Protein AF-0000000082830750 (afdb_homodimer)

Foldseek 3Di:
DWFWWFQDADQQLPGTAIDDDDADDAAVQKFKWFFFKAFDDPLQRCQSNVNHPDPDDPRFGTGFWGWTFTQGDHPPQDPDDGGFTWIFGRHGRSRGRMDMDGSVGIGGADPLFDRVCRNPQPPQLLLLLLVCVVQPDAAPAEEEEEPLLDQNNLSNQLLCVVRNYHYAYEYADPVCVVVSVVLVGPNYFHPVDPCRLVSNCVVCPPGFHAEYEYAAADVVQQVVLVSGAANHEYEYAYHPHPYHHDHDPCSCPVSVYYYYYDDSVVSVVPDDPVVSVVSVVSSSVCSSVVSGDADEQDEEESNCSSVLSVLQPDPPGNHIYMYGD/DWFWWFQDADQQLPGTAIDDDDADDDAVQKFKWQFFKAFDDPLQRCQSNVNHPDPDDPRFGTGFWGWTFTQGDHPPQDPDDGGFTWIFGRHGRSRGRMDMDGSVGTGGADPLFDRVCRNPQPPQLLLLLLVCVVQPDAAPAEEEEEPLLDQNNLSNQLLCVVRNYHYAYEYADPVCVVVSVVLVGPNYFHPVDPCRLVSNCVVCPPGFHAEYEYAAADVVQQVVLVSGAANHEYEYAYHPHPYHHDHDPCSCPVSVYYYYYDDSVVSVVPDDPVVSVVSVVSSSVCSSVVSGDADEQDEEESNCSSVLSVLQPDPPGNHIYMYGD

pLDDT: mean 92.9, std 6.58, range [57.25, 98.81]

Secondary structure (DSSP, 8-state):
-EEEEESS-S-HHHH-EEEE-PPPPP-TTEEEEEEEEEEE-HHHHHHHHT-SS--PPSSEE--S-EEEEEEEE-TT--S--TT-EEEE-S-S--SBSEEEEEGGG-EE--TTS-HHHHHTSSHHHHHHHHHHHHHTPPTT-EEEESSTTSHHHHHHHHHHHHTT--EEEEESSTHHHHHHHHTT---EEETTSTTHHHHHHHHHTTS-EEEEEESS-HHHHHHHHHHS-TT-EEEE---SS-PPEEE-HHHHHHTT-EEEE--HHHHHHHS-HHHHHHHHHHHHHHHHTT-S---EEEEEEGGGHHHHHHHHHSSS-SSEEEEE-/-EEEEESS-S-HHHH-EEEE-PPPPP-TTEEEEEEEEEEE-HHHHHHHHT-SS--PPSSEE--S-EEEEEEEE-TT--S--TT-EEEE-S-S--SBSEEEEEGGG-EE--TTS-HHHHHTSSHHHHHHHHHHHHHTPPTT-EEEESSTTSHHHHHHHHHHHHTT--EEEEESSTHHHHHHHHTT---EEETTSTTHHHHHHHHHTTS-EEEEEESS-HHHHHHHHHHS-TT-EEEE---SS-PPEEE-HHHHHHTT-EEEE--HHHHHHHS-HHHHHHHHHHHHHHHHTT-S---EEEEEEGGGHHHHHHHHHSSS-SSEEEEE-

Organism: Acinetobacter baumannii (strain ATCC 19606 / DSM 30007 / JCM 6841 / CCUG 19606 / CIP 70.34 / NBRC 109757 / NCIMB 12457 / NCTC 12156 / 81) (NCBI:txid575584)

Structure (mmCIF, N/CA/C/O backbone):
data_AF-0000000082830750-model_v1
#
loop_
_entity.id
_entity.type
_entity.pdbx_description
1 polymer 'L-threonine 3-dehydrogenase'
#
loop_
_atom_site.group_PDB
_atom_site.id
_atom_site.type_symbol
_atom_site.label_atom_id
_atom_site.label_alt_id
_atom_site.label_comp_id
_atom_site.label_asym_id
_atom_site.label_entity_id
_atom_site.label_seq_id
_atom_site.pdbx_PDB_ins_code
_atom_site.Cartn_x
_atom_site.Cartn_y
_atom_site.Cartn_z
_atom_site.occupancy
_atom_site.B_iso_or_equiv
_atom_site.auth_seq_id
_atom_site.auth_comp_id
_atom_site.auth_asym_id
_atom_site.auth_atom_id
_atom_site.pdbx_PDB_model_num
ATOM 1 N N . MET A 1 1 ? -13.039 -45.875 -14.742 1 96.5 1 MET A N 1
ATOM 2 C CA . MET A 1 1 ? -11.695 -45.469 -15.117 1 96.5 1 MET A CA 1
ATOM 3 C C . MET A 1 1 ? -10.805 -45.344 -13.883 1 96.5 1 MET A C 1
ATOM 5 O O . MET A 1 1 ? -11.289 -45.062 -12.781 1 96.5 1 MET A O 1
ATOM 9 N N . ARG A 1 2 ? -9.531 -45.562 -14.086 1 97.38 2 ARG A N 1
ATOM 10 C CA . ARG A 1 2 ? -8.594 -45.406 -12.977 1 97.38 2 ARG A CA 1
ATOM 11 C C . ARG A 1 2 ? -8.477 -43.938 -12.547 1 97.38 2 ARG A C 1
ATOM 13 O O . ARG A 1 2 ? -8.359 -43.062 -13.391 1 97.38 2 ARG A O 1
ATOM 20 N N . SER A 1 3 ? -8.578 -43.781 -11.234 1 98.38 3 SER A N 1
ATOM 21 C CA . SER A 1 3 ? -8.516 -42.438 -10.672 1 98.38 3 SER A CA 1
ATOM 22 C C . SER A 1 3 ? -7.855 -42.469 -9.297 1 98.38 3 SER A C 1
ATOM 24 O O . SER A 1 3 ? -7.773 -43.5 -8.648 1 98.38 3 SER A O 1
ATOM 26 N N . ILE A 1 4 ? -7.324 -41.375 -8.953 1 98.69 4 ILE A N 1
ATOM 27 C CA . ILE A 1 4 ? -6.859 -41.156 -7.59 1 98.69 4 ILE A CA 1
ATOM 28 C C . ILE A 1 4 ? -7.914 -40.375 -6.805 1 98.69 4 ILE A C 1
ATOM 30 O O . ILE A 1 4 ? -8.219 -39.25 -7.129 1 98.69 4 ILE A O 1
ATOM 34 N N . ILE A 1 5 ? -8.43 -41.031 -5.762 1 98.25 5 ILE A N 1
ATOM 35 C CA . ILE A 1 5 ? -9.547 -40.438 -5.039 1 98.25 5 ILE A CA 1
ATOM 36 C C . ILE A 1 5 ? -9.211 -40.344 -3.553 1 98.25 5 ILE A C 1
ATOM 38 O O . ILE A 1 5 ? -8.195 -40.906 -3.105 1 98.25 5 ILE A O 1
ATOM 42 N N . HIS A 1 6 ? -9.945 -39.625 -2.854 1 97.62 6 HIS A N 1
ATOM 43 C CA . HIS A 1 6 ? -10 -39.656 -1.396 1 97.62 6 HIS A CA 1
ATOM 44 C C . HIS A 1 6 ? -11.438 -39.656 -0.898 1 97.62 6 HIS A C 1
ATOM 46 O O . HIS A 1 6 ? -12.297 -38.969 -1.455 1 97.62 6 HIS A O 1
ATOM 52 N N . ARG A 1 7 ? -11.68 -40.406 0.063 1 97.06 7 ARG A N 1
ATOM 53 C CA . ARG A 1 7 ? -13.023 -40.594 0.61 1 97.06 7 ARG A CA 1
ATOM 54 C C . ARG A 1 7 ? -13.211 -39.719 1.86 1 97.06 7 ARG A C 1
ATOM 56 O O . ARG A 1 7 ? -14.344 -39.469 2.283 1 97.06 7 ARG A O 1
ATOM 63 N N . ASN A 1 8 ? -12.086 -39.344 2.473 1 95.94 8 ASN A N 1
ATOM 64 C CA . ASN A 1 8 ? -12.031 -38.469 3.629 1 95.94 8 ASN A CA 1
ATOM 65 C C . ASN A 1 8 ? -10.953 -37.406 3.459 1 95.94 8 ASN A C 1
ATOM 67 O O . ASN A 1 8 ? -9.977 -37.594 2.73 1 95.94 8 ASN A O 1
ATOM 71 N N . PHE A 1 9 ? -11.273 -36.344 4.129 1 95.56 9 PHE A N 1
ATOM 72 C CA . PHE A 1 9 ? -10.203 -35.344 4.188 1 95.56 9 PHE A CA 1
ATOM 73 C C . PHE A 1 9 ? -9.094 -35.812 5.117 1 95.56 9 PHE A C 1
ATOM 75 O O . PHE A 1 9 ? -9.352 -36.5 6.109 1 95.56 9 PHE A O 1
ATOM 82 N N . GLY A 1 10 ? -7.906 -35.469 4.852 1 93.69 10 GLY A N 1
ATOM 83 C CA . GLY A 1 10 ? -6.754 -35.844 5.656 1 93.69 10 GLY A CA 1
ATOM 84 C C . GLY A 1 10 ? -5.434 -35.688 4.926 1 93.69 10 GLY A C 1
ATOM 85 O O . GLY A 1 10 ? -5.387 -35.094 3.852 1 93.69 10 GLY A O 1
ATOM 86 N N . GLU A 1 11 ? -4.418 -36.188 5.57 1 94.81 11 GLU A N 1
ATOM 87 C CA . GLU A 1 11 ? -3.115 -36.156 4.914 1 94.81 11 GLU A CA 1
ATOM 88 C C . GLU A 1 11 ? -3.107 -37 3.641 1 94.81 11 GLU A C 1
ATOM 90 O O . GLU A 1 11 ? -3.564 -38.125 3.643 1 94.81 11 GLU A O 1
ATOM 95 N N . PRO A 1 12 ? -2.602 -36.469 2.588 1 96.25 12 PRO A N 1
ATOM 96 C CA . PRO A 1 12 ? -2.645 -37.156 1.296 1 96.25 12 PRO A CA 1
ATOM 97 C C . PRO A 1 12 ? -2.096 -38.594 1.368 1 96.25 12 PRO A C 1
ATOM 99 O O . PRO A 1 12 ? -2.686 -39.531 0.802 1 96.25 12 PRO A O 1
ATOM 102 N N . VAL A 1 13 ? -1.05 -38.812 2.074 1 95.81 13 VAL A N 1
ATOM 103 C CA . VAL A 1 13 ? -0.409 -40.094 2.158 1 95.81 13 VAL A CA 1
ATOM 104 C C . VAL A 1 13 ? -1.377 -41.125 2.77 1 95.81 13 VAL A C 1
ATOM 106 O O . VAL A 1 13 ? -1.326 -42.312 2.449 1 95.81 13 VAL A O 1
ATOM 109 N N . ASP A 1 14 ? -2.27 -40.656 3.543 1 97.19 14 ASP A N 1
ATOM 110 C CA . ASP A 1 14 ? -3.176 -41.531 4.281 1 97.19 14 ASP A CA 1
ATOM 111 C C . ASP A 1 14 ? -4.477 -41.75 3.51 1 97.19 14 ASP A C 1
ATOM 113 O O . ASP A 1 14 ? -5.113 -42.781 3.645 1 97.19 14 ASP A O 1
ATOM 117 N N . VAL A 1 15 ? -4.848 -40.781 2.748 1 97.88 15 VAL A N 1
ATOM 118 C CA . VAL A 1 15 ? -6.242 -40.812 2.32 1 97.88 15 VAL A CA 1
ATOM 119 C C . VA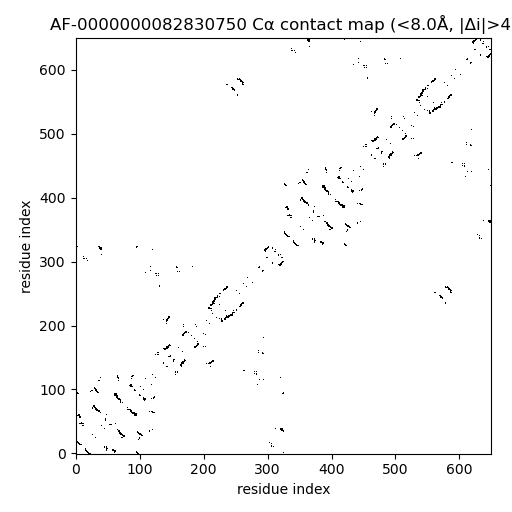L A 1 15 ? -6.312 -41.031 0.81 1 97.88 15 VAL A C 1
ATOM 121 O O . VAL A 1 15 ? -7.355 -41.438 0.278 1 97.88 15 VAL A O 1
ATOM 124 N N . LEU A 1 16 ? -5.316 -40.75 0.084 1 98.31 16 LEU A N 1
ATOM 125 C CA . LEU A 1 16 ? -5.355 -40.938 -1.362 1 98.31 16 LEU A CA 1
ATOM 126 C C . LEU A 1 16 ? -5.238 -42.406 -1.724 1 98.31 16 LEU A C 1
ATOM 128 O O . LEU A 1 16 ? -4.426 -43.125 -1.144 1 98.31 16 LEU A O 1
ATOM 132 N N . GLU A 1 17 ? -6.023 -42.781 -2.67 1 97.88 17 GLU A N 1
ATOM 133 C CA . GLU A 1 17 ? -5.996 -44.156 -3.137 1 97.88 17 GLU A CA 1
ATOM 134 C C . GLU A 1 17 ? -6.445 -44.25 -4.59 1 97.88 17 GLU A C 1
ATOM 136 O O . GLU A 1 17 ? -7.168 -43.406 -5.086 1 97.88 17 GLU A O 1
ATOM 141 N N . GLN A 1 18 ? -6.02 -45.312 -5.211 1 97.62 18 GLN A N 1
ATOM 142 C CA . GLN A 1 18 ? -6.5 -45.594 -6.559 1 97.62 18 GLN A CA 1
ATOM 143 C C . GLN A 1 18 ? -7.848 -46.312 -6.52 1 97.62 18 GLN A C 1
ATOM 145 O O . GLN A 1 18 ? -8.07 -47.188 -5.68 1 97.62 18 GLN A O 1
ATOM 150 N N . ALA A 1 19 ? -8.719 -45.906 -7.355 1 97.38 19 ALA A N 1
ATOM 151 C CA . ALA A 1 19 ? -10.031 -46.531 -7.465 1 97.38 19 ALA A CA 1
ATOM 152 C C . ALA A 1 19 ? -10.586 -46.406 -8.875 1 97.38 19 ALA A C 1
ATOM 154 O O . ALA A 1 19 ? -10.141 -45.562 -9.648 1 97.38 19 ALA A O 1
ATOM 155 N N . ASP A 1 20 ? -11.523 -47.281 -9.133 1 97.38 20 ASP A N 1
ATOM 156 C CA . ASP A 1 20 ? -12.25 -47.156 -10.391 1 97.38 20 ASP A CA 1
ATOM 157 C C . ASP A 1 20 ? -13.469 -46.25 -10.25 1 97.38 20 ASP A C 1
ATOM 159 O O . ASP A 1 20 ? -14.305 -46.469 -9.367 1 97.38 20 ASP A O 1
ATOM 163 N N . MET A 1 21 ? -13.477 -45.281 -11.07 1 97.19 21 MET A N 1
ATOM 164 C CA . MET A 1 21 ? -14.586 -44.344 -11.094 1 97.19 21 MET A CA 1
ATOM 165 C C . MET A 1 21 ? -15.242 -44.312 -12.477 1 97.19 21 MET A C 1
ATOM 167 O O . MET A 1 21 ? -14.641 -44.719 -13.461 1 97.19 21 MET A O 1
ATOM 171 N N . PRO A 1 22 ? -16.5 -43.844 -12.531 1 96.81 22 PRO A N 1
ATOM 172 C CA . PRO A 1 22 ? -17.141 -43.75 -13.852 1 96.81 22 PRO A CA 1
ATOM 173 C C . PRO A 1 22 ? -16.438 -42.75 -14.781 1 96.81 22 PRO A C 1
ATOM 175 O O . PRO A 1 22 ? -15.977 -41.688 -14.344 1 96.81 22 PRO A O 1
ATOM 178 N N . LYS A 1 23 ? -16.297 -43.156 -16.016 1 97.62 23 LYS A N 1
ATOM 179 C CA . LYS A 1 23 ? -15.789 -42.25 -17.031 1 97.62 23 LYS A CA 1
ATOM 180 C C . LYS A 1 23 ? -16.766 -41.094 -17.297 1 97.62 23 LYS A C 1
ATOM 182 O O . LYS A 1 23 ? -17.938 -41.344 -17.609 1 97.62 23 LYS A O 1
ATOM 187 N N . PRO A 1 24 ? -16.344 -39.906 -17.203 1 97.56 24 PRO A N 1
ATOM 188 C CA . PRO A 1 24 ? -17.281 -38.781 -17.375 1 97.56 24 PRO A CA 1
ATOM 189 C C . PRO A 1 24 ? -17.609 -38.531 -18.844 1 97.56 24 PRO A C 1
ATOM 191 O O . PRO A 1 24 ? -16.797 -38.781 -19.734 1 97.56 24 PRO A O 1
ATOM 194 N N . GLU A 1 25 ? -18.812 -38.094 -19.125 1 97.81 25 GLU A N 1
ATOM 195 C CA . GLU A 1 25 ? -19.25 -37.625 -20.438 1 97.81 25 GLU A CA 1
ATOM 196 C C . GLU A 1 25 ? -19.328 -36.094 -20.5 1 97.81 25 GLU A C 1
ATOM 198 O O . GLU A 1 25 ? -19.906 -35.469 -19.609 1 97.81 25 GLU A O 1
ATOM 203 N N . PRO A 1 26 ? -18.75 -35.5 -21.531 1 98 26 PRO A N 1
ATOM 204 C CA . PRO A 1 26 ? -18.75 -34.031 -21.594 1 98 26 PRO A CA 1
ATOM 205 C C . PRO A 1 26 ? -20.141 -33.469 -21.891 1 98 26 PRO A C 1
ATOM 207 O O . PRO A 1 26 ? -20.844 -33.969 -22.766 1 98 26 PRO A O 1
ATOM 210 N N . LYS A 1 27 ? -20.516 -32.469 -21.125 1 97.69 27 LYS A N 1
ATOM 211 C CA . LYS A 1 27 ? -21.734 -31.688 -21.391 1 97.69 27 LYS A CA 1
ATOM 212 C C . LYS A 1 27 ? -21.484 -30.594 -22.406 1 97.69 27 LYS A C 1
ATOM 214 O O . LYS A 1 27 ? -20.391 -30.5 -22.984 1 97.69 27 LYS A O 1
ATOM 219 N N . ALA A 1 28 ? -22.609 -29.828 -22.719 1 97.5 28 ALA A N 1
ATOM 220 C CA . ALA A 1 28 ? -22.484 -28.703 -23.656 1 97.5 28 ALA A CA 1
ATOM 221 C C . ALA A 1 28 ? -21.375 -27.766 -23.219 1 97.5 28 ALA A C 1
ATOM 223 O O . ALA A 1 28 ? -21.312 -27.344 -22.062 1 97.5 28 ALA A O 1
ATOM 224 N N . GLY A 1 29 ? -20.469 -27.469 -24.188 1 97.06 29 GLY A N 1
ATOM 225 C CA . GLY A 1 29 ? -19.391 -26.531 -23.938 1 97.06 29 GLY A CA 1
ATOM 226 C C . GLY A 1 29 ? -18.203 -27.172 -23.234 1 97.06 29 GLY A C 1
ATOM 227 O O . GLY A 1 29 ? -17.219 -26.484 -22.938 1 97.06 29 GLY A O 1
ATOM 228 N N . GLU A 1 30 ? -18.234 -28.469 -23.047 1 98 30 GLU A N 1
ATOM 229 C CA . GLU A 1 30 ? -17.172 -29.172 -22.328 1 98 30 GLU A CA 1
ATOM 230 C C . GLU A 1 30 ? -16.438 -30.141 -23.234 1 98 30 GLU A C 1
ATOM 232 O O . GLU A 1 30 ? -16.922 -30.469 -24.328 1 98 30 GLU A O 1
ATOM 237 N N . VAL A 1 31 ? -15.258 -30.562 -22.844 1 98.31 31 VAL A N 1
ATOM 238 C CA . VAL A 1 31 ? -14.484 -31.578 -23.531 1 98.31 31 VAL A CA 1
ATOM 239 C C . VAL A 1 31 ? -14 -32.625 -22.531 1 98.31 31 VAL A C 1
ATOM 241 O O . VAL A 1 31 ? -13.766 -32.312 -21.359 1 98.31 31 VAL A O 1
ATOM 244 N N . ARG A 1 32 ? -13.938 -33.781 -22.953 1 98.69 32 ARG A N 1
ATOM 245 C CA . ARG A 1 32 ? -13.289 -34.844 -22.188 1 98.69 32 ARG A CA 1
ATOM 246 C C . ARG A 1 32 ? -11.836 -35 -22.625 1 98.69 32 ARG A C 1
ATOM 248 O O . ARG A 1 32 ? -11.539 -35.062 -23.828 1 98.69 32 ARG A O 1
ATOM 255 N N . ILE A 1 33 ? -10.961 -35.062 -21.703 1 98.69 33 ILE A N 1
ATOM 256 C CA . ILE A 1 33 ? -9.531 -35.125 -21.953 1 98.69 33 ILE A CA 1
ATOM 257 C C . ILE A 1 33 ? -8.977 -36.469 -21.469 1 98.69 33 ILE A C 1
ATOM 259 O O . ILE A 1 33 ? -9.289 -36.906 -20.359 1 98.69 33 ILE A O 1
ATOM 263 N N . LYS A 1 34 ? -8.273 -37.156 -22.281 1 98.81 34 LYS A N 1
ATOM 264 C CA . LYS A 1 34 ? -7.457 -38.281 -21.844 1 98.81 34 LYS A CA 1
ATOM 265 C C . LYS A 1 34 ? -6.141 -37.812 -21.234 1 98.81 34 LYS A C 1
ATOM 267 O O . LYS A 1 34 ? -5.301 -37.25 -21.938 1 98.81 34 LYS A O 1
ATOM 272 N N . THR A 1 35 ? -5.93 -38.125 -19.969 1 98.75 35 THR A N 1
ATOM 273 C CA . THR A 1 35 ? -4.797 -37.594 -19.234 1 98.75 35 THR A CA 1
ATOM 274 C C . THR A 1 35 ? -3.494 -38.25 -19.656 1 98.75 35 THR A C 1
ATOM 276 O O . THR A 1 35 ? -3.416 -39.469 -19.734 1 98.75 35 THR A O 1
ATOM 279 N N . ILE A 1 36 ? -2.508 -37.469 -20 1 98.44 36 ILE A N 1
ATOM 280 C CA . ILE A 1 36 ? -1.152 -37.969 -20.188 1 98.44 36 ILE A CA 1
ATOM 281 C C . ILE A 1 36 ? -0.38 -37.875 -18.875 1 98.44 36 ILE A C 1
ATOM 283 O O . ILE A 1 36 ? 0.213 -38.875 -18.422 1 98.44 36 ILE A O 1
ATOM 287 N N . MET A 1 37 ? -0.415 -36.625 -18.297 1 98.12 37 MET A N 1
ATOM 288 C CA . MET A 1 37 ? 0.284 -36.375 -17.047 1 98.12 37 MET A CA 1
ATOM 289 C C . MET A 1 37 ? -0.384 -35.25 -16.266 1 98.12 37 MET A C 1
ATOM 291 O O . MET A 1 37 ? -0.928 -34.312 -16.875 1 98.12 37 MET A O 1
ATOM 295 N N . SER A 1 38 ? -0.365 -35.344 -14.93 1 98.44 38 SER A N 1
ATOM 296 C CA . SER A 1 38 ? -0.937 -34.312 -14.062 1 98.44 38 SER A CA 1
ATOM 297 C C . SER A 1 38 ? -0.057 -34.094 -12.836 1 98.44 38 SER A C 1
ATOM 299 O O . SER A 1 38 ? 0.419 -35.031 -12.211 1 98.44 38 SER A O 1
ATOM 301 N N . PRO A 1 39 ? 0.163 -32.812 -12.523 1 96.94 39 PRO A N 1
ATOM 302 C CA . PRO A 1 39 ? 0.994 -32.531 -11.352 1 96.94 39 PRO A CA 1
ATOM 303 C C . PRO A 1 39 ? 0.201 -32.531 -10.047 1 96.94 39 PRO A C 1
ATOM 305 O O . PRO A 1 39 ? -1.032 -32.531 -10.07 1 96.94 39 PRO A O 1
ATOM 308 N N . ILE A 1 40 ? 0.941 -32.656 -8.906 1 94.94 40 ILE A N 1
ATOM 309 C CA . ILE A 1 40 ? 0.395 -32.406 -7.582 1 94.94 40 ILE A CA 1
ATOM 310 C C . ILE A 1 40 ? 0.842 -31.031 -7.094 1 94.94 40 ILE A C 1
ATOM 312 O O . ILE A 1 40 ? 2.016 -30.828 -6.773 1 94.94 40 ILE A O 1
ATOM 316 N N . HIS A 1 41 ? -0.105 -30.094 -7.105 1 88.38 41 HIS A N 1
ATOM 317 C CA . HIS A 1 41 ? 0.18 -28.766 -6.594 1 88.38 41 HIS A CA 1
ATOM 318 C C . HIS A 1 41 ? -0.036 -28.688 -5.086 1 88.38 41 HIS A C 1
ATOM 320 O O . HIS A 1 41 ? -0.737 -29.531 -4.516 1 88.38 41 HIS A O 1
ATOM 326 N N . ASN A 1 42 ? 0.545 -27.656 -4.48 1 79.75 42 ASN A N 1
ATOM 327 C CA . ASN A 1 42 ? 0.311 -27.438 -3.059 1 79.75 42 ASN A CA 1
ATOM 328 C C . ASN A 1 42 ? -1.171 -27.234 -2.76 1 79.75 42 ASN A C 1
ATOM 330 O O . ASN A 1 42 ? -1.683 -27.719 -1.752 1 79.75 42 ASN A O 1
ATOM 334 N N . HIS A 1 43 ? -1.833 -26.453 -3.602 1 79.25 43 HIS A N 1
ATOM 335 C CA . HIS A 1 43 ? -3.252 -26.234 -3.359 1 79.25 43 HIS A CA 1
ATOM 336 C C . HIS A 1 43 ? -4.051 -27.516 -3.49 1 79.25 43 HIS A C 1
ATOM 338 O O . HIS A 1 43 ? -5.098 -27.672 -2.859 1 79.25 43 HIS A O 1
ATOM 344 N N . ASP A 1 44 ? -3.621 -28.484 -4.266 1 89.81 44 ASP A N 1
ATOM 345 C CA . ASP A 1 44 ? -4.25 -29.812 -4.316 1 89.81 44 ASP A CA 1
ATOM 346 C C . ASP A 1 44 ? -4.145 -30.516 -2.971 1 89.81 44 ASP A C 1
ATOM 348 O O . ASP A 1 44 ? -5.109 -31.141 -2.514 1 89.81 44 ASP A O 1
ATOM 352 N N . VAL A 1 45 ? -2.945 -30.422 -2.404 1 88.81 45 VAL A N 1
ATOM 353 C CA . VAL A 1 45 ? -2.693 -31.031 -1.099 1 88.81 45 VAL A CA 1
ATOM 354 C C . VAL A 1 45 ? -3.658 -30.438 -0.066 1 88.81 45 VAL A C 1
ATOM 356 O O . VAL A 1 45 ? -4.293 -31.188 0.688 1 88.81 45 VAL A O 1
ATOM 359 N N . TRP A 1 46 ? -3.84 -29.188 -0.097 1 81.88 46 TRP A N 1
ATOM 360 C CA . TRP A 1 46 ? -4.73 -28.531 0.854 1 81.88 46 TRP A CA 1
ATOM 361 C C . TRP A 1 46 ? -6.184 -28.922 0.589 1 81.88 46 TRP A C 1
ATOM 363 O O . TRP A 1 46 ? -6.98 -29.047 1.523 1 81.88 46 TRP A O 1
ATOM 373 N N . THR A 1 47 ? -6.57 -29.031 -0.614 1 87.44 47 THR A N 1
ATOM 374 C CA . THR A 1 47 ? -7.906 -29.5 -0.973 1 87.44 47 THR A CA 1
ATOM 375 C C . THR A 1 47 ? -8.164 -30.891 -0.412 1 87.44 47 THR A C 1
ATOM 377 O O . THR A 1 47 ? -9.227 -31.156 0.159 1 87.44 47 THR A O 1
ATOM 380 N N . VAL A 1 48 ? -7.207 -31.75 -0.479 1 93.44 48 VAL A N 1
ATOM 381 C CA . VAL A 1 48 ? -7.328 -33.094 0.034 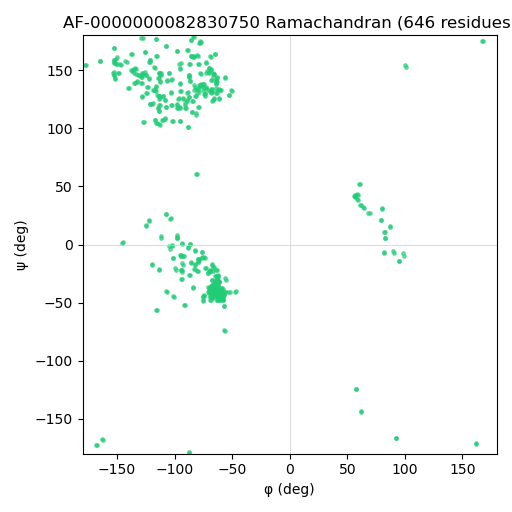1 93.44 48 VAL A CA 1
ATOM 382 C C . VAL A 1 48 ? -7.426 -33.062 1.558 1 93.44 48 VAL A C 1
ATOM 384 O O . VAL A 1 48 ? -8.156 -33.875 2.154 1 93.44 48 VAL A O 1
ATOM 387 N N . ARG A 1 49 ? -6.699 -32.125 2.105 1 89.69 49 ARG A N 1
ATOM 388 C CA . ARG A 1 49 ? -6.723 -31.969 3.557 1 89.69 49 ARG A CA 1
ATOM 389 C C . ARG A 1 49 ? -8.047 -31.359 4.02 1 89.69 49 ARG A C 1
ATOM 391 O O . ARG A 1 49 ? -8.383 -31.422 5.199 1 89.69 49 ARG A O 1
ATOM 398 N N . GLY A 1 50 ? -8.789 -30.703 3.199 1 86.06 50 GLY A N 1
ATOM 399 C CA . GLY A 1 50 ? -10.047 -30.062 3.531 1 86.06 50 GLY A CA 1
ATOM 400 C C . GLY A 1 50 ? -9.875 -28.641 4.055 1 86.06 50 GLY A C 1
ATOM 401 O O . GLY A 1 50 ? -10.75 -28.125 4.746 1 86.06 50 GLY A O 1
ATOM 402 N N . SER A 1 51 ? -8.812 -28.062 3.9 1 67.19 51 SER A N 1
ATOM 403 C CA . SER A 1 51 ? -8.508 -26.75 4.484 1 67.19 51 SER A CA 1
ATOM 404 C C . SER A 1 51 ? -8.383 -25.688 3.408 1 67.19 51 SER A C 1
ATOM 406 O O . SER A 1 51 ? -7.949 -24.562 3.689 1 67.19 51 SER A O 1
ATOM 408 N N . TYR A 1 52 ? -8.672 -25.984 2.268 1 61.62 52 TYR A N 1
ATOM 409 C CA . TYR A 1 52 ? -8.609 -25 1.195 1 61.62 52 TYR A CA 1
ATOM 410 C C . TYR A 1 52 ? -9.984 -24.391 0.949 1 61.62 52 TYR A C 1
ATOM 412 O O . TYR A 1 52 ? -10.992 -24.859 1.472 1 61.62 52 TYR A O 1
ATOM 420 N N . GLY A 1 53 ? -10.25 -23.219 0.418 1 57.41 53 GLY A N 1
ATOM 421 C CA . GLY A 1 53 ? -11.5 -22.562 0.091 1 57.41 53 GLY A CA 1
ATOM 422 C C . GLY A 1 53 ? -12.484 -23.453 -0.636 1 57.41 53 GLY A C 1
ATOM 423 O O . GLY A 1 53 ? -13.664 -23.5 -0.292 1 57.41 53 GLY A O 1
ATOM 424 N N . TYR A 1 54 ? -12.07 -24.328 -1.602 1 66.31 54 TYR A N 1
ATOM 425 C CA . TYR A 1 54 ? -12.898 -25.281 -2.324 1 66.31 54 TYR A CA 1
ATOM 426 C C . TYR A 1 54 ? -12.93 -26.625 -1.604 1 66.31 54 TYR A C 1
ATOM 428 O O . TYR A 1 54 ? -11.883 -27.203 -1.311 1 66.31 54 TYR A O 1
ATOM 436 N N . LYS A 1 55 ? -14.133 -27.094 -1.135 1 76.88 55 LYS A N 1
ATOM 437 C CA . LYS A 1 55 ? -14.32 -28.422 -0.537 1 76.88 55 LYS A CA 1
ATOM 438 C C . LYS A 1 55 ? -15.156 -29.312 -1.447 1 76.88 55 LYS A C 1
ATOM 440 O O . LYS A 1 55 ? -16.375 -29.156 -1.536 1 76.88 55 LYS A O 1
ATOM 445 N N . PRO A 1 56 ? -14.477 -30.297 -2.082 1 88.06 56 PRO A N 1
ATOM 446 C CA . PRO A 1 56 ? -15.203 -31.188 -2.992 1 88.06 56 PRO A CA 1
ATOM 447 C C . PRO A 1 56 ? -16.141 -32.125 -2.26 1 88.06 56 PRO A C 1
ATOM 449 O O . PRO A 1 56 ? -15.945 -32.406 -1.074 1 88.06 56 PRO A O 1
ATOM 452 N N . THR A 1 57 ? -17.203 -32.531 -2.918 1 91.31 57 THR A N 1
ATOM 453 C CA . THR A 1 57 ? -18.047 -33.625 -2.41 1 91.31 57 THR A CA 1
ATOM 454 C C . THR A 1 57 ? -17.297 -34.938 -2.445 1 91.31 57 THR A C 1
ATOM 456 O O . THR A 1 57 ? -16.734 -35.312 -3.475 1 91.31 57 THR A O 1
ATOM 459 N N . LEU A 1 58 ? -17.312 -35.656 -1.376 1 93.19 58 LEU A N 1
ATOM 460 C CA . LEU A 1 58 ? -16.547 -36.875 -1.267 1 93.19 58 LEU A CA 1
ATOM 461 C C . LEU A 1 58 ? -17.422 -38.094 -1.614 1 93.19 58 LEU A C 1
ATOM 463 O O . LEU A 1 58 ? -18.625 -38.094 -1.376 1 93.19 58 LEU A O 1
ATOM 467 N N . PRO A 1 59 ? -16.875 -39.25 -2.131 1 95.69 59 PRO A N 1
ATOM 468 C CA . PRO A 1 59 ? -15.477 -39.344 -2.572 1 95.69 59 PRO A CA 1
ATOM 469 C C . PRO A 1 59 ? -15.164 -38.469 -3.775 1 95.69 59 PRO A C 1
ATOM 471 O O . PRO A 1 59 ? -16.031 -38.25 -4.633 1 95.69 59 PRO A O 1
ATOM 474 N N . ALA A 1 60 ? -13.969 -37.938 -3.859 1 96.81 60 ALA A N 1
ATOM 475 C CA . ALA A 1 60 ? -13.594 -37 -4.91 1 96.81 60 ALA A CA 1
ATOM 476 C C . ALA A 1 60 ? -12.305 -37.406 -5.602 1 96.81 60 ALA A C 1
ATOM 478 O O . ALA A 1 60 ? -11.406 -37.969 -4.965 1 96.81 60 ALA A O 1
ATOM 479 N N . ILE A 1 61 ? -12.258 -37.156 -6.918 1 97.81 61 ILE A N 1
ATOM 480 C CA . ILE A 1 61 ? -11.016 -37.312 -7.664 1 97.81 61 ILE A CA 1
ATOM 481 C C . ILE A 1 61 ? -10.172 -36.031 -7.488 1 97.81 61 ILE A C 1
ATOM 483 O O . ILE A 1 61 ? -10.68 -34.906 -7.605 1 97.81 61 ILE A O 1
ATOM 487 N N . GLY A 1 62 ? -8.844 -36.156 -7.184 1 96.88 62 GLY A N 1
ATOM 488 C CA . GLY A 1 62 ? -7.98 -35 -6.988 1 96.88 62 GLY A CA 1
ATOM 489 C C . GLY A 1 62 ? -7.395 -34.469 -8.281 1 96.88 62 GLY A C 1
ATOM 490 O O . GLY A 1 62 ? -7.648 -35 -9.352 1 96.88 62 GLY A O 1
ATOM 491 N N . GLY A 1 63 ? -6.645 -33.312 -8.078 1 95.94 63 GLY A N 1
ATOM 492 C CA . GLY A 1 63 ? -5.91 -32.719 -9.188 1 95.94 63 GLY A CA 1
ATOM 493 C C . GLY A 1 63 ? -6.613 -31.531 -9.812 1 95.94 63 GLY A C 1
ATOM 494 O O . GLY A 1 63 ? -7.844 -31.469 -9.805 1 95.94 63 GLY A O 1
ATOM 495 N N . SER A 1 64 ? -5.77 -30.641 -10.43 1 94.75 64 SER A N 1
ATOM 496 C CA . SER A 1 64 ? -6.352 -29.391 -10.906 1 94.75 64 SER A CA 1
ATOM 497 C C . SER A 1 64 ? -5.68 -28.922 -12.195 1 94.75 64 SER A C 1
ATOM 499 O O . SER A 1 64 ? -6.008 -27.859 -12.719 1 94.75 64 SER A O 1
ATOM 501 N N . GLU A 1 65 ? -4.762 -29.625 -12.719 1 95.88 65 GLU A N 1
ATOM 502 C CA . GLU A 1 65 ? -4.016 -29.312 -13.93 1 95.88 65 GLU A CA 1
ATOM 503 C C . GLU A 1 65 ? -3.51 -30.578 -14.625 1 95.88 65 GLU A C 1
ATOM 505 O O . GLU A 1 65 ? -3.287 -31.594 -13.969 1 95.88 65 GLU A O 1
ATOM 510 N N . ALA A 1 66 ? -3.43 -30.484 -16.016 1 98.06 66 ALA A N 1
ATOM 511 C CA . ALA A 1 66 ? -2.934 -31.656 -16.734 1 98.06 66 ALA A CA 1
ATOM 512 C C . ALA A 1 66 ? -2.547 -31.297 -18.156 1 98.06 66 ALA A C 1
ATOM 514 O O . ALA A 1 66 ? -2.953 -30.25 -18.688 1 98.06 66 ALA A O 1
ATOM 515 N N . VAL A 1 67 ? -1.686 -32.156 -18.672 1 98.31 67 VAL A N 1
ATOM 516 C CA . VAL A 1 67 ? -1.545 -32.281 -20.109 1 98.31 67 VAL A CA 1
ATOM 517 C C . VAL A 1 67 ? -2.264 -33.562 -20.594 1 98.31 67 VAL A C 1
ATOM 519 O O . VAL A 1 67 ? -2.275 -34.562 -19.891 1 98.31 67 VAL A O 1
ATOM 522 N N . GLY A 1 68 ? -2.887 -33.406 -21.766 1 98.38 68 GLY A N 1
ATOM 523 C CA . GLY A 1 68 ? -3.633 -34.562 -22.266 1 98.38 68 GLY A CA 1
ATOM 524 C C . GLY A 1 68 ? -4.051 -34.406 -23.719 1 98.38 68 GLY A C 1
ATOM 525 O O . GLY A 1 68 ? -3.543 -33.531 -24.422 1 98.38 68 GLY A O 1
ATOM 526 N N . ILE A 1 69 ? -4.875 -35.406 -24.109 1 98.31 69 ILE A N 1
ATOM 527 C CA . ILE A 1 69 ? -5.422 -35.438 -25.469 1 98.31 69 ILE A CA 1
ATOM 528 C C . ILE A 1 69 ? -6.941 -35.312 -25.406 1 98.31 69 ILE A C 1
ATOM 530 O O . ILE A 1 69 ? -7.609 -35.969 -24.609 1 98.31 69 ILE A O 1
ATOM 534 N N . VAL A 1 70 ? -7.414 -34.406 -26.297 1 98.44 70 VAL A N 1
ATOM 535 C CA . VAL A 1 70 ? -8.867 -34.312 -26.391 1 98.44 70 VAL A CA 1
ATOM 536 C C . VAL A 1 70 ? -9.453 -35.656 -26.844 1 98.44 70 VAL A C 1
ATOM 538 O O . VAL A 1 70 ? -9.078 -36.156 -27.891 1 98.44 70 VAL A O 1
ATOM 541 N N . ASP A 1 71 ? -10.375 -36.125 -26.062 1 98.56 71 ASP A N 1
ATOM 542 C CA . ASP A 1 71 ? -10.93 -37.469 -26.312 1 98.56 71 ASP A CA 1
ATOM 543 C C . ASP A 1 71 ? -12.352 -37.375 -26.875 1 98.56 71 ASP A C 1
ATOM 545 O O . ASP A 1 71 ? -12.758 -38.188 -27.688 1 98.56 71 ASP A O 1
ATOM 549 N N . ALA A 1 72 ? -13.172 -36.438 -26.359 1 98.31 72 ALA A N 1
ATOM 550 C CA . ALA A 1 72 ? -14.555 -36.25 -26.797 1 98.31 72 ALA A CA 1
ATOM 551 C C . ALA A 1 72 ? -14.984 -34.812 -26.625 1 98.31 72 ALA A C 1
ATOM 553 O O . ALA A 1 72 ? -14.414 -34.062 -25.797 1 98.31 72 ALA A O 1
ATOM 554 N N . LEU A 1 73 ? -15.992 -34.438 -27.438 1 97.94 73 LEU A N 1
ATOM 555 C CA . LEU A 1 73 ? -16.516 -33.094 -27.422 1 97.94 73 LEU A CA 1
ATOM 556 C C . LEU A 1 73 ? -17.969 -33.062 -26.969 1 97.94 73 LEU A C 1
ATOM 558 O O . LEU A 1 73 ? -18.766 -33.938 -27.359 1 97.94 73 LEU A O 1
ATOM 562 N N . GLY A 1 74 ? -18.266 -32.156 -26.125 1 97.12 74 GLY A N 1
ATOM 563 C CA . GLY A 1 74 ? -19.656 -31.891 -25.844 1 97.12 74 GLY A CA 1
ATOM 564 C C . GLY A 1 74 ? -20.359 -31.078 -26.938 1 97.12 74 GLY A C 1
ATOM 565 O O . GLY A 1 74 ? -19.719 -30.641 -27.875 1 97.12 74 GLY A O 1
ATOM 566 N N . GLU A 1 75 ? -21.641 -30.953 -26.719 1 96.38 75 GLU A N 1
ATOM 567 C CA . GLU A 1 75 ? -22.438 -30.219 -27.688 1 96.38 75 GLU A CA 1
ATOM 568 C C . GLU A 1 75 ? -21.953 -28.781 -27.828 1 96.38 75 GLU A C 1
ATOM 570 O O . GLU A 1 75 ? -21.609 -28.125 -26.844 1 96.38 75 GLU A O 1
ATOM 575 N N . GLY A 1 76 ? -21.781 -28.281 -29.109 1 95.38 76 GLY A N 1
ATOM 576 C CA . GLY A 1 76 ? -21.5 -26.875 -29.391 1 95.38 76 GLY A CA 1
ATOM 577 C C . GLY A 1 76 ? -20.016 -26.562 -29.422 1 95.38 76 GLY A C 1
ATOM 578 O O . GLY A 1 76 ? -19.625 -25.406 -29.672 1 95.38 76 GLY A O 1
ATOM 579 N N . VAL A 1 77 ? -19.156 -27.5 -29.094 1 95.19 77 VAL A N 1
ATOM 580 C CA . VAL A 1 77 ? -17.719 -27.266 -29.109 1 95.19 77 VAL A CA 1
ATOM 581 C C . VAL A 1 77 ? -17.188 -27.406 -30.531 1 95.19 77 VAL A C 1
ATOM 583 O O . VAL A 1 77 ? -17.234 -28.5 -31.109 1 95.19 77 VAL A O 1
ATOM 586 N N . GLU A 1 78 ? -16.719 -26.281 -31.188 1 90.88 78 GLU A N 1
ATOM 587 C CA . GLU A 1 78 ? -16.328 -26.328 -32.594 1 90.88 78 GLU A CA 1
ATOM 588 C C . GLU A 1 78 ? -14.859 -25.938 -32.75 1 90.88 78 GLU A C 1
ATOM 590 O O . GLU A 1 78 ? -14.25 -26.25 -33.781 1 90.88 78 GLU A O 1
ATOM 595 N N . HIS A 1 79 ? -14.188 -25.344 -31.875 1 90.56 79 HIS A N 1
ATOM 596 C CA . HIS A 1 79 ? -12.852 -24.797 -32.062 1 90.56 79 HIS A CA 1
ATOM 597 C C . HIS A 1 79 ? -11.789 -25.766 -31.531 1 90.56 79 HIS A C 1
ATOM 599 O O . HIS A 1 79 ? -10.617 -25.391 -31.422 1 90.56 79 HIS A O 1
ATOM 605 N N . VAL A 1 80 ? -12.141 -26.938 -31.125 1 92.62 80 VAL A N 1
ATOM 606 C CA . VAL A 1 80 ? -11.281 -27.984 -30.594 1 92.62 80 VAL A CA 1
ATOM 607 C C . VAL A 1 80 ? -11.484 -29.266 -31.391 1 92.62 80 VAL A C 1
ATOM 609 O O . VAL A 1 80 ? -12.586 -29.531 -31.875 1 92.62 80 VAL A O 1
ATOM 612 N N . GLN A 1 81 ? -10.461 -30.094 -31.547 1 95.44 81 GLN A N 1
ATOM 613 C CA . GLN A 1 81 ? -10.555 -31.344 -32.281 1 95.44 81 GLN A CA 1
ATOM 614 C C . GLN A 1 81 ? -10.172 -32.531 -31.422 1 95.44 81 GLN A C 1
ATOM 616 O O . GLN A 1 81 ? -9.227 -32.469 -30.641 1 95.44 81 GLN A O 1
ATOM 621 N N . VAL A 1 82 ? -10.883 -33.625 -31.641 1 97.38 82 VAL A N 1
ATOM 622 C CA . VAL A 1 82 ? -10.508 -34.875 -31.016 1 97.38 82 VAL A CA 1
ATOM 623 C C . VAL A 1 82 ? -9.117 -35.281 -31.469 1 97.38 82 VAL A C 1
ATOM 625 O O . VAL A 1 82 ? -8.797 -35.188 -32.656 1 97.38 82 VAL A O 1
ATOM 628 N N . GLY A 1 83 ? -8.281 -35.656 -30.547 1 97.19 83 GLY A N 1
ATOM 629 C CA . GLY A 1 83 ? -6.922 -36.062 -30.859 1 97.19 83 GLY A CA 1
ATOM 630 C C . GLY A 1 83 ? -5.91 -34.969 -30.641 1 97.19 83 GLY A C 1
ATOM 631 O O . GLY A 1 83 ? -4.703 -35.219 -30.609 1 97.19 83 GLY A O 1
ATOM 632 N N . GLN A 1 84 ? -6.371 -33.781 -30.359 1 96.38 84 GLN A N 1
ATOM 633 C CA . GLN A 1 84 ? -5.5 -32.625 -30.156 1 96.38 84 GLN A CA 1
ATOM 634 C C . GLN A 1 84 ? -4.812 -32.688 -28.797 1 96.38 84 GLN A C 1
ATOM 636 O O . GLN A 1 84 ? -5.445 -33.031 -27.797 1 96.38 84 GLN A O 1
ATOM 641 N N . ARG A 1 85 ? -3.477 -32.438 -28.781 1 97.62 85 ARG A N 1
ATOM 642 C CA . ARG A 1 85 ? -2.729 -32.312 -27.531 1 97.62 85 ARG A CA 1
ATOM 643 C C . ARG A 1 85 ? -2.934 -30.953 -26.891 1 97.62 85 ARG A C 1
ATOM 645 O O . ARG A 1 85 ? -2.805 -29.922 -27.547 1 97.62 85 ARG A O 1
ATOM 652 N N . ILE A 1 86 ? -3.258 -30.953 -25.547 1 97.69 86 ILE A N 1
ATOM 653 C CA . ILE A 1 86 ? -3.615 -29.703 -24.906 1 97.69 86 ILE A CA 1
ATOM 654 C C . ILE A 1 86 ? -3.049 -29.688 -23.484 1 97.69 86 ILE A C 1
ATOM 656 O O . ILE A 1 86 ? -2.654 -30.719 -22.953 1 97.69 86 ILE A O 1
ATOM 660 N N . ALA A 1 87 ? -2.896 -28.562 -22.969 1 96.94 87 ALA A N 1
ATOM 661 C CA . ALA A 1 87 ? -2.701 -28.312 -21.531 1 96.94 87 ALA A CA 1
ATOM 662 C C . ALA A 1 87 ? -3.885 -27.562 -20.938 1 96.94 87 ALA A C 1
ATOM 664 O O . ALA A 1 87 ? -4.531 -26.766 -21.625 1 96.94 87 ALA A O 1
ATOM 665 N N . VAL A 1 88 ? -4.184 -27.828 -19.672 1 95.5 88 VAL A N 1
ATOM 666 C CA . VAL A 1 88 ? -5.309 -27.156 -19.031 1 95.5 88 VAL A CA 1
ATOM 667 C C . VAL A 1 88 ? -5.059 -27.047 -17.531 1 95.5 88 VAL A C 1
ATOM 669 O O . VAL A 1 88 ? -4.426 -27.938 -16.938 1 95.5 88 VAL A O 1
ATOM 672 N N . ALA A 1 89 ? -5.492 -25.922 -16.953 1 92.5 89 ALA A N 1
ATOM 673 C CA . ALA A 1 89 ? -5.449 -25.703 -15.516 1 92.5 89 ALA A CA 1
ATOM 674 C C . ALA A 1 89 ? -6.809 -25.25 -14.984 1 92.5 89 ALA A C 1
ATOM 676 O O . ALA A 1 89 ? -7.781 -25.172 -15.742 1 92.5 89 ALA A O 1
ATOM 677 N N . ALA A 1 90 ? -6.898 -25.062 -13.695 1 87.44 90 ALA A N 1
ATOM 678 C CA . ALA A 1 90 ? -8.117 -24.609 -13.023 1 87.44 90 ALA A CA 1
ATOM 679 C C . ALA A 1 90 ? -9.273 -25.578 -13.281 1 87.44 90 ALA A C 1
ATOM 681 O O . ALA A 1 90 ? -10.398 -25.156 -13.531 1 87.44 90 ALA A O 1
ATOM 682 N N . VAL A 1 91 ? -9.047 -26.781 -13.297 1 92.31 91 VAL A N 1
ATOM 683 C CA . VAL A 1 91 ? -10.039 -27.828 -13.438 1 92.31 91 VAL A CA 1
ATOM 684 C C . VAL A 1 91 ? -10.086 -28.688 -12.172 1 92.31 91 VAL A C 1
ATOM 686 O O . VAL A 1 91 ? -9.359 -28.406 -11.211 1 92.31 91 VAL A O 1
ATOM 689 N N . HIS A 1 92 ? -10.977 -29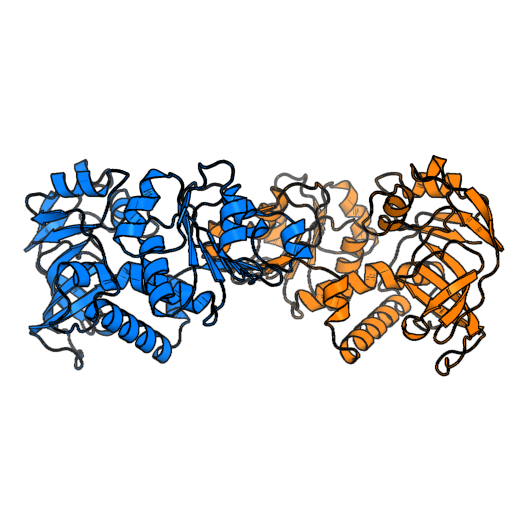.609 -12.18 1 93.44 92 HIS A N 1
ATOM 690 C CA . HIS A 1 92 ? -11.062 -30.562 -11.086 1 93.44 92 HIS A CA 1
ATOM 691 C C . HIS A 1 92 ? -10.992 -32 -11.594 1 93.44 92 HIS A C 1
ATOM 693 O O . HIS A 1 92 ? -11.43 -32.281 -12.711 1 93.44 92 HIS A O 1
ATOM 699 N N . GLY A 1 93 ? -10.375 -32.875 -10.797 1 96.56 93 GLY A N 1
ATOM 700 C CA . GLY A 1 93 ? -10.414 -34.281 -11.07 1 96.56 93 GLY A CA 1
ATOM 701 C C . GLY A 1 93 ? -9.43 -34.719 -12.141 1 96.56 93 GLY A C 1
ATOM 702 O O . GLY A 1 93 ? -9.688 -35.656 -12.891 1 96.56 93 GLY A O 1
ATOM 703 N N . SER A 1 94 ? -8.32 -34.031 -12.242 1 98.06 94 SER A N 1
ATOM 704 C CA . SER A 1 94 ? -7.367 -34.344 -13.312 1 98.06 94 SER A CA 1
ATOM 705 C C . SER A 1 94 ? -6.523 -35.562 -12.977 1 98.06 94 SER A C 1
ATOM 707 O O . SER A 1 94 ? -5.828 -36.094 -13.844 1 98.06 94 SER A O 1
ATOM 709 N N . TRP A 1 95 ? -6.57 -36 -11.695 1 98.69 95 TRP A N 1
ATOM 710 C CA . TRP A 1 95 ? -5.879 -37.25 -11.352 1 98.69 95 TRP A CA 1
ATOM 711 C C . TRP A 1 95 ? -6.711 -38.469 -11.734 1 98.69 95 TRP A C 1
ATOM 713 O O . TRP A 1 95 ? -7.047 -39.281 -10.875 1 98.69 95 TRP A O 1
ATOM 723 N N . ALA A 1 96 ? -6.988 -38.594 -12.961 1 98.69 96 ALA A N 1
ATOM 724 C CA . ALA A 1 96 ? -7.805 -39.656 -13.547 1 98.69 96 ALA A CA 1
ATOM 725 C C . ALA A 1 96 ? -7.41 -39.906 -15 1 98.69 96 ALA A C 1
ATOM 727 O O . ALA A 1 96 ? -6.793 -39.031 -15.641 1 98.69 96 ALA A O 1
ATOM 728 N N . GLU A 1 97 ? -7.75 -41.094 -15.484 1 98.69 97 GLU A N 1
ATOM 729 C CA . GLU A 1 97 ? -7.477 -41.406 -16.875 1 98.69 97 GLU A CA 1
ATOM 730 C C . GLU A 1 97 ? -8.172 -40.406 -17.812 1 98.69 97 GLU A C 1
ATOM 732 O O . GLU A 1 97 ? -7.652 -40.094 -18.875 1 98.69 97 GLU A O 1
ATOM 737 N N . TYR A 1 98 ? -9.375 -40.031 -17.391 1 98.69 98 TYR A N 1
ATOM 738 C CA . TYR A 1 98 ? -10.164 -39.062 -18.141 1 98.69 98 TYR A CA 1
ATOM 739 C C . TYR A 1 98 ? -10.766 -38.031 -17.188 1 98.69 98 TYR A C 1
ATOM 741 O O . TYR A 1 98 ? -11.141 -38.344 -16.062 1 98.69 98 TYR A O 1
ATOM 749 N N . PHE A 1 99 ? -10.898 -36.844 -17.672 1 98.5 99 PHE A N 1
ATOM 750 C CA . PHE A 1 99 ? -11.562 -35.781 -16.906 1 98.5 99 PHE A CA 1
ATOM 751 C C . PHE A 1 99 ? -12.18 -34.75 -17.828 1 98.5 99 PHE A C 1
ATOM 753 O O . PHE A 1 99 ? -11.969 -34.781 -19.047 1 98.5 99 PHE A O 1
ATOM 760 N N . ILE A 1 100 ? -12.992 -33.875 -17.234 1 98.25 100 ILE A N 1
ATOM 761 C CA . ILE A 1 100 ? -13.742 -32.875 -18 1 98.25 100 ILE A CA 1
ATOM 762 C C . ILE A 1 100 ? -13.117 -31.5 -17.797 1 98.25 100 ILE A C 1
ATOM 764 O O . ILE A 1 100 ? -12.68 -31.172 -16.688 1 98.25 100 ILE A O 1
ATOM 768 N N . ALA A 1 101 ? -13.07 -30.719 -18.859 1 97.5 101 ALA A N 1
ATOM 769 C CA . ALA A 1 101 ? -12.672 -29.312 -18.812 1 97.5 101 ALA A CA 1
ATOM 770 C C . ALA A 1 101 ? -13.586 -28.453 -19.703 1 97.5 101 ALA A C 1
ATOM 772 O O . ALA A 1 101 ? -14.141 -28.938 -20.688 1 97.5 101 ALA A O 1
ATOM 773 N N . PRO A 1 102 ? -13.758 -27.219 -19.312 1 96.06 102 PRO A N 1
ATOM 774 C CA . PRO A 1 102 ? -14.406 -26.312 -20.266 1 96.06 102 PRO A CA 1
ATOM 775 C C . PRO A 1 102 ? -13.602 -26.109 -21.547 1 96.06 102 PRO A C 1
ATOM 777 O O . PRO A 1 102 ? -12.383 -25.938 -21.484 1 96.06 102 PRO A O 1
ATOM 780 N N . ALA A 1 103 ? -14.32 -26.062 -22.688 1 95.44 103 ALA A N 1
ATOM 781 C CA . ALA A 1 103 ? -13.648 -25.953 -23.984 1 95.44 103 ALA A CA 1
ATOM 782 C C . ALA A 1 103 ? -12.867 -24.641 -24.094 1 95.44 103 ALA A C 1
ATOM 784 O O . ALA A 1 103 ? -11.805 -24.594 -24.719 1 95.44 103 ALA A O 1
ATOM 785 N N . HIS A 1 104 ? -13.328 -23.625 -23.453 1 89.5 104 HIS A N 1
ATOM 786 C CA . HIS A 1 104 ? -12.711 -22.312 -23.562 1 89.5 104 HIS A CA 1
ATOM 787 C C . HIS A 1 104 ? -11.43 -22.234 -22.75 1 89.5 104 HIS A C 1
ATOM 789 O O . HIS A 1 104 ? -10.633 -21.297 -22.922 1 89.5 104 HIS A O 1
ATOM 795 N N . GLY A 1 105 ? -11.148 -23.188 -21.906 1 89.5 105 GLY A N 1
ATOM 796 C CA . GLY A 1 105 ? -9.992 -23.125 -21.031 1 89.5 105 GLY A CA 1
ATOM 797 C C . GLY A 1 105 ? -8.836 -23.984 -21.5 1 89.5 105 GLY A C 1
ATOM 798 O O . GLY A 1 105 ? -7.773 -24 -20.875 1 89.5 105 GLY A O 1
ATOM 799 N N . ILE A 1 106 ? -8.984 -24.672 -22.594 1 93.94 106 ILE A N 1
ATOM 800 C CA . ILE A 1 106 ? -7.945 -25.578 -23.062 1 93.94 106 ILE A CA 1
ATOM 801 C C . ILE A 1 106 ? -6.934 -24.828 -23.906 1 93.94 106 ILE A C 1
ATOM 803 O O . ILE A 1 106 ? -7.301 -23.922 -24.672 1 93.94 106 ILE A O 1
ATOM 807 N N . ILE A 1 107 ? -5.66 -25.141 -23.766 1 94.12 107 ILE A N 1
ATOM 808 C CA . ILE A 1 107 ? -4.57 -24.516 -24.516 1 94.12 107 ILE A CA 1
ATOM 809 C C . ILE A 1 107 ? -3.92 -25.531 -25.438 1 94.12 107 ILE A C 1
ATOM 811 O O . ILE A 1 107 ? -3.295 -26.484 -24.969 1 94.12 107 ILE A O 1
ATOM 815 N N . PRO A 1 108 ? -4.059 -25.281 -26.688 1 94.69 108 PRO A N 1
ATOM 816 C CA . PRO A 1 108 ? -3.389 -26.203 -27.625 1 94.69 108 PRO A CA 1
ATOM 817 C C . PRO A 1 108 ? -1.868 -26.172 -27.484 1 94.69 108 PRO A C 1
ATOM 819 O O . PRO A 1 108 ? -1.284 -25.109 -27.266 1 94.69 108 PRO A O 1
ATOM 822 N N . LEU A 1 109 ? -1.249 -27.297 -27.609 1 95.19 109 LEU A N 1
ATOM 823 C CA . LEU A 1 109 ? 0.197 -27.406 -27.453 1 95.19 109 LEU A CA 1
ATOM 824 C C . LEU A 1 109 ? 0.862 -27.797 -28.766 1 95.19 109 LEU A C 1
ATOM 826 O O . LEU A 1 109 ? 0.313 -28.578 -29.547 1 95.19 109 LEU A O 1
ATOM 830 N N . ASN A 1 110 ? 2.023 -27.219 -28.953 1 87.81 110 ASN A N 1
ATOM 831 C CA . ASN A 1 110 ? 2.871 -27.719 -30.047 1 87.81 110 ASN A CA 1
ATOM 832 C C . ASN A 1 110 ? 3.674 -28.938 -29.609 1 87.81 110 ASN A C 1
ATOM 834 O O . ASN A 1 110 ? 3.842 -29.188 -28.406 1 87.81 110 ASN A O 1
ATOM 838 N N . ASN A 1 111 ? 4.172 -29.703 -30.578 1 87.81 111 ASN A N 1
ATOM 839 C CA . ASN A 1 111 ? 4.82 -30.984 -30.312 1 87.81 111 ASN A CA 1
ATOM 840 C C . ASN A 1 111 ? 6.227 -30.781 -29.75 1 87.81 111 ASN A C 1
ATOM 842 O O . ASN A 1 111 ? 6.828 -31.734 -29.234 1 87.81 111 ASN A O 1
ATOM 846 N N . GLU A 1 112 ? 6.676 -29.609 -29.719 1 92.31 112 GLU A N 1
ATOM 847 C CA . GLU A 1 112 ? 8.039 -29.344 -29.266 1 92.31 112 GLU A CA 1
ATOM 848 C C . GLU A 1 112 ? 8.109 -29.281 -27.75 1 92.31 112 GLU A C 1
ATOM 850 O O . GLU A 1 112 ? 9.195 -29.375 -27.172 1 92.31 112 GLU A O 1
ATOM 855 N N . ILE A 1 113 ? 6.996 -29.125 -27.109 1 94.81 113 ILE A N 1
ATOM 856 C CA . ILE A 1 113 ? 6.969 -29.047 -25.656 1 94.81 113 ILE A CA 1
ATOM 857 C C . ILE A 1 113 ? 6.77 -30.453 -25.078 1 94.81 113 ILE A C 1
ATOM 859 O O . ILE A 1 113 ? 5.758 -31.109 -25.359 1 94.81 113 ILE A O 1
ATOM 863 N N . ASP A 1 114 ? 7.742 -30.875 -24.281 1 95.62 114 ASP A N 1
ATOM 864 C CA . ASP A 1 114 ? 7.648 -32.219 -23.719 1 95.62 114 ASP A CA 1
ATOM 865 C C . ASP A 1 114 ? 6.516 -32.312 -22.703 1 95.62 114 ASP A C 1
ATOM 867 O O . ASP A 1 114 ? 6.059 -31.297 -22.172 1 95.62 114 ASP A O 1
ATOM 871 N N . ASP A 1 115 ? 6.055 -33.469 -22.375 1 96.56 115 ASP A N 1
ATOM 872 C CA . ASP A 1 115 ? 4.891 -33.719 -21.531 1 96.56 115 ASP A CA 1
ATOM 873 C C . ASP A 1 115 ? 5.141 -33.219 -20.094 1 96.56 115 ASP A C 1
ATOM 875 O O . ASP A 1 115 ? 4.238 -32.688 -19.453 1 96.56 115 ASP A O 1
ATOM 879 N N . GLU A 1 116 ? 6.297 -33.438 -19.609 1 95.94 116 GLU A N 1
ATOM 880 C CA . GLU A 1 116 ? 6.609 -33.031 -18.25 1 95.94 116 GLU A CA 1
ATOM 881 C C . GLU A 1 116 ? 6.48 -31.516 -18.078 1 95.94 116 GLU A C 1
ATOM 883 O O . GLU A 1 116 ? 5.895 -31.031 -17.109 1 95.94 116 GLU A O 1
ATOM 888 N N . THR A 1 117 ? 6.977 -30.812 -19.031 1 94.25 117 THR A N 1
ATOM 889 C CA . THR A 1 117 ? 6.848 -29.359 -19.031 1 94.25 117 THR A CA 1
ATOM 890 C C . THR A 1 117 ? 5.395 -28.938 -19.234 1 94.25 117 THR A C 1
ATOM 892 O O . THR A 1 117 ? 4.875 -28.109 -18.5 1 94.25 117 THR A O 1
ATOM 895 N N . ALA A 1 118 ? 4.754 -29.562 -20.156 1 95.75 118 ALA A N 1
ATOM 896 C CA . ALA A 1 118 ? 3.383 -29.219 -20.516 1 95.75 118 ALA A CA 1
ATOM 897 C C . ALA A 1 118 ? 2.438 -29.438 -19.328 1 95.75 118 ALA A C 1
ATOM 899 O O . ALA A 1 118 ? 1.488 -28.672 -19.141 1 95.75 118 ALA A O 1
ATOM 900 N N . ALA A 1 119 ? 2.709 -30.438 -18.531 1 96.31 119 ALA A N 1
ATOM 901 C CA . ALA A 1 119 ? 1.82 -30.828 -17.438 1 96.31 119 ALA A CA 1
ATOM 902 C C . ALA A 1 119 ? 1.773 -29.75 -16.359 1 96.31 119 ALA A C 1
ATOM 904 O O . ALA A 1 119 ? 0.836 -29.703 -15.562 1 96.31 119 ALA A O 1
ATOM 905 N N . GLN A 1 120 ? 2.754 -28.938 -16.281 1 93 120 GLN A N 1
ATOM 906 C CA . GLN A 1 120 ? 2.83 -27.938 -15.219 1 93 120 GLN A CA 1
ATOM 907 C C . GLN A 1 120 ? 2.924 -26.531 -15.805 1 93 120 GLN A C 1
ATOM 909 O O . GLN A 1 120 ? 3.309 -25.578 -15.109 1 93 120 GLN A O 1
ATOM 914 N N . LEU A 1 121 ? 2.529 -26.312 -17.016 1 92.31 121 LEU A N 1
ATOM 915 C CA . LEU A 1 121 ? 2.85 -25.109 -17.781 1 92.31 121 LEU A CA 1
ATOM 916 C C . LEU A 1 121 ? 1.827 -24.016 -17.516 1 92.31 121 LEU A C 1
ATOM 918 O O . LEU A 1 121 ? 2.15 -22.828 -17.594 1 92.31 121 LEU A O 1
ATOM 922 N N . ILE A 1 122 ? 0.639 -24.312 -17.156 1 88.94 122 ILE A N 1
ATOM 923 C CA . ILE A 1 122 ? -0.427 -23.312 -17.188 1 88.94 122 ILE A CA 1
ATOM 924 C C . ILE A 1 122 ? -0.674 -22.781 -15.781 1 88.94 122 ILE A C 1
ATOM 926 O O . ILE A 1 122 ? -0.654 -21.578 -15.555 1 88.94 122 ILE A O 1
ATOM 930 N N . GLY A 1 123 ? -0.739 -23.547 -14.844 1 85.5 123 GLY A N 1
ATOM 931 C CA . GLY A 1 123 ? -1.116 -23.141 -13.5 1 85.5 123 GLY A CA 1
ATOM 932 C C . GLY A 1 123 ? -0.238 -22.047 -12.938 1 85.5 123 GLY A C 1
ATOM 933 O O . GLY A 1 123 ? -0.603 -20.875 -12.977 1 85.5 123 GLY A O 1
ATOM 934 N N . MET A 1 124 ? 0.945 -22.297 -12.555 1 83.88 124 MET A N 1
ATOM 935 C CA . MET A 1 124 ? 1.823 -21.375 -11.836 1 83.88 124 MET A CA 1
ATOM 936 C C . MET A 1 124 ? 2.543 -20.438 -12.797 1 83.88 124 MET A C 1
ATOM 938 O O . MET A 1 124 ? 2.604 -19.234 -12.57 1 83.88 124 MET A O 1
ATOM 942 N N . PRO A 1 125 ? 2.93 -20.922 -13.945 1 89.75 125 PRO A N 1
ATOM 943 C CA . PRO A 1 125 ? 3.686 -20.016 -14.82 1 89.75 125 PRO A CA 1
ATOM 944 C C . PRO A 1 125 ? 2.838 -18.859 -15.359 1 89.75 125 PRO A C 1
ATOM 946 O O . PRO A 1 125 ? 3.334 -17.75 -15.516 1 89.75 125 PRO A O 1
ATOM 949 N N . ILE A 1 126 ? 1.606 -19.141 -15.641 1 85.88 126 ILE A N 1
ATOM 950 C CA . ILE A 1 126 ? 0.76 -18.047 -16.109 1 85.88 126 ILE A CA 1
ATOM 951 C C . ILE A 1 126 ? 0.593 -17.016 -14.992 1 85.88 126 ILE A C 1
ATOM 953 O O . ILE A 1 126 ? 0.531 -15.812 -15.25 1 85.88 126 ILE A O 1
ATOM 957 N N . SER A 1 127 ? 0.455 -17.484 -13.789 1 86.56 127 SER A N 1
ATOM 958 C CA . SER A 1 127 ? 0.378 -16.578 -12.656 1 86.56 127 SER A CA 1
ATOM 959 C C . SER A 1 127 ? 1.63 -15.711 -12.555 1 86.56 127 SER A C 1
ATOM 961 O O . SER A 1 127 ? 1.546 -14.516 -12.242 1 86.56 127 SER A O 1
ATOM 963 N N . ALA A 1 128 ? 2.742 -16.312 -12.781 1 90.81 128 ALA A N 1
ATOM 964 C CA . ALA A 1 128 ? 4.004 -15.578 -12.773 1 90.81 128 ALA A CA 1
ATOM 965 C C . ALA A 1 128 ? 4.02 -14.508 -13.867 1 90.81 128 ALA A C 1
ATOM 967 O O . ALA A 1 128 ? 4.477 -13.383 -13.641 1 90.81 128 ALA A O 1
ATOM 968 N N . LEU A 1 129 ? 3.523 -14.891 -15.062 1 91.94 129 LEU A N 1
ATOM 969 C CA . LEU A 1 129 ? 3.447 -13.93 -16.156 1 91.94 129 LEU A CA 1
ATOM 970 C C . LEU A 1 129 ? 2.504 -12.781 -15.82 1 91.94 129 LEU A C 1
ATOM 972 O O . LEU A 1 129 ? 2.812 -11.617 -16.094 1 91.94 129 LEU A O 1
ATOM 976 N N . MET A 1 130 ? 1.419 -13.156 -15.289 1 90.88 130 MET A N 1
ATOM 977 C CA . MET A 1 130 ? 0.442 -12.141 -14.914 1 90.88 130 MET A CA 1
ATOM 978 C C . MET A 1 130 ? 1.002 -11.227 -13.828 1 90.88 130 MET A C 1
ATOM 980 O O . MET A 1 130 ? 0.732 -10.023 -13.828 1 90.88 130 MET A O 1
ATOM 984 N N . LEU A 1 131 ? 1.699 -11.797 -12.914 1 92.5 131 LEU A N 1
ATOM 985 C CA . LEU A 1 131 ? 2.348 -11.023 -11.867 1 92.5 131 LEU A CA 1
ATOM 986 C C . LEU A 1 131 ? 3.303 -9.992 -12.469 1 92.5 131 LEU A C 1
ATOM 988 O O . LEU A 1 131 ? 3.295 -8.828 -12.07 1 92.5 131 LEU A O 1
ATOM 992 N N . LEU A 1 132 ? 4.125 -10.43 -13.398 1 93.19 132 LEU A N 1
ATOM 993 C CA . LEU A 1 132 ? 5.078 -9.523 -14.039 1 93.19 132 LEU A CA 1
ATOM 994 C C . LEU A 1 132 ? 4.355 -8.438 -14.828 1 93.19 132 LEU A C 1
ATOM 996 O O . LEU A 1 132 ? 4.809 -7.293 -14.875 1 93.19 132 LEU A O 1
ATOM 1000 N N . ASP A 1 133 ? 3.271 -8.844 -15.461 1 91.25 133 ASP A N 1
ATOM 1001 C CA . ASP A 1 133 ? 2.441 -7.855 -16.141 1 91.25 133 ASP A CA 1
ATOM 1002 C C . ASP A 1 133 ? 1.827 -6.867 -15.156 1 91.25 133 ASP A C 1
ATOM 1004 O O . ASP A 1 133 ? 1.758 -5.668 -15.43 1 91.25 133 ASP A O 1
ATOM 1008 N N . PHE A 1 134 ? 1.392 -7.32 -14.086 1 91.19 134 PHE A N 1
ATOM 1009 C CA . PHE A 1 134 ? 0.776 -6.543 -13.016 1 91.19 134 PHE A CA 1
ATOM 1010 C C . PHE A 1 134 ? 1.759 -5.523 -12.453 1 91.19 134 PHE A C 1
ATOM 1012 O O . PHE A 1 134 ? 1.391 -4.371 -12.211 1 91.19 134 PHE A O 1
ATOM 1019 N N . VAL A 1 135 ? 2.943 -5.922 -12.164 1 92 135 VAL A N 1
ATOM 1020 C CA . VAL A 1 135 ? 3.979 -5.051 -11.617 1 92 135 VAL A CA 1
ATOM 1021 C C . VAL A 1 135 ? 4.398 -4.02 -12.656 1 92 135 VAL A C 1
ATOM 1023 O O . VAL A 1 135 ? 4.789 -2.902 -12.312 1 92 135 VAL A O 1
ATOM 1026 N N . ASN A 1 136 ? 4.328 -4.355 -13.953 1 89.12 136 ASN A N 1
ATOM 1027 C CA . ASN A 1 136 ? 4.504 -3.471 -15.102 1 89.12 136 ASN A CA 1
ATOM 1028 C C . ASN A 1 136 ? 5.871 -2.795 -15.078 1 89.12 136 ASN A C 1
ATOM 1030 O O . ASN A 1 136 ? 5.969 -1.574 -15.219 1 89.12 136 ASN A O 1
ATOM 1034 N N . VAL A 1 137 ? 6.902 -3.562 -14.773 1 88.88 137 VAL A N 1
ATOM 1035 C CA . VAL A 1 137 ? 8.273 -3.076 -14.844 1 88.88 137 VAL A CA 1
ATOM 1036 C C . VAL A 1 137 ? 8.75 -3.049 -16.297 1 88.88 137 VAL A C 1
ATOM 1038 O O . VAL A 1 137 ? 8.438 -3.955 -17.062 1 88.88 137 VAL A O 1
ATOM 1041 N N . GLN A 1 138 ? 9.398 -1.991 -16.656 1 88.38 138 GLN A N 1
ATOM 1042 C CA . GLN A 1 138 ? 9.914 -1.84 -18 1 88.38 138 GLN A CA 1
ATOM 1043 C C . GLN A 1 138 ? 11.297 -2.463 -18.141 1 88.38 138 GLN A C 1
ATOM 1045 O O . GLN A 1 138 ? 11.992 -2.668 -17.141 1 88.38 138 GLN A O 1
ATOM 1050 N N . PRO A 1 139 ? 11.609 -2.836 -19.469 1 87.38 139 PRO A N 1
ATOM 1051 C CA . PRO A 1 139 ? 12.953 -3.377 -19.672 1 87.38 139 PRO A CA 1
ATOM 1052 C C . PRO A 1 139 ? 14.047 -2.482 -19.078 1 87.38 139 PRO A C 1
ATOM 1054 O O . PRO A 1 139 ? 13.977 -1.258 -19.219 1 87.38 139 PRO A O 1
ATOM 1057 N N . GLY A 1 140 ? 14.953 -3.064 -18.359 1 89.25 140 GLY A N 1
ATOM 1058 C CA . GLY A 1 140 ? 16.062 -2.336 -17.75 1 89.25 140 GLY A CA 1
ATOM 1059 C C . GLY A 1 140 ? 15.789 -1.919 -16.328 1 89.25 140 GLY A C 1
ATOM 1060 O O . GLY A 1 140 ? 16.719 -1.559 -15.594 1 89.25 140 GLY A O 1
ATOM 1061 N N . GLN A 1 141 ? 14.57 -1.978 -15.875 1 92.19 141 GLN A N 1
ATOM 1062 C CA . GLN A 1 141 ? 14.234 -1.648 -14.492 1 92.19 141 GLN A CA 1
ATOM 1063 C C . GLN A 1 141 ? 14.375 -2.867 -13.586 1 92.19 141 GLN A C 1
ATOM 1065 O O . GLN A 1 141 ? 14.117 -3.996 -14.008 1 92.19 141 GLN A O 1
ATOM 1070 N N . TRP A 1 142 ? 14.781 -2.666 -12.344 1 96.25 142 TRP A N 1
ATOM 1071 C CA . TRP A 1 142 ? 15.125 -3.76 -11.438 1 96.25 142 TRP A CA 1
ATOM 1072 C C . TRP A 1 142 ? 13.93 -4.133 -10.562 1 96.25 142 TRP A C 1
ATOM 1074 O O . TRP A 1 142 ? 13.211 -3.256 -10.078 1 96.25 142 TRP A O 1
ATOM 1084 N N . LEU A 1 143 ? 13.836 -5.406 -10.445 1 96.5 143 LEU A N 1
ATOM 1085 C CA . LEU A 1 143 ? 12.883 -6.023 -9.531 1 96.5 143 LEU A CA 1
ATOM 1086 C C . LEU A 1 143 ? 13.609 -6.84 -8.469 1 96.5 143 LEU A C 1
ATOM 1088 O O . LEU A 1 143 ? 14.734 -7.293 -8.68 1 96.5 143 LEU A O 1
ATOM 1092 N N . ILE A 1 144 ? 12.961 -6.984 -7.27 1 98.19 144 ILE A N 1
ATOM 1093 C CA . ILE A 1 144 ? 13.469 -7.863 -6.223 1 98.19 144 ILE A CA 1
ATOM 1094 C C . ILE A 1 144 ? 12.359 -8.797 -5.746 1 98.19 144 ILE A C 1
ATOM 1096 O O . ILE A 1 144 ? 11.188 -8.398 -5.688 1 98.19 144 ILE A O 1
ATOM 1100 N N . GLN A 1 145 ? 12.656 -10.016 -5.512 1 98 145 GLN A N 1
ATOM 1101 C CA . GLN A 1 145 ? 11.688 -10.961 -4.961 1 98 145 GLN A CA 1
ATOM 1102 C C . GLN A 1 145 ? 12.312 -11.812 -3.857 1 98 145 GLN A C 1
ATOM 1104 O O . GLN A 1 145 ? 13.516 -12.07 -3.875 1 98 145 GLN A O 1
ATOM 1109 N N . ASN A 1 146 ? 11.469 -12.227 -2.9 1 97 146 ASN A N 1
ATOM 1110 C CA . ASN A 1 146 ? 11.938 -13.219 -1.94 1 97 146 ASN A CA 1
ATOM 1111 C C . ASN A 1 146 ? 11.297 -14.586 -2.195 1 97 146 ASN A C 1
ATOM 1113 O O . ASN A 1 146 ? 10.523 -14.742 -3.143 1 97 146 ASN A O 1
ATOM 1117 N N . THR A 1 147 ? 11.789 -15.641 -1.492 1 92.31 147 THR A N 1
ATOM 1118 C CA . THR A 1 147 ? 11.398 -17.016 -1.764 1 92.31 147 THR A CA 1
ATOM 1119 C C . THR A 1 147 ? 11.664 -17.391 -3.221 1 92.31 147 THR A C 1
ATOM 1121 O O . THR A 1 147 ? 10.859 -18.062 -3.855 1 92.31 147 THR A O 1
ATOM 1124 N N . ALA A 1 148 ? 12.789 -16.953 -3.711 1 94.75 148 ALA A N 1
ATOM 1125 C CA . ALA A 1 148 ? 13.062 -17.062 -5.141 1 94.75 148 ALA A CA 1
ATOM 1126 C C . ALA A 1 148 ? 13.281 -18.531 -5.539 1 94.75 148 ALA A C 1
ATOM 1128 O O . ALA A 1 148 ? 13.133 -18.875 -6.711 1 94.75 148 ALA A O 1
ATOM 1129 N N . ASN A 1 149 ? 13.633 -19.344 -4.633 1 90.38 149 ASN A N 1
ATOM 1130 C CA . ASN A 1 149 ? 13.938 -20.734 -4.965 1 90.38 149 ASN A CA 1
ATOM 1131 C C . ASN A 1 149 ? 12.68 -21.609 -4.961 1 90.38 149 ASN A C 1
ATOM 1133 O O . ASN A 1 149 ? 12.758 -22.812 -5.207 1 90.38 149 ASN A O 1
ATOM 1137 N N . GLY A 1 150 ? 11.578 -21 -4.688 1 83.81 150 GLY A N 1
ATOM 1138 C CA . GLY A 1 150 ? 10.32 -21.703 -4.867 1 83.81 150 GLY A CA 1
ATOM 1139 C C . GLY A 1 150 ? 9.883 -21.781 -6.32 1 83.81 150 GLY A C 1
ATOM 1140 O O . GLY A 1 150 ? 10.484 -21.141 -7.188 1 83.81 150 GLY A O 1
ATOM 1141 N N . ALA A 1 151 ? 8.812 -22.531 -6.535 1 79.25 151 ALA A N 1
ATOM 1142 C CA . ALA A 1 151 ? 8.312 -22.75 -7.891 1 79.25 151 ALA A CA 1
ATOM 1143 C C . ALA A 1 151 ? 7.953 -21.422 -8.555 1 79.25 151 ALA A C 1
ATOM 1145 O O . ALA A 1 151 ? 8.359 -21.172 -9.695 1 79.25 151 ALA A O 1
ATOM 1146 N N . VAL A 1 152 ? 7.273 -20.609 -7.844 1 83.94 152 VAL A N 1
ATOM 1147 C CA . VAL A 1 152 ? 6.855 -19.328 -8.398 1 83.94 152 VAL A CA 1
ATOM 1148 C C . VAL A 1 152 ? 8.07 -18.422 -8.586 1 83.94 152 VAL A C 1
ATOM 1150 O O . VAL A 1 152 ? 8.234 -17.797 -9.633 1 83.94 152 VAL A O 1
ATOM 1153 N N . GLY A 1 153 ? 8.906 -18.391 -7.598 1 91.75 153 GLY A N 1
ATOM 1154 C CA . GLY A 1 153 ? 10.086 -17.531 -7.652 1 91.75 153 GLY A CA 1
ATOM 1155 C C . GLY A 1 153 ? 11.008 -17.875 -8.812 1 91.75 153 GLY A C 1
ATOM 1156 O O . GLY A 1 153 ? 11.477 -16.969 -9.516 1 91.75 153 GLY A O 1
ATOM 1157 N N . LYS A 1 154 ? 11.266 -19.156 -9 1 92.25 154 LYS A N 1
ATOM 1158 C CA . LYS A 1 154 ? 12.094 -19.594 -10.125 1 92.25 154 LYS A CA 1
ATOM 1159 C C . LYS A 1 154 ? 11.469 -19.203 -11.453 1 92.25 154 LYS A C 1
ATOM 1161 O O . LYS A 1 154 ? 12.156 -18.703 -12.352 1 92.25 154 LYS A O 1
ATOM 1166 N N . THR A 1 155 ? 10.195 -19.406 -11.523 1 91.81 155 THR A N 1
ATOM 1167 C CA . THR A 1 155 ? 9.477 -19.094 -12.75 1 91.81 155 THR A CA 1
ATOM 1168 C C . THR A 1 155 ? 9.523 -17.609 -13.039 1 91.81 155 THR A C 1
ATOM 1170 O O . THR A 1 155 ? 9.789 -17.188 -14.172 1 91.81 155 THR A O 1
ATOM 1173 N N . VAL A 1 156 ? 9.32 -16.797 -12.031 1 94.5 156 VAL A N 1
ATOM 1174 C CA . VAL A 1 156 ? 9.391 -15.336 -12.172 1 94.5 156 VAL A CA 1
ATOM 1175 C C . VAL A 1 156 ? 10.781 -14.93 -12.641 1 94.5 156 VAL A C 1
ATOM 1177 O O . VAL A 1 156 ? 10.922 -14.141 -13.578 1 94.5 156 VAL A O 1
ATOM 1180 N N . ALA A 1 157 ? 11.766 -15.508 -12.055 1 96 157 ALA A N 1
ATOM 1181 C CA . ALA A 1 157 ? 13.148 -15.172 -12.398 1 96 157 ALA A CA 1
ATOM 1182 C C . ALA A 1 157 ? 13.445 -15.492 -13.859 1 96 157 ALA A C 1
ATOM 1184 O O . ALA A 1 157 ? 14.008 -14.664 -14.578 1 96 157 ALA A O 1
ATOM 1185 N N . MET A 1 158 ? 13.07 -16.625 -14.312 1 94.81 158 MET A N 1
ATOM 1186 C CA . MET A 1 158 ? 13.375 -17.062 -15.672 1 94.81 158 MET A CA 1
ATOM 1187 C C . MET A 1 158 ? 12.609 -16.234 -16.703 1 94.81 158 MET A C 1
ATOM 1189 O O . MET A 1 158 ? 13.172 -15.828 -17.719 1 94.81 158 MET A O 1
ATOM 1193 N N . ILE A 1 159 ? 11.336 -15.953 -16.422 1 93.69 159 ILE A N 1
ATOM 1194 C CA . ILE A 1 159 ? 10.539 -15.164 -17.344 1 93.69 159 ILE A CA 1
ATOM 1195 C C . ILE A 1 159 ? 11.07 -13.734 -17.406 1 93.69 159 ILE A C 1
ATOM 1197 O O . ILE A 1 159 ? 11.188 -13.148 -18.484 1 93.69 159 ILE A O 1
ATOM 1201 N N . ALA A 1 160 ? 11.367 -13.18 -16.234 1 95.12 160 ALA A N 1
ATOM 1202 C CA . ALA A 1 160 ? 11.914 -11.828 -16.188 1 95.12 160 ALA A CA 1
ATOM 1203 C C . ALA A 1 160 ? 13.211 -11.734 -16.984 1 95.12 160 ALA A C 1
ATOM 1205 O O . ALA A 1 160 ? 13.414 -10.781 -17.734 1 95.12 160 ALA A O 1
ATOM 1206 N N . GLN A 1 161 ? 14.047 -12.703 -16.812 1 93 161 GLN A N 1
ATOM 1207 C CA . GLN A 1 161 ? 15.305 -12.758 -17.562 1 93 161 GLN A CA 1
ATOM 1208 C C . GLN A 1 161 ? 15.047 -12.797 -19.062 1 93 161 GLN A C 1
ATOM 1210 O O . GLN A 1 161 ? 15.719 -12.102 -19.828 1 93 161 GLN A O 1
ATOM 1215 N N . ALA A 1 162 ? 14.109 -13.531 -19.469 1 91.31 162 ALA A N 1
ATOM 1216 C CA . ALA A 1 162 ? 13.758 -13.633 -20.891 1 91.31 162 ALA A CA 1
ATOM 1217 C C . ALA A 1 162 ? 13.242 -12.305 -21.422 1 91.31 162 ALA A C 1
ATOM 1219 O O . ALA A 1 162 ? 13.43 -11.977 -22.594 1 91.31 162 ALA A O 1
ATOM 1220 N N . ARG A 1 163 ? 12.586 -11.523 -20.547 1 91.38 163 ARG A N 1
ATOM 1221 C CA . ARG A 1 163 ? 12.055 -10.211 -20.906 1 91.38 163 ARG A CA 1
ATOM 1222 C C . ARG A 1 163 ? 13.141 -9.141 -20.828 1 91.38 163 ARG A C 1
ATOM 1224 O O . ARG A 1 163 ? 12.898 -7.977 -21.141 1 91.38 163 ARG A O 1
ATOM 1231 N N . GLY A 1 164 ? 14.328 -9.531 -20.359 1 91.94 164 GLY A N 1
ATOM 1232 C CA . GLY A 1 164 ? 15.406 -8.57 -20.172 1 91.94 164 GLY A CA 1
ATOM 1233 C C . GLY A 1 164 ? 15.266 -7.75 -18.906 1 91.94 164 GLY A C 1
ATOM 1234 O O . GLY A 1 164 ? 15.805 -6.648 -18.812 1 91.94 164 GLY A O 1
ATOM 1235 N N . LEU A 1 165 ? 14.531 -8.219 -17.969 1 93.62 165 LEU A N 1
ATOM 1236 C CA . LEU A 1 165 ? 14.336 -7.547 -16.688 1 93.62 165 LEU A CA 1
ATOM 1237 C C . LEU A 1 165 ? 15.312 -8.086 -15.641 1 93.62 165 LEU A C 1
ATOM 1239 O O . LEU A 1 165 ? 15.312 -9.281 -15.336 1 93.62 165 LEU A O 1
ATOM 1243 N N . PRO A 1 166 ? 16.125 -7.23 -15.164 1 95.81 166 PRO A N 1
ATOM 1244 C CA . PRO A 1 166 ? 17 -7.719 -14.094 1 95.81 166 PRO A CA 1
ATOM 1245 C C . PRO A 1 166 ? 16.25 -7.93 -12.781 1 95.81 166 PRO A C 1
ATOM 1247 O O . PRO A 1 166 ? 15.445 -7.078 -12.375 1 95.81 166 PRO A O 1
ATOM 1250 N N . VAL A 1 167 ? 16.5 -9.062 -12.141 1 97.44 167 VAL A N 1
ATOM 1251 C CA . VAL A 1 167 ? 15.82 -9.414 -10.898 1 97.44 167 VAL A CA 1
ATOM 1252 C C . VAL A 1 167 ? 16.844 -9.797 -9.836 1 97.44 167 VAL A C 1
ATOM 1254 O O . VAL A 1 167 ? 17.75 -10.586 -10.094 1 97.44 167 VAL A O 1
ATOM 1257 N N . ILE A 1 168 ? 16.75 -9.18 -8.719 1 98.44 168 ILE A N 1
ATOM 1258 C CA . ILE A 1 168 ? 17.469 -9.68 -7.547 1 98.44 168 ILE A CA 1
ATOM 1259 C C . ILE A 1 168 ? 16.641 -10.766 -6.863 1 98.44 168 ILE A C 1
ATOM 1261 O O . ILE A 1 168 ? 15.492 -10.531 -6.473 1 98.44 168 ILE A O 1
ATOM 1265 N N . ASN A 1 169 ? 17.219 -11.906 -6.723 1 98.44 169 ASN A N 1
ATOM 1266 C CA . ASN A 1 169 ? 16.531 -13.086 -6.203 1 98.44 169 ASN A CA 1
ATOM 1267 C C . ASN A 1 169 ? 17.016 -13.438 -4.797 1 98.44 169 ASN A C 1
ATOM 1269 O O . ASN A 1 169 ? 18.125 -13.953 -4.629 1 98.44 169 ASN A O 1
ATOM 1273 N N . LEU A 1 170 ? 16.172 -13.203 -3.799 1 98.12 170 LEU A N 1
ATOM 1274 C CA . LEU A 1 170 ? 16.516 -13.523 -2.418 1 98.12 170 LEU A CA 1
ATOM 1275 C C . LEU A 1 170 ? 16.125 -14.953 -2.07 1 98.12 170 LEU A C 1
ATOM 1277 O O . LEU A 1 170 ? 15 -15.375 -2.357 1 98.12 170 LEU A O 1
ATOM 1281 N N . VAL A 1 171 ? 17.016 -15.695 -1.497 1 96.12 171 VAL A N 1
ATOM 1282 C CA . VAL A 1 171 ? 16.781 -17.016 -0.921 1 96.12 171 VAL A CA 1
ATOM 1283 C C . VAL A 1 171 ? 17.172 -17.016 0.556 1 96.12 171 VAL A C 1
ATOM 1285 O O . VAL A 1 171 ? 17.938 -16.156 0.999 1 96.12 171 VAL A O 1
ATOM 1288 N N . ARG A 1 172 ? 16.609 -17.938 1.296 1 92.75 172 ARG A N 1
ATOM 1289 C CA . ARG A 1 172 ? 16.875 -17.953 2.73 1 92.75 172 ARG A CA 1
ATOM 1290 C C . ARG A 1 172 ? 18.266 -18.5 3.023 1 92.75 172 ARG A C 1
ATOM 1292 O O . ARG A 1 172 ? 19.016 -17.906 3.789 1 92.75 172 ARG A O 1
ATOM 1299 N N . ARG A 1 173 ? 18.609 -19.578 2.361 1 93.38 173 ARG A N 1
ATOM 1300 C CA . ARG A 1 173 ? 19.828 -20.312 2.686 1 93.38 173 ARG A CA 1
ATOM 1301 C C . ARG A 1 173 ? 20.844 -20.219 1.557 1 93.38 173 ARG A C 1
ATOM 1303 O O . ARG A 1 173 ? 20.484 -20.266 0.379 1 93.38 173 ARG A O 1
ATOM 1310 N N . THR A 1 174 ? 22.109 -20.219 1.919 1 94.5 174 THR A N 1
ATOM 1311 C CA . THR A 1 174 ? 23.219 -20.109 0.981 1 94.5 174 THR A CA 1
ATOM 1312 C C . THR A 1 174 ? 23.25 -21.312 0.053 1 94.5 174 THR A C 1
ATOM 1314 O O . THR A 1 174 ? 23.609 -21.203 -1.122 1 94.5 174 THR A O 1
ATOM 1317 N N . ASP A 1 175 ? 22.859 -22.422 0.45 1 91 175 ASP A N 1
ATOM 1318 C CA . ASP A 1 175 ? 22.906 -23.656 -0.333 1 91 175 ASP A CA 1
ATOM 1319 C C . ASP A 1 175 ? 21.969 -23.578 -1.534 1 91 175 ASP A C 1
ATOM 1321 O O . ASP A 1 175 ? 22.125 -24.328 -2.502 1 91 175 ASP A O 1
ATOM 1325 N N . ALA A 1 176 ? 21.031 -22.688 -1.507 1 91.31 176 ALA A N 1
ATOM 1326 C CA . ALA A 1 176 ? 20.062 -22.562 -2.594 1 91.31 176 ALA A CA 1
ATOM 1327 C C . ALA A 1 176 ? 20.656 -21.797 -3.768 1 91.31 176 ALA A C 1
ATOM 1329 O O . ALA A 1 176 ? 20.125 -21.812 -4.875 1 91.31 176 ALA A O 1
ATOM 1330 N N . ILE A 1 177 ? 21.766 -21.125 -3.525 1 95.12 177 ILE A N 1
ATOM 1331 C CA . ILE A 1 177 ? 22.375 -20.312 -4.566 1 95.12 177 ILE A CA 1
ATOM 1332 C C . ILE A 1 177 ? 22.797 -21.203 -5.73 1 95.12 177 ILE A C 1
ATOM 1334 O O . ILE A 1 177 ? 22.531 -20.906 -6.895 1 95.12 177 ILE A O 1
ATOM 1338 N N . ALA A 1 178 ? 23.406 -22.281 -5.406 1 93.19 178 ALA A N 1
ATOM 1339 C CA . ALA A 1 178 ? 23.891 -23.203 -6.434 1 93.19 178 ALA A CA 1
ATOM 1340 C C . ALA A 1 178 ? 22.734 -23.75 -7.27 1 93.19 178 ALA A C 1
ATOM 1342 O O . ALA A 1 178 ? 22.844 -23.891 -8.492 1 93.19 178 ALA A O 1
ATOM 1343 N N . GLU A 1 179 ? 21.688 -24.047 -6.637 1 87.81 179 GLU A N 1
ATOM 1344 C CA . GLU A 1 179 ? 20.5 -24.531 -7.32 1 87.81 179 GLU A CA 1
ATOM 1345 C C . GLU A 1 179 ? 19.969 -23.5 -8.32 1 87.81 179 GLU A C 1
ATOM 1347 O O . GLU A 1 179 ? 19.609 -23.859 -9.445 1 87.81 179 GLU A O 1
ATOM 1352 N N . MET A 1 180 ? 19.906 -22.297 -7.91 1 93.75 180 MET A N 1
ATOM 1353 C CA . MET A 1 180 ? 19.422 -21.219 -8.766 1 93.75 180 MET A CA 1
ATOM 1354 C C . MET A 1 180 ? 20.375 -20.984 -9.938 1 93.75 180 MET A C 1
ATOM 1356 O O . MET A 1 180 ? 19.922 -20.797 -11.078 1 93.75 180 MET A O 1
ATOM 1360 N N . GLN A 1 181 ? 21.641 -21.062 -9.68 1 92.94 181 GLN A N 1
ATOM 1361 C CA . GLN A 1 181 ? 22.656 -20.859 -10.719 1 92.94 181 GLN A CA 1
ATOM 1362 C C . GLN A 1 181 ? 22.578 -21.969 -11.766 1 92.94 181 GLN A C 1
ATOM 1364 O O . GLN A 1 181 ? 22.797 -21.719 -12.953 1 92.94 181 GLN A O 1
ATOM 1369 N N . ALA A 1 182 ? 22.281 -23.141 -11.344 1 89.75 182 ALA A N 1
ATOM 1370 C CA . ALA A 1 182 ? 22.156 -24.266 -12.25 1 89.75 182 ALA A CA 1
ATOM 1371 C C . ALA A 1 182 ? 21.016 -24.047 -13.242 1 89.75 182 ALA A C 1
ATOM 1373 O O . ALA A 1 182 ? 21.031 -24.594 -14.352 1 89.75 182 ALA A O 1
ATOM 1374 N N . LEU A 1 183 ? 20.125 -23.203 -12.859 1 89.5 183 LEU A N 1
ATOM 1375 C CA . LEU A 1 183 ? 19 -22.875 -13.727 1 89.5 183 LEU A CA 1
ATOM 1376 C C . LEU A 1 183 ? 19.297 -21.641 -14.578 1 89.5 183 LEU A C 1
ATOM 1378 O O . LEU A 1 183 ? 18.438 -21.172 -15.328 1 89.5 183 LEU A O 1
ATOM 1382 N N . GLY A 1 184 ? 20.5 -21.109 -14.391 1 92.81 184 GLY A N 1
ATOM 1383 C CA . GLY A 1 184 ? 20.906 -19.938 -15.141 1 92.81 184 GLY A CA 1
ATOM 1384 C C . GLY A 1 184 ? 20.391 -18.641 -14.539 1 92.81 184 GLY A C 1
ATOM 1385 O O . GLY A 1 184 ? 20.469 -17.578 -15.164 1 92.81 184 GLY A O 1
ATOM 1386 N N . ILE A 1 185 ? 19.859 -18.719 -13.352 1 94.75 185 ILE A N 1
ATOM 1387 C CA . ILE A 1 185 ? 19.312 -17.516 -12.711 1 94.75 185 ILE A CA 1
ATOM 1388 C C . ILE A 1 185 ? 20.438 -16.719 -12.062 1 94.75 185 ILE A C 1
ATOM 1390 O O . ILE A 1 185 ? 21.219 -17.25 -11.281 1 94.75 185 ILE A O 1
ATOM 1394 N N . GLN A 1 186 ? 20.406 -15.477 -12.445 1 94.56 186 GLN A N 1
ATOM 1395 C CA . GLN A 1 186 ? 21.469 -14.578 -11.984 1 94.56 186 GLN A CA 1
ATOM 1396 C C . GLN A 1 186 ? 21 -13.773 -10.773 1 94.56 186 GLN A C 1
ATOM 1398 O O . GLN A 1 186 ? 19.828 -13.789 -10.414 1 94.56 186 GLN A O 1
ATOM 1403 N N . HIS A 1 187 ? 21.969 -13.117 -10.078 1 97.5 187 HIS A N 1
ATOM 1404 C CA . HIS A 1 187 ? 21.734 -12.164 -9 1 97.5 187 HIS A CA 1
ATOM 1405 C C . HIS A 1 187 ? 20.984 -12.82 -7.836 1 97.5 187 HIS A C 1
ATOM 1407 O O . HIS A 1 187 ? 19.953 -12.305 -7.391 1 97.5 187 HIS A O 1
ATOM 1413 N N . VAL A 1 188 ? 21.484 -13.922 -7.367 1 98.06 188 VAL A N 1
ATOM 1414 C CA . VAL A 1 188 ? 20.922 -14.641 -6.234 1 98.06 188 VAL A CA 1
ATOM 1415 C C . VAL A 1 188 ? 21.656 -14.25 -4.953 1 98.06 188 VAL A C 1
ATOM 1417 O O . VAL A 1 188 ? 22.891 -14.266 -4.902 1 98.06 188 VAL A O 1
ATOM 1420 N N . VAL A 1 189 ? 20.953 -13.812 -3.92 1 98.31 189 VAL A N 1
ATOM 1421 C CA . VAL A 1 189 ? 21.5 -13.391 -2.635 1 98.31 189 VAL A CA 1
ATOM 1422 C C . VAL A 1 189 ? 20.844 -14.188 -1.508 1 98.31 189 VAL A C 1
ATOM 1424 O O . VAL A 1 189 ? 19.625 -14.32 -1.467 1 98.31 189 VAL A O 1
ATOM 1427 N N . ALA A 1 190 ? 21.625 -14.766 -0.59 1 98.12 190 ALA A N 1
ATOM 1428 C CA . ALA A 1 190 ? 21.125 -15.516 0.557 1 98.12 190 ALA A CA 1
ATOM 1429 C C . ALA A 1 190 ? 20.984 -14.617 1.782 1 98.12 190 ALA A C 1
ATOM 1431 O O . ALA A 1 190 ? 21.953 -13.984 2.211 1 98.12 190 ALA A O 1
ATOM 1432 N N . THR A 1 191 ? 19.812 -14.57 2.375 1 96.88 191 THR A N 1
ATOM 1433 C CA . THR A 1 191 ? 19.531 -13.625 3.449 1 96.88 191 THR A CA 1
ATOM 1434 C C . THR A 1 191 ? 20.109 -14.117 4.773 1 96.88 191 THR A C 1
ATOM 1436 O O . THR A 1 191 ? 20.109 -13.391 5.766 1 96.88 191 THR A O 1
ATOM 1439 N N . ASP A 1 192 ? 20.531 -15.367 4.844 1 96.06 192 ASP A N 1
ATOM 1440 C CA . ASP A 1 192 ? 21.188 -15.859 6.051 1 96.06 192 ASP A CA 1
ATOM 1441 C C . ASP A 1 192 ? 22.609 -15.312 6.168 1 96.06 192 ASP A C 1
ATOM 1443 O O . ASP A 1 192 ? 23.25 -15.461 7.207 1 96.06 192 ASP A O 1
ATOM 1447 N N . GLN A 1 193 ? 23.109 -14.719 5.16 1 96 193 GLN A N 1
ATOM 1448 C CA . GLN A 1 193 ? 24.406 -14.039 5.211 1 96 193 GLN A CA 1
ATOM 1449 C C . GLN A 1 193 ? 24.266 -12.664 5.855 1 96 193 GLN A C 1
ATOM 1451 O O . GLN A 1 193 ? 23.375 -11.891 5.508 1 96 193 GLN A O 1
ATOM 1456 N N . PRO A 1 194 ? 25.109 -12.312 6.742 1 94.56 194 PRO A N 1
ATOM 1457 C CA . PRO A 1 194 ? 24.969 -11.078 7.512 1 94.56 194 PRO A CA 1
ATOM 1458 C C . PRO A 1 194 ? 25.031 -9.828 6.637 1 94.56 194 PRO A C 1
ATOM 1460 O O . PRO A 1 194 ? 24.438 -8.797 6.98 1 94.56 194 PRO A O 1
ATOM 1463 N N . ASN A 1 195 ? 25.703 -9.852 5.484 1 96.56 195 ASN A N 1
ATOM 1464 C CA . ASN A 1 195 ? 25.875 -8.672 4.641 1 96.56 195 ASN A CA 1
ATOM 1465 C C . ASN A 1 195 ? 24.953 -8.719 3.424 1 96.56 195 ASN A C 1
ATOM 1467 O O . ASN A 1 195 ? 25.234 -8.102 2.396 1 96.56 195 ASN A O 1
ATOM 1471 N N . TRP A 1 196 ? 23.906 -9.461 3.471 1 97.38 196 TRP A N 1
ATOM 1472 C CA . TRP A 1 196 ? 23.094 -9.703 2.285 1 97.38 196 TRP A CA 1
ATOM 1473 C C . TRP A 1 196 ? 22.484 -8.398 1.764 1 97.38 196 TRP A C 1
ATOM 1475 O O . TRP A 1 196 ? 22.359 -8.211 0.552 1 97.38 196 TRP A O 1
ATOM 1485 N N . LYS A 1 197 ? 22.172 -7.418 2.611 1 97.12 197 LYS A N 1
ATOM 1486 C CA . LYS A 1 197 ? 21.625 -6.145 2.17 1 97.12 197 LYS A CA 1
ATOM 1487 C C . LYS A 1 197 ? 22.656 -5.344 1.374 1 97.12 197 LYS A C 1
ATOM 1489 O O . LYS A 1 197 ? 22.312 -4.688 0.388 1 97.12 197 LYS A O 1
ATOM 1494 N N . GLU A 1 198 ? 23.828 -5.371 1.837 1 97 198 GLU A N 1
ATOM 1495 C CA . GLU A 1 198 ? 24.922 -4.719 1.115 1 97 198 GLU A CA 1
ATOM 1496 C C . GLU A 1 198 ? 25.125 -5.355 -0.255 1 97 198 GLU A C 1
ATOM 1498 O O . GLU A 1 198 ? 25.406 -4.66 -1.231 1 97 198 GLU A O 1
ATOM 1503 N N . GLN A 1 199 ? 25.062 -6.648 -0.347 1 97.56 199 GLN A N 1
ATOM 1504 C CA . GLN A 1 199 ? 25.172 -7.355 -1.618 1 97.56 199 GLN A CA 1
ATOM 1505 C C . GLN A 1 199 ? 24.094 -6.895 -2.6 1 97.56 199 GLN A C 1
ATOM 1507 O O . GLN A 1 199 ? 24.375 -6.668 -3.777 1 97.56 199 GLN A O 1
ATOM 1512 N N . VAL A 1 200 ? 22.875 -6.75 -2.104 1 98 200 VAL A N 1
ATOM 1513 C CA . VAL A 1 200 ? 21.766 -6.277 -2.934 1 98 200 VAL A CA 1
ATOM 1514 C C . VAL A 1 200 ? 22.094 -4.906 -3.512 1 98 200 VAL A C 1
ATOM 1516 O O . VAL A 1 200 ? 21.938 -4.676 -4.715 1 98 200 VAL A O 1
ATOM 1519 N N . LYS A 1 201 ? 22.562 -4.012 -2.695 1 96.31 201 LYS A N 1
ATOM 1520 C CA . LYS A 1 201 ? 22.906 -2.66 -3.125 1 96.31 201 LYS A CA 1
ATOM 1521 C C . LYS A 1 201 ? 24.016 -2.688 -4.176 1 96.31 201 LYS A C 1
ATOM 1523 O O . LYS A 1 201 ? 23.984 -1.928 -5.145 1 96.31 201 LYS A O 1
ATOM 1528 N N . GLN A 1 202 ? 24.984 -3.551 -4.027 1 96.75 202 GLN A N 1
ATOM 1529 C CA . GLN A 1 202 ? 26.094 -3.664 -4.957 1 96.75 202 GLN A CA 1
ATOM 1530 C C . GLN A 1 202 ? 25.641 -4.18 -6.316 1 96.75 202 GLN A C 1
ATOM 1532 O O . GLN A 1 202 ? 26.141 -3.748 -7.355 1 96.75 202 GLN A O 1
ATOM 1537 N N . ILE A 1 203 ? 24.734 -5.008 -6.336 1 97.06 203 ILE A N 1
ATOM 1538 C CA . ILE A 1 203 ? 24.281 -5.672 -7.555 1 97.06 203 ILE A CA 1
ATOM 1539 C C . ILE A 1 203 ? 23.578 -4.66 -8.461 1 97.06 203 ILE A C 1
ATOM 1541 O O . ILE A 1 203 ? 23.859 -4.598 -9.664 1 97.06 203 ILE A O 1
ATOM 1545 N N . HIS A 1 204 ? 22.641 -3.857 -7.863 1 94.88 204 HIS A N 1
ATOM 1546 C CA . HIS A 1 204 ? 21.891 -2.963 -8.727 1 94.88 204 HIS A CA 1
ATOM 1547 C C . HIS A 1 204 ? 22.516 -1.575 -8.781 1 94.88 204 HIS A C 1
ATOM 1549 O O . HIS A 1 204 ? 22.125 -0.741 -9.602 1 94.88 204 HIS A O 1
ATOM 1555 N N . GLY A 1 205 ? 23.531 -1.347 -7.898 1 92.75 205 GLY A N 1
ATOM 1556 C CA . GLY A 1 205 ? 24.234 -0.073 -7.914 1 92.75 205 GLY A CA 1
ATOM 1557 C C . GLY A 1 205 ? 23.312 1.116 -7.703 1 92.75 205 GLY A C 1
ATOM 1558 O O . GLY A 1 205 ? 22.531 1.145 -6.746 1 92.75 205 GLY A O 1
ATOM 1559 N N . ASP A 1 206 ? 23.359 2.049 -8.672 1 90.12 206 ASP A N 1
ATOM 1560 C CA . ASP A 1 206 ? 22.562 3.268 -8.547 1 90.12 206 ASP A CA 1
ATOM 1561 C C . ASP A 1 206 ? 21.266 3.162 -9.336 1 90.12 206 ASP A C 1
ATOM 1563 O O . ASP A 1 206 ? 20.531 4.141 -9.461 1 90.12 206 ASP A O 1
ATOM 1567 N N . GLN A 1 207 ? 21.094 1.974 -9.859 1 94.56 207 GLN A N 1
ATOM 1568 C CA . GLN A 1 207 ? 19.844 1.786 -10.602 1 94.56 207 GLN A CA 1
ATOM 1569 C C . GLN A 1 207 ? 18.672 1.593 -9.656 1 94.56 207 GLN A C 1
ATOM 1571 O O . GLN A 1 207 ? 18.781 0.914 -8.633 1 94.56 207 GLN A O 1
ATOM 1576 N N . PRO A 1 208 ? 17.594 2.182 -9.922 1 94.88 208 PRO A N 1
ATOM 1577 C CA . PRO A 1 208 ? 16.438 2.104 -9.016 1 94.88 208 PRO A CA 1
ATOM 1578 C C . PRO A 1 208 ? 15.828 0.708 -8.961 1 94.88 208 PRO A C 1
ATOM 1580 O O . PRO A 1 208 ? 15.664 0.057 -10 1 94.88 208 PRO A O 1
ATOM 1583 N N . LEU A 1 209 ? 15.57 0.259 -7.75 1 96.12 209 LEU A N 1
ATOM 1584 C CA . LEU A 1 209 ? 14.75 -0.921 -7.496 1 96.12 209 LEU A CA 1
ATOM 1585 C C . LEU A 1 209 ? 13.281 -0.546 -7.379 1 96.12 209 LEU A C 1
ATOM 1587 O O . LEU A 1 209 ? 12.812 -0.16 -6.305 1 96.12 209 LEU A O 1
ATOM 1591 N N . ILE A 1 210 ? 12.492 -0.744 -8.398 1 95.88 210 ILE A N 1
ATOM 1592 C CA . ILE A 1 210 ? 11.227 -0.029 -8.492 1 95.88 210 ILE A CA 1
ATOM 1593 C C . ILE A 1 210 ? 10.086 -0.949 -8.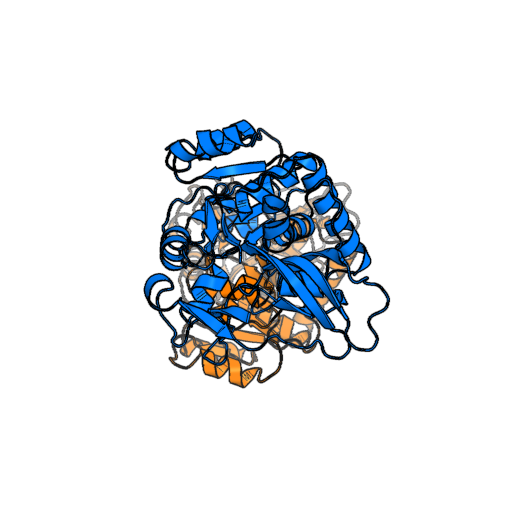07 1 95.88 210 ILE A C 1
ATOM 1595 O O . ILE A 1 210 ? 8.961 -0.492 -7.852 1 95.88 210 ILE A O 1
ATOM 1599 N N . ALA A 1 211 ? 10.383 -2.275 -7.93 1 97.44 211 ALA A N 1
ATOM 1600 C CA . ALA A 1 211 ? 9.305 -3.176 -7.535 1 97.44 211 ALA A CA 1
ATOM 1601 C C . ALA A 1 211 ? 9.836 -4.34 -6.707 1 97.44 211 ALA A C 1
ATOM 1603 O O . ALA A 1 211 ? 10.977 -4.773 -6.891 1 97.44 211 ALA A O 1
ATOM 1604 N N . GLY A 1 212 ? 9.031 -4.816 -5.793 1 97.69 212 GLY A N 1
ATOM 1605 C CA . GLY A 1 212 ? 9.297 -5.996 -4.988 1 97.69 212 GLY A CA 1
ATOM 1606 C C . GLY A 1 212 ? 8.117 -6.949 -4.918 1 97.69 212 GLY A C 1
ATOM 1607 O O . GLY A 1 212 ? 6.961 -6.512 -4.855 1 97.69 212 GLY A O 1
ATOM 1608 N N . VAL A 1 213 ? 8.445 -8.211 -4.965 1 97.19 213 VAL A N 1
ATOM 1609 C CA . VAL A 1 213 ? 7.441 -9.25 -4.77 1 97.19 213 VAL A CA 1
ATOM 1610 C C . VAL A 1 213 ? 7.727 -10 -3.471 1 97.19 213 VAL A C 1
ATOM 1612 O O . VAL A 1 213 ? 8.766 -10.656 -3.34 1 97.19 213 VAL A O 1
ATOM 1615 N N . ASP A 1 214 ? 6.785 -9.945 -2.613 1 96.94 214 ASP A N 1
ATOM 1616 C CA . ASP A 1 214 ? 6.938 -10.555 -1.297 1 96.94 214 ASP A CA 1
ATOM 1617 C C . ASP A 1 214 ? 6.043 -11.781 -1.154 1 96.94 214 ASP A C 1
ATOM 1619 O O . ASP A 1 214 ? 4.828 -11.695 -1.361 1 96.94 214 ASP A O 1
ATOM 1623 N N . SER A 1 215 ? 6.656 -12.883 -0.75 1 92.69 215 SER A N 1
ATOM 1624 C CA . SER A 1 215 ? 5.922 -14.125 -0.536 1 92.69 215 SER A CA 1
ATOM 1625 C C . SER A 1 215 ? 6.141 -14.656 0.877 1 92.69 215 SER A C 1
ATOM 1627 O O . SER A 1 215 ? 5.926 -15.844 1.14 1 92.69 215 SER A O 1
ATOM 1629 N N . ILE A 1 216 ? 6.613 -13.867 1.762 1 92.12 216 ILE A N 1
ATOM 1630 C CA . ILE A 1 216 ? 6.945 -14.336 3.102 1 92.12 216 ILE A CA 1
ATOM 1631 C C . ILE A 1 216 ? 6.055 -13.641 4.129 1 92.12 216 ILE A C 1
ATOM 1633 O O . ILE A 1 216 ? 5.375 -14.305 4.918 1 92.12 216 ILE A O 1
ATOM 1637 N N . GLY A 1 217 ? 6.051 -12.344 4.164 1 93.56 217 GLY A N 1
ATOM 1638 C CA . GLY A 1 217 ? 5.395 -11.555 5.195 1 93.56 217 GLY A CA 1
ATOM 1639 C C . GLY A 1 217 ? 6.312 -11.211 6.355 1 93.56 217 GLY A C 1
ATOM 1640 O O . GLY A 1 217 ? 7.535 -11.211 6.207 1 93.56 217 GLY A O 1
ATOM 1641 N N . GLY A 1 218 ? 5.703 -10.727 7.477 1 94.75 218 GLY A N 1
ATOM 1642 C CA . GLY A 1 218 ? 6.477 -10.406 8.664 1 94.75 218 GLY A CA 1
ATOM 1643 C C . GLY A 1 218 ? 7.5 -9.312 8.43 1 94.75 218 GLY A C 1
ATOM 1644 O O . GLY A 1 218 ? 7.234 -8.352 7.707 1 94.75 218 GLY A O 1
ATOM 1645 N N . SER A 1 219 ? 8.656 -9.477 9.102 1 95.69 219 SER A N 1
ATOM 1646 C CA . SER A 1 219 ? 9.711 -8.477 9 1 95.69 219 SER A CA 1
ATOM 1647 C C . SER A 1 219 ? 10.344 -8.477 7.609 1 95.69 219 SER A C 1
ATOM 1649 O O . SER A 1 219 ? 10.898 -7.469 7.172 1 95.69 219 SER A O 1
ATOM 1651 N N . ALA A 1 220 ? 10.242 -9.578 6.875 1 96.12 220 ALA A N 1
ATOM 1652 C CA . ALA A 1 220 ? 10.812 -9.672 5.531 1 96.12 220 ALA A CA 1
ATOM 1653 C C . ALA A 1 220 ? 10.156 -8.664 4.59 1 96.12 220 ALA A C 1
ATOM 1655 O O . ALA A 1 220 ? 10.82 -8.109 3.709 1 96.12 220 ALA A O 1
ATOM 1656 N N . SER A 1 221 ? 8.891 -8.445 4.754 1 97.12 221 SER A N 1
ATOM 1657 C CA . SER A 1 221 ? 8.188 -7.445 3.955 1 97.12 221 SER A CA 1
ATOM 1658 C C . SER A 1 221 ? 8.789 -6.059 4.16 1 97.12 221 SER A C 1
ATOM 1660 O O . SER A 1 221 ? 8.992 -5.316 3.199 1 97.12 221 SER A O 1
ATOM 1662 N N . GLY A 1 222 ? 9 -5.719 5.426 1 96.94 222 GLY A N 1
ATOM 1663 C CA . GLY A 1 222 ? 9.586 -4.426 5.75 1 96.94 222 GLY A CA 1
ATOM 1664 C C . GLY A 1 222 ? 11 -4.262 5.223 1 96.94 222 GLY A C 1
ATOM 1665 O O . GLY A 1 222 ? 11.367 -3.182 4.754 1 96.94 222 GLY A O 1
ATOM 1666 N N . GLU A 1 223 ? 11.773 -5.305 5.363 1 96.75 223 GLU A N 1
ATOM 1667 C CA . GLU A 1 223 ? 13.133 -5.27 4.836 1 96.75 223 GLU A CA 1
ATOM 1668 C C . GLU A 1 223 ? 13.133 -5.035 3.328 1 96.75 223 GLU A C 1
ATOM 1670 O O . GLU A 1 223 ? 13.945 -4.258 2.816 1 96.75 223 GLU A O 1
ATOM 1675 N N . MET A 1 224 ? 12.273 -5.676 2.643 1 97.19 224 MET A N 1
ATOM 1676 C CA . MET A 1 224 ? 12.172 -5.484 1.2 1 97.19 224 MET A CA 1
ATOM 1677 C C . MET A 1 224 ? 11.766 -4.051 0.868 1 97.19 224 MET A C 1
ATOM 1679 O O . MET A 1 224 ? 12.367 -3.42 -0.006 1 97.19 224 MET A O 1
ATOM 1683 N N . LEU A 1 225 ? 10.758 -3.553 1.536 1 97.56 225 LEU A N 1
ATOM 1684 C CA . LEU A 1 225 ? 10.328 -2.18 1.312 1 97.56 225 LEU A CA 1
ATOM 1685 C C . LEU A 1 225 ? 11.477 -1.202 1.535 1 97.56 225 LEU A C 1
ATOM 1687 O O . LEU A 1 225 ? 11.633 -0.241 0.779 1 97.56 225 LEU A O 1
ATOM 1691 N N . HIS A 1 226 ? 12.234 -1.449 2.543 1 96.5 226 HIS A N 1
ATOM 1692 C CA . HIS A 1 226 ? 13.359 -0.579 2.879 1 96.5 226 HIS A CA 1
ATOM 1693 C C . HIS A 1 226 ? 14.375 -0.532 1.743 1 96.5 226 HIS A C 1
ATOM 1695 O O . HIS A 1 226 ? 15.008 0.5 1.517 1 96.5 226 HIS A O 1
ATOM 1701 N N . LEU A 1 227 ? 14.531 -1.594 1.011 1 97.06 227 LEU A N 1
ATOM 1702 C CA . LEU A 1 227 ? 15.508 -1.697 -0.071 1 97.06 227 LEU A CA 1
ATOM 1703 C C . LEU A 1 227 ? 14.984 -1.027 -1.338 1 97.06 227 LEU A C 1
ATOM 1705 O O . LEU A 1 227 ? 15.766 -0.702 -2.238 1 97.06 227 LEU A O 1
ATOM 1709 N N . LEU A 1 228 ? 13.695 -0.866 -1.501 1 97.31 228 LEU A N 1
ATOM 1710 C CA . LEU A 1 228 ? 13.086 -0.333 -2.715 1 97.31 228 LEU A CA 1
ATOM 1711 C C . LEU A 1 228 ? 13.344 1.165 -2.84 1 97.31 228 LEU A C 1
ATOM 1713 O O . LEU A 1 228 ? 13.648 1.831 -1.849 1 97.31 228 LEU A O 1
ATOM 1717 N N . SER A 1 229 ? 13.281 1.651 -4.062 1 96 229 SER A N 1
ATOM 1718 C CA . SER A 1 229 ? 13.531 3.057 -4.363 1 96 229 SER A CA 1
ATOM 1719 C C . SER A 1 229 ? 12.258 3.889 -4.227 1 96 229 SER A C 1
ATOM 1721 O O . SER A 1 229 ? 11.227 3.379 -3.793 1 96 229 SER A O 1
ATOM 1723 N N . GLU A 1 230 ? 12.391 5.191 -4.512 1 93.81 230 GLU A N 1
ATOM 1724 C CA . GLU A 1 230 ? 11.234 6.09 -4.48 1 93.81 230 GLU A CA 1
ATOM 1725 C C . GLU A 1 230 ? 10.203 5.691 -5.527 1 93.81 230 GLU A C 1
ATOM 1727 O O . GLU A 1 230 ? 10.555 5.219 -6.609 1 93.81 230 GLU A O 1
ATOM 1732 N N . ASN A 1 231 ? 8.891 5.852 -5.172 1 94.19 231 ASN A N 1
ATOM 1733 C CA . ASN A 1 231 ? 7.758 5.574 -6.051 1 94.19 231 ASN A CA 1
ATOM 1734 C C . ASN A 1 231 ? 7.727 4.109 -6.48 1 94.19 231 ASN A C 1
ATOM 1736 O O . ASN A 1 231 ? 7.395 3.801 -7.625 1 94.19 231 ASN A O 1
ATOM 1740 N N . SER A 1 232 ? 8.148 3.238 -5.586 1 96.38 232 SER A N 1
ATOM 1741 C CA . SER A 1 232 ? 8.219 1.809 -5.871 1 96.38 232 SER A CA 1
ATOM 1742 C C . SER A 1 232 ? 6.91 1.109 -5.523 1 96.38 232 SER A C 1
ATOM 1744 O O . SER A 1 232 ? 6.027 1.702 -4.895 1 96.38 232 SER A O 1
ATOM 1746 N N . LEU A 1 233 ? 6.793 -0.143 -5.984 1 97.81 233 LEU A N 1
ATOM 1747 C CA . LEU A 1 233 ? 5.645 -1.006 -5.734 1 97.81 233 LEU A CA 1
ATOM 1748 C C . LEU A 1 233 ? 6.07 -2.289 -5.031 1 97.81 233 LEU A C 1
ATOM 1750 O O . LEU A 1 233 ? 6.949 -3.006 -5.516 1 97.81 233 LEU A O 1
ATOM 1754 N N . LEU A 1 234 ? 5.531 -2.543 -3.846 1 98.31 234 LEU A N 1
ATOM 1755 C CA . LEU A 1 234 ? 5.676 -3.826 -3.168 1 98.31 234 LEU A CA 1
ATOM 1756 C C . LEU A 1 234 ? 4.41 -4.66 -3.311 1 98.31 234 LEU A C 1
ATOM 1758 O O . LEU A 1 234 ? 3.334 -4.246 -2.867 1 98.31 234 LEU A O 1
ATOM 1762 N N . VAL A 1 235 ? 4.531 -5.812 -3.893 1 97.62 235 VAL A N 1
ATOM 1763 C CA . VAL A 1 235 ? 3.389 -6.684 -4.145 1 97.62 235 VAL A CA 1
ATOM 1764 C C . VAL A 1 235 ? 3.439 -7.891 -3.211 1 97.62 235 VAL A C 1
ATOM 1766 O O . VAL A 1 235 ? 4.438 -8.617 -3.178 1 97.62 235 VAL A O 1
ATOM 1769 N N . SER A 1 236 ? 2.383 -8.078 -2.482 1 95.5 236 SER A N 1
ATOM 1770 C CA . SER A 1 236 ? 2.221 -9.305 -1.703 1 95.5 236 SER A CA 1
ATOM 1771 C C . SER A 1 236 ? 1.611 -10.422 -2.545 1 95.5 236 SER A C 1
ATOM 1773 O O . SER A 1 236 ? 0.47 -10.312 -2.998 1 95.5 236 SER A O 1
ATOM 1775 N N . PHE A 1 237 ? 2.312 -11.375 -2.76 1 88.81 237 PHE A N 1
ATOM 1776 C CA . PHE A 1 237 ? 1.865 -12.523 -3.533 1 88.81 237 PHE A CA 1
ATOM 1777 C C . PHE A 1 237 ? 1.296 -13.602 -2.619 1 88.81 237 PHE A C 1
ATOM 1779 O O . PHE A 1 237 ? 0.465 -14.406 -3.045 1 88.81 237 PHE A O 1
ATOM 1786 N N . GLY A 1 238 ? 1.698 -13.57 -1.431 1 78.69 238 GLY A N 1
ATOM 1787 C CA . GLY A 1 238 ? 1.299 -14.539 -0.422 1 78.69 238 GLY A CA 1
ATOM 1788 C C . GLY A 1 238 ? 2.137 -14.469 0.84 1 78.69 238 GLY A C 1
ATOM 1789 O O . GLY A 1 238 ? 3.023 -13.617 0.955 1 78.69 238 GLY A O 1
ATOM 1790 N N . SER A 1 239 ? 1.717 -15.289 1.84 1 75.75 239 SER A N 1
ATOM 1791 C CA . SER A 1 239 ? 2.465 -15.344 3.092 1 75.75 239 SER A CA 1
ATOM 1792 C C . SER A 1 239 ? 2.84 -16.781 3.449 1 75.75 239 SER A C 1
ATOM 1794 O O . SER A 1 239 ? 1.976 -17.578 3.82 1 75.75 239 SER A O 1
ATOM 1796 N N . MET A 1 240 ? 4.102 -17.125 3.277 1 67.25 240 MET A N 1
ATOM 1797 C CA . MET A 1 240 ? 4.602 -18.453 3.646 1 67.25 240 MET A CA 1
ATOM 1798 C C . MET A 1 240 ? 4.508 -18.672 5.152 1 67.25 240 MET A C 1
ATOM 1800 O O . MET A 1 240 ? 4.219 -19.781 5.605 1 67.25 240 MET A O 1
ATOM 1804 N N . THR A 1 241 ? 4.688 -17.625 5.949 1 67.94 241 THR A N 1
ATOM 1805 C CA . THR A 1 241 ? 4.758 -17.75 7.402 1 67.94 241 THR A CA 1
ATOM 1806 C C . THR A 1 241 ? 3.393 -17.5 8.031 1 67.94 241 THR A C 1
ATOM 1808 O O . THR A 1 241 ? 3.154 -17.875 9.18 1 67.94 241 THR A O 1
ATOM 1811 N N . GLY A 1 242 ? 2.562 -16.828 7.32 1 77.94 242 GLY A N 1
ATOM 1812 C CA . GLY A 1 242 ? 1.278 -16.422 7.867 1 77.94 242 GLY A CA 1
ATOM 1813 C C . GLY A 1 242 ? 1.366 -15.164 8.727 1 77.94 242 GLY A C 1
ATOM 1814 O O . GLY A 1 242 ? 0.343 -14.594 9.109 1 77.94 242 GLY A O 1
ATOM 1815 N N . GLU A 1 243 ? 2.527 -14.688 9 1 87.81 243 GLU A N 1
ATOM 1816 C CA . GLU A 1 243 ? 2.719 -13.484 9.805 1 87.81 243 GLU A CA 1
ATOM 1817 C C . GLU A 1 243 ? 2.258 -12.234 9.055 1 87.81 243 GLU A C 1
ATOM 1819 O O . GLU A 1 243 ? 2.416 -12.148 7.836 1 87.81 243 GLU A O 1
ATOM 1824 N N . THR A 1 244 ? 1.774 -11.297 9.852 1 94.19 244 THR A N 1
ATOM 1825 C CA . THR A 1 244 ? 1.396 -10.023 9.242 1 94.19 244 THR A CA 1
ATOM 1826 C C . THR A 1 244 ? 2.627 -9.273 8.734 1 94.19 244 THR A C 1
ATOM 1828 O O . THR A 1 244 ? 3.676 -9.289 9.383 1 94.19 244 THR A O 1
ATOM 1831 N N . MET A 1 245 ? 2.461 -8.648 7.609 1 96.62 245 MET A N 1
ATOM 1832 C CA . MET A 1 245 ? 3.545 -7.844 7.059 1 96.62 245 MET A CA 1
ATOM 1833 C C . MET A 1 245 ? 3.875 -6.672 7.98 1 96.62 245 MET A C 1
ATOM 1835 O O . MET A 1 245 ? 2.979 -5.945 8.414 1 96.62 245 MET A O 1
ATOM 1839 N N . GLN A 1 246 ? 5.121 -6.496 8.281 1 97 246 GLN A N 1
ATOM 1840 C CA . GLN A 1 246 ? 5.582 -5.332 9.031 1 97 246 GLN A CA 1
ATOM 1841 C C . GLN A 1 246 ? 6.074 -4.23 8.094 1 97 246 GLN A C 1
ATOM 1843 O O . GLN A 1 246 ? 7.168 -4.328 7.539 1 97 246 GLN A O 1
ATOM 1848 N N . ILE A 1 247 ? 5.301 -3.143 7.941 1 97 247 ILE A N 1
ATOM 1849 C CA . ILE A 1 247 ? 5.559 -2.088 6.969 1 97 247 ILE A CA 1
ATOM 1850 C C . ILE A 1 247 ? 5.883 -0.785 7.695 1 97 247 ILE A C 1
ATOM 1852 O O . ILE A 1 247 ? 5.062 -0.268 8.453 1 97 247 ILE A O 1
ATOM 1856 N N . SER A 1 248 ? 7.02 -0.257 7.539 1 94.31 248 SER A N 1
ATOM 1857 C CA . SER A 1 248 ? 7.406 1.023 8.125 1 94.31 248 SER A CA 1
ATOM 1858 C C . SER A 1 248 ? 6.617 2.174 7.508 1 94.31 248 SER A C 1
ATOM 1860 O O . SER A 1 248 ? 6.68 2.398 6.297 1 94.31 248 SER A O 1
ATOM 1862 N N . SER A 1 249 ? 5.941 2.934 8.367 1 92 249 SER A N 1
ATOM 1863 C CA . SER A 1 249 ? 5.254 4.129 7.883 1 92 249 SER A CA 1
ATOM 1864 C C . SER A 1 249 ? 6.234 5.109 7.25 1 92 249 SER A C 1
ATOM 1866 O O . SER A 1 249 ? 5.918 5.75 6.246 1 92 249 SER A O 1
ATOM 1868 N N . GLY A 1 250 ? 7.363 5.234 7.824 1 89.31 250 GLY A N 1
ATOM 1869 C CA . GLY A 1 250 ? 8.391 6.105 7.273 1 89.31 250 GLY A CA 1
ATOM 1870 C C . GLY A 1 250 ? 8.773 5.754 5.848 1 89.31 250 GLY A C 1
ATOM 1871 O O . GLY A 1 250 ? 8.773 6.621 4.969 1 89.31 250 GLY A O 1
ATOM 1872 N N . ASP A 1 251 ? 9.117 4.504 5.625 1 92.69 251 ASP A N 1
ATOM 1873 C CA . ASP A 1 251 ? 9.469 4.062 4.277 1 92.69 251 ASP A CA 1
ATOM 1874 C C . ASP A 1 251 ? 8.32 4.312 3.303 1 92.69 251 ASP A C 1
ATOM 1876 O O . ASP A 1 251 ? 8.539 4.785 2.186 1 92.69 251 ASP A O 1
ATOM 1880 N N . LEU A 1 252 ? 7.117 3.982 3.754 1 94.81 252 LEU A N 1
ATOM 1881 C CA . LEU A 1 252 ? 5.938 4.141 2.91 1 94.81 252 LEU A CA 1
ATOM 1882 C C . LEU A 1 252 ? 5.754 5.602 2.502 1 94.81 252 LEU A C 1
ATOM 1884 O O . LEU A 1 252 ? 5.531 5.895 1.327 1 94.81 252 LEU A O 1
ATOM 1888 N N . ILE A 1 253 ? 5.855 6.496 3.424 1 91.06 253 ILE A N 1
ATOM 1889 C CA . ILE A 1 253 ? 5.578 7.914 3.215 1 91.06 253 ILE A CA 1
ATOM 1890 C C . ILE A 1 253 ? 6.734 8.555 2.447 1 91.06 253 ILE A C 1
ATOM 1892 O O . ILE A 1 253 ? 6.527 9.148 1.387 1 91.06 253 ILE A O 1
ATOM 1896 N N . PHE A 1 254 ? 7.953 8.336 2.852 1 88.56 254 PHE A N 1
ATOM 1897 C CA . PHE A 1 254 ? 9.062 9.125 2.334 1 88.56 254 PHE A CA 1
ATOM 1898 C C . PHE A 1 254 ? 9.539 8.578 0.993 1 88.56 254 PHE A C 1
ATOM 1900 O O . PHE A 1 254 ? 10.125 9.312 0.19 1 88.56 254 PHE A O 1
ATOM 1907 N N . LYS A 1 255 ? 9.242 7.332 0.697 1 92 255 LYS A N 1
ATOM 1908 C CA . LYS A 1 255 ? 9.555 6.773 -0.614 1 92 255 LYS A CA 1
ATOM 1909 C C . LYS A 1 255 ? 8.359 6.883 -1.561 1 92 255 LYS A C 1
ATOM 1911 O O . LYS A 1 255 ? 8.477 6.574 -2.748 1 92 255 LYS A O 1
ATOM 1916 N N . GLN A 1 256 ? 7.293 7.254 -0.934 1 93.12 256 GLN A N 1
ATOM 1917 C CA . GLN A 1 256 ? 6.066 7.25 -1.725 1 93.12 256 GLN A CA 1
ATOM 1918 C C . GLN A 1 256 ? 5.801 5.871 -2.324 1 93.12 256 GLN A C 1
ATOM 1920 O O . GLN A 1 256 ? 5.496 5.754 -3.514 1 93.12 256 GLN A O 1
ATOM 1925 N N . ALA A 1 257 ? 6.016 4.887 -1.529 1 95.75 257 ALA A N 1
ATOM 1926 C CA . ALA A 1 257 ? 5.84 3.51 -1.984 1 95.75 257 ALA A CA 1
ATOM 1927 C C . ALA A 1 257 ? 4.363 3.115 -1.975 1 95.75 257 ALA A C 1
ATOM 1929 O O . ALA A 1 257 ? 3.559 3.721 -1.264 1 95.75 257 ALA A O 1
ATOM 1930 N N . THR A 1 258 ? 4.031 2.16 -2.777 1 97.44 258 THR A N 1
ATOM 1931 C CA . THR A 1 258 ? 2.709 1.544 -2.814 1 97.44 258 THR A CA 1
ATOM 1932 C C . THR A 1 258 ? 2.795 0.058 -2.48 1 97.44 258 THR A C 1
ATOM 1934 O O . THR A 1 258 ? 3.689 -0.642 -2.961 1 97.44 258 THR A O 1
ATOM 1937 N N . VAL A 1 259 ? 1.936 -0.416 -1.598 1 98.12 259 VAL A N 1
ATOM 1938 C CA . VAL A 1 259 ? 1.832 -1.832 -1.261 1 98.12 259 VAL A CA 1
ATOM 1939 C C . VAL A 1 259 ? 0.481 -2.375 -1.72 1 98.12 259 VAL A C 1
ATOM 1941 O O . VAL A 1 259 ? -0.564 -1.8 -1.41 1 98.12 259 VAL A O 1
ATOM 1944 N N . LYS A 1 260 ? 0.527 -3.475 -2.477 1 96.81 260 LYS A N 1
ATOM 1945 C CA . LYS A 1 260 ? -0.674 -4.105 -3.018 1 96.81 260 LYS A CA 1
ATOM 1946 C C . LYS A 1 260 ? -0.601 -5.625 -2.891 1 96.81 260 LYS A C 1
ATOM 1948 O O . LYS A 1 260 ? 0.476 -6.184 -2.674 1 96.81 260 LYS A O 1
ATOM 1953 N N . GLY A 1 261 ? -1.781 -6.176 -3.045 1 93.56 261 GLY A N 1
ATOM 1954 C CA . GLY A 1 261 ? -1.85 -7.621 -3.154 1 93.56 261 GLY A CA 1
ATOM 1955 C C . GLY A 1 261 ? -2.096 -8.102 -4.57 1 93.56 261 GLY A C 1
ATOM 1956 O O . GLY A 1 261 ? -2.682 -7.383 -5.383 1 93.56 261 GLY A O 1
ATOM 1957 N N . PHE A 1 262 ? -1.576 -9.188 -4.867 1 92 262 PHE A N 1
ATOM 1958 C CA . PHE A 1 262 ? -1.834 -9.836 -6.145 1 92 262 PHE A CA 1
ATOM 1959 C C . PHE A 1 262 ? -2.738 -11.055 -5.965 1 92 262 PHE A C 1
ATOM 1961 O O . PHE A 1 262 ? -2.381 -12 -5.262 1 92 262 PHE A O 1
ATOM 1968 N N . TRP A 1 263 ? -3.842 -10.992 -6.574 1 84.88 263 TRP A N 1
ATOM 1969 C CA . TRP A 1 263 ? -4.766 -12.117 -6.613 1 84.88 263 TRP A CA 1
ATOM 1970 C C . TRP A 1 263 ? -4.969 -12.602 -8.047 1 84.88 263 TRP A C 1
ATOM 1972 O O . TRP A 1 263 ? -5.762 -12.023 -8.797 1 84.88 263 TRP A O 1
ATOM 1982 N N . ALA A 1 264 ? -4.41 -13.711 -8.32 1 81.38 264 ALA A N 1
ATOM 1983 C CA . ALA A 1 264 ? -4.371 -14.211 -9.695 1 81.38 264 ALA A CA 1
ATOM 1984 C C . ALA A 1 264 ? -5.777 -14.344 -10.273 1 81.38 264 ALA A C 1
ATOM 1986 O O . ALA A 1 264 ? -6.012 -14.008 -11.438 1 81.38 264 ALA A O 1
ATOM 1987 N N . SER A 1 265 ? -6.688 -14.875 -9.477 1 75.19 265 SER A N 1
ATOM 1988 C CA . SER A 1 265 ? -8.039 -15.102 -9.961 1 75.19 265 SER A CA 1
ATOM 1989 C C . SER A 1 265 ? -8.703 -13.805 -10.406 1 75.19 265 SER A C 1
ATOM 1991 O O . SER A 1 265 ? -9.375 -13.766 -11.438 1 75.19 265 SER A O 1
ATOM 1993 N N . VAL A 1 266 ? -8.539 -12.781 -9.688 1 82 266 VAL A N 1
ATOM 1994 C CA . VAL A 1 266 ? -9.148 -11.492 -10 1 82 266 VAL A CA 1
ATOM 1995 C C . VAL A 1 266 ? -8.406 -10.844 -11.164 1 82 266 VAL A C 1
ATOM 1997 O O . VAL A 1 266 ? -9.039 -10.344 -12.102 1 82 266 VAL A O 1
ATOM 2000 N N . VAL A 1 267 ? -7.129 -10.914 -11.117 1 84.38 267 VAL A N 1
ATOM 2001 C CA . VAL A 1 267 ? -6.328 -10.328 -12.188 1 84.38 267 VAL A CA 1
ATOM 2002 C C . VAL A 1 267 ? -6.648 -11.016 -13.508 1 84.38 267 VAL A C 1
ATOM 2004 O O . VAL A 1 267 ? -6.781 -10.352 -14.539 1 84.38 267 VAL A O 1
ATOM 2007 N N . ASN A 1 268 ? -6.785 -12.32 -13.469 1 83 268 ASN A N 1
ATOM 2008 C CA . ASN A 1 268 ? -7.133 -13.094 -14.648 1 83 268 ASN A CA 1
ATOM 2009 C C . ASN A 1 268 ? -8.484 -12.68 -15.211 1 83 268 ASN A C 1
ATOM 2011 O O . ASN A 1 268 ? -8.633 -12.508 -16.422 1 83 268 ASN A O 1
ATOM 2015 N N . LYS A 1 269 ? -9.414 -12.516 -14.336 1 80.5 269 LYS A N 1
ATOM 2016 C CA . LYS A 1 269 ? -10.773 -12.164 -14.734 1 80.5 269 LYS A CA 1
ATOM 2017 C C . LYS A 1 269 ? -10.82 -10.766 -15.336 1 80.5 269 LYS A C 1
ATOM 2019 O O . LYS A 1 269 ? -11.578 -10.516 -16.281 1 80.5 269 LYS A O 1
ATOM 2024 N N . GLU A 1 270 ? -10.039 -9.883 -14.82 1 86.81 270 GLU A N 1
ATOM 2025 C CA . GLU A 1 270 ? -10.078 -8.484 -15.234 1 86.81 270 GLU A CA 1
ATOM 2026 C C . GLU A 1 270 ? -9.203 -8.242 -16.453 1 86.81 270 GLU A C 1
ATOM 2028 O O . GLU A 1 270 ? -9.344 -7.227 -17.141 1 86.81 270 GLU A O 1
ATOM 2033 N N . MET A 1 271 ? -8.359 -9.141 -16.766 1 88.06 271 MET A N 1
ATOM 2034 C CA . MET A 1 271 ? -7.441 -8.984 -17.891 1 88.06 271 MET A CA 1
ATOM 2035 C C . MET A 1 271 ? -8.18 -9.141 -19.219 1 88.06 271 MET A C 1
ATOM 2037 O O . MET A 1 271 ? -8.938 -10.094 -19.406 1 88.06 271 MET A O 1
ATOM 2041 N N . PRO A 1 272 ? -7.941 -8.148 -20.094 1 90.81 272 PRO A N 1
ATOM 2042 C CA . PRO A 1 272 ? -8.531 -8.289 -21.438 1 90.81 272 PRO A CA 1
ATOM 2043 C C . PRO A 1 272 ? -8.125 -9.586 -22.125 1 90.81 272 PRO A C 1
ATOM 2045 O O . PRO A 1 272 ? -6.977 -10.023 -22 1 90.81 272 PRO A O 1
ATOM 2048 N N . ALA A 1 273 ? -9.039 -10.172 -22.875 1 87.06 273 ALA A N 1
ATOM 2049 C CA . ALA A 1 273 ? -8.828 -11.453 -23.547 1 87.06 273 ALA A CA 1
ATOM 2050 C C . ALA A 1 273 ? -7.633 -11.398 -24.484 1 87.06 273 ALA A C 1
ATOM 2052 O O . ALA A 1 273 ? -6.863 -12.359 -24.578 1 87.06 273 ALA A O 1
ATOM 2053 N N . ALA A 1 274 ? -7.512 -10.297 -25.125 1 92.12 274 ALA A N 1
ATOM 2054 C CA . ALA A 1 274 ? -6.402 -10.141 -26.078 1 92.12 274 ALA A CA 1
ATOM 2055 C C . ALA A 1 274 ? -5.059 -10.203 -25.344 1 92.12 274 ALA A C 1
ATOM 2057 O O . ALA A 1 274 ? -4.109 -10.812 -25.844 1 92.12 274 ALA A O 1
ATOM 2058 N N . ARG A 1 275 ? -5.012 -9.594 -24.219 1 92.38 275 ARG A N 1
ATOM 2059 C CA . ARG A 1 275 ? -3.771 -9.594 -23.453 1 92.38 275 ARG A CA 1
ATOM 2060 C C . ARG A 1 275 ? -3.471 -10.977 -22.891 1 92.38 275 ARG A C 1
ATOM 2062 O O . ARG A 1 275 ? -2.318 -11.414 -22.891 1 92.38 275 ARG A O 1
ATOM 2069 N N . LYS A 1 276 ? -4.445 -11.641 -22.438 1 88.38 276 LYS A N 1
ATOM 2070 C CA . LYS A 1 276 ? -4.285 -13 -21.953 1 88.38 276 LYS A CA 1
ATOM 2071 C C . LYS A 1 276 ? -3.715 -13.914 -23.031 1 88.38 276 LYS A C 1
ATOM 2073 O O . LYS A 1 276 ? -2.826 -14.727 -22.766 1 88.38 276 LYS A O 1
ATOM 2078 N N . LYS A 1 277 ? -4.199 -13.758 -24.172 1 89.56 277 LYS A N 1
ATOM 2079 C CA . LYS A 1 277 ? -3.713 -14.547 -25.312 1 89.56 277 LYS A CA 1
ATOM 2080 C C . LYS A 1 277 ? -2.234 -14.281 -25.562 1 89.56 277 LYS A C 1
ATOM 2082 O O . LYS A 1 277 ? -1.468 -15.203 -25.844 1 89.56 277 LYS A O 1
ATOM 2087 N N . GLU A 1 278 ? -1.868 -13.031 -25.438 1 93.75 278 GLU A N 1
ATOM 2088 C CA . GLU A 1 278 ? -0.467 -12.664 -25.625 1 93.75 278 GLU A CA 1
ATOM 2089 C C . GLU A 1 278 ? 0.422 -13.336 -24.578 1 93.75 278 GLU A C 1
ATOM 2091 O O . GLU A 1 278 ? 1.517 -13.805 -24.906 1 93.75 278 GLU A O 1
ATOM 2096 N N . LEU A 1 279 ? -0.068 -13.391 -23.453 1 92.12 279 LEU A N 1
ATOM 2097 C CA . LEU A 1 279 ? 0.711 -13.984 -22.375 1 92.12 279 LEU A CA 1
ATOM 2098 C C . LEU A 1 279 ? 0.844 -15.492 -22.562 1 92.12 279 LEU A C 1
ATOM 2100 O O . LEU A 1 279 ? 1.904 -16.062 -22.297 1 92.12 279 LEU A O 1
ATOM 2104 N N . ILE A 1 280 ? -0.184 -16.078 -23.031 1 91.12 280 ILE A N 1
ATOM 2105 C CA . ILE A 1 280 ? -0.162 -17.516 -23.281 1 91.12 280 ILE A CA 1
ATOM 2106 C C . ILE A 1 280 ? 0.818 -17.828 -24.406 1 91.12 280 ILE A C 1
ATOM 2108 O O . ILE A 1 280 ? 1.604 -18.766 -24.312 1 91.12 280 ILE A O 1
ATOM 2112 N N . VAL A 1 281 ? 0.806 -17.047 -25.406 1 93.31 281 VAL A N 1
ATOM 2113 C CA . VAL A 1 281 ? 1.728 -17.234 -26.516 1 93.31 281 VAL A CA 1
ATOM 2114 C C . VAL A 1 281 ? 3.166 -17.078 -26.031 1 93.31 281 VAL A C 1
ATOM 2116 O O . VAL A 1 281 ? 4.043 -17.859 -26.406 1 93.31 281 VAL A O 1
ATOM 2119 N N . GLU A 1 282 ? 3.355 -16.109 -25.234 1 94 282 GLU A N 1
ATOM 2120 C CA . GLU A 1 282 ? 4.684 -15.914 -24.656 1 94 282 GLU A CA 1
ATOM 2121 C C . GLU A 1 282 ? 5.121 -17.125 -23.844 1 94 282 GLU A C 1
ATOM 2123 O O . GLU A 1 282 ? 6.258 -17.578 -23.953 1 94 282 GLU A O 1
ATOM 2128 N N . LEU A 1 283 ? 4.234 -17.609 -23.078 1 93.62 283 LEU A N 1
ATOM 2129 C CA . LEU A 1 283 ? 4.516 -18.766 -22.234 1 93.62 283 LEU A CA 1
ATOM 2130 C C . LEU A 1 283 ? 4.91 -19.969 -23.094 1 93.62 283 LEU A C 1
ATOM 2132 O O . LEU A 1 283 ? 5.918 -20.625 -22.812 1 93.62 283 LEU A O 1
ATOM 2136 N N . LEU A 1 284 ? 4.168 -20.188 -24.125 1 94.12 284 LEU A N 1
ATOM 2137 C CA . LEU A 1 284 ? 4.43 -21.312 -25 1 94.12 284 LEU A CA 1
ATOM 2138 C C . LEU A 1 284 ? 5.758 -21.125 -25.734 1 94.12 284 LEU A C 1
ATOM 2140 O O . LEU A 1 284 ? 6.492 -22.094 -25.953 1 94.12 284 LEU A O 1
ATOM 2144 N N . THR A 1 285 ? 6.023 -19.938 -26.062 1 94.69 285 THR A N 1
ATOM 2145 C CA . THR A 1 285 ? 7.273 -19.625 -26.75 1 94.69 285 THR A CA 1
ATOM 2146 C C . THR A 1 285 ? 8.469 -19.891 -25.844 1 94.69 285 THR A C 1
ATOM 2148 O O . THR A 1 285 ? 9.438 -20.531 -26.25 1 94.69 285 THR A O 1
ATOM 2151 N N . LEU A 1 286 ? 8.344 -19.469 -24.656 1 94 286 LEU A N 1
ATOM 2152 C CA . LEU A 1 286 ? 9.414 -19.672 -23.703 1 94 286 LEU A CA 1
ATOM 2153 C C . LEU A 1 286 ? 9.633 -21.156 -23.438 1 94 286 LEU A C 1
ATOM 2155 O O . LEU A 1 286 ? 10.773 -21.625 -23.328 1 94 286 LEU A O 1
ATOM 2159 N N . ALA A 1 287 ? 8.578 -21.859 -23.312 1 93.12 287 ALA A N 1
ATOM 2160 C CA . ALA A 1 287 ? 8.664 -23.312 -23.094 1 93.12 287 ALA A CA 1
ATOM 2161 C C . ALA A 1 287 ? 9.305 -24 -24.297 1 93.12 287 ALA A C 1
ATOM 2163 O O . ALA A 1 287 ? 10.156 -24.875 -24.125 1 93.12 287 ALA A O 1
ATOM 2164 N N . THR A 1 288 ? 8.945 -23.547 -25.453 1 93.5 288 THR A N 1
ATOM 2165 C CA . THR A 1 288 ? 9.461 -24.125 -26.688 1 93.5 288 THR A CA 1
ATOM 2166 C C . THR A 1 288 ? 10.953 -23.859 -26.828 1 93.5 288 THR A C 1
ATOM 2168 O O . THR A 1 288 ? 11.703 -24.719 -27.281 1 93.5 288 THR A O 1
ATOM 2171 N N . GLN A 1 289 ? 11.383 -22.734 -26.391 1 92.75 289 GLN A N 1
ATOM 2172 C CA . GLN A 1 289 ? 12.773 -22.312 -26.516 1 92.75 289 GLN A CA 1
ATOM 2173 C C . GLN A 1 289 ? 13.602 -22.797 -25.328 1 92.75 289 GLN A C 1
ATOM 2175 O O . GLN A 1 289 ? 14.789 -22.484 -25.219 1 92.75 289 GLN A O 1
ATOM 2180 N N . LYS A 1 290 ? 12.961 -23.453 -24.391 1 90.25 290 LYS A N 1
ATOM 2181 C CA . LYS A 1 290 ? 13.602 -24.016 -23.203 1 90.25 290 LYS A CA 1
ATOM 2182 C C . LYS A 1 290 ? 14.188 -22.922 -22.312 1 90.25 290 LYS A C 1
ATOM 2184 O O . LYS A 1 290 ? 15.227 -23.109 -21.688 1 90.25 290 LYS A O 1
ATOM 2189 N N . LYS A 1 291 ? 13.469 -21.828 -22.406 1 91.62 291 LYS A N 1
ATOM 2190 C CA . LYS A 1 291 ? 13.844 -20.719 -21.547 1 91.62 291 LYS A CA 1
ATOM 2191 C C . LYS A 1 291 ? 13.062 -20.75 -20.234 1 91.62 291 LYS A C 1
ATOM 2193 O O . LYS A 1 291 ? 13.344 -19.984 -19.312 1 91.62 291 LYS A O 1
ATOM 2198 N N . LEU A 1 292 ? 12.148 -21.562 -20.203 1 91.56 292 LEU A N 1
ATOM 2199 C CA . LEU A 1 292 ? 11.414 -21.891 -18.984 1 91.56 292 LEU A CA 1
ATOM 2200 C C . LEU A 1 292 ? 11.609 -23.344 -18.578 1 91.56 292 LEU A C 1
ATOM 2202 O O . LEU A 1 292 ? 11.07 -24.25 -19.234 1 91.56 292 LEU A O 1
ATOM 2206 N N . ILE A 1 293 ? 12.398 -23.469 -17.594 1 89.88 293 ILE A N 1
ATOM 2207 C CA . ILE A 1 293 ? 12.695 -24.812 -17.094 1 89.88 293 ILE A CA 1
ATOM 2208 C C . ILE A 1 293 ? 11.812 -25.109 -15.875 1 89.88 293 ILE A C 1
ATOM 2210 O O . ILE A 1 293 ? 11.828 -24.375 -14.891 1 89.88 293 ILE A O 1
ATOM 2214 N N . LEU A 1 294 ? 11.047 -26.109 -15.984 1 90.5 294 LEU A N 1
ATOM 2215 C CA . LEU A 1 294 ? 10.164 -26.547 -14.906 1 90.5 294 LEU A CA 1
ATOM 2216 C C . LEU A 1 294 ? 10.602 -27.891 -14.352 1 90.5 294 LEU A C 1
ATOM 2218 O O . LEU A 1 294 ? 10.281 -28.938 -14.93 1 90.5 294 LEU A O 1
ATOM 2222 N N . PRO A 1 295 ? 11.234 -27.828 -13.219 1 88.31 295 PRO A N 1
ATOM 2223 C CA . PRO A 1 295 ? 11.836 -29.078 -12.711 1 88.31 295 PRO A CA 1
ATOM 2224 C C . PRO A 1 295 ? 10.789 -30.109 -12.281 1 88.31 295 PRO A C 1
ATOM 2226 O O . PRO A 1 295 ? 9.703 -29.734 -11.82 1 88.31 295 PRO A O 1
ATOM 2229 N N . VAL A 1 296 ? 11.18 -31.328 -12.398 1 92 296 VAL A N 1
ATOM 2230 C CA . VAL A 1 296 ? 10.352 -32.469 -12.008 1 92 296 VAL A CA 1
ATOM 2231 C C . VAL A 1 296 ? 11.062 -33.281 -10.922 1 92 296 VAL A C 1
ATOM 2233 O O . VAL A 1 296 ? 12.227 -33.656 -11.078 1 92 296 VAL A O 1
ATOM 2236 N N . GLU A 1 297 ? 10.398 -33.375 -9.812 1 91.31 297 GLU A N 1
ATOM 2237 C CA . GLU A 1 297 ? 10.906 -34.188 -8.719 1 91.31 297 GLU A CA 1
ATOM 2238 C C . GLU A 1 297 ? 10.82 -35.688 -9.055 1 91.31 297 GLU A C 1
ATOM 2240 O O . GLU A 1 297 ? 11.711 -36.469 -8.711 1 91.31 297 GLU A O 1
ATOM 2245 N N . GLY A 1 298 ? 9.727 -36.031 -9.633 1 95 298 GLY A N 1
ATOM 2246 C CA . GLY A 1 298 ? 9.5 -37.406 -10.016 1 95 298 GLY A CA 1
ATOM 2247 C C . GLY A 1 298 ? 8.188 -37.625 -10.75 1 95 298 GLY A C 1
ATOM 2248 O O . GLY A 1 298 ? 7.266 -36.812 -10.625 1 95 298 GLY A O 1
ATOM 2249 N N . VAL A 1 299 ? 8.227 -38.688 -11.539 1 97.69 299 VAL A N 1
ATOM 2250 C CA . VAL A 1 299 ? 7.027 -39.125 -12.242 1 97.69 299 VAL A CA 1
ATOM 2251 C C . VAL A 1 299 ? 6.566 -40.469 -11.688 1 97.69 299 VAL A C 1
ATOM 2253 O O . VAL A 1 299 ? 7.344 -41.438 -11.617 1 97.69 299 VAL A O 1
ATOM 2256 N N . PHE A 1 300 ? 5.328 -40.531 -11.281 1 98.38 300 PHE A N 1
ATOM 2257 C CA . PHE A 1 300 ? 4.793 -41.75 -10.633 1 98.38 300 PHE A CA 1
ATOM 2258 C C . PHE A 1 300 ? 3.512 -42.188 -11.32 1 98.38 300 PHE A C 1
ATOM 2260 O O . PHE A 1 300 ? 2.717 -41.375 -11.781 1 98.38 300 PHE A O 1
ATOM 2267 N N . SER A 1 301 ? 3.318 -43.531 -11.328 1 98.12 301 SER A N 1
ATOM 2268 C CA . SER A 1 301 ? 2.047 -44.062 -11.805 1 98.12 301 SER A CA 1
ATOM 2269 C C . SER A 1 301 ? 0.974 -43.969 -10.719 1 98.12 301 SER A C 1
ATOM 2271 O O . SER A 1 301 ? 1.283 -43.75 -9.547 1 98.12 301 SER A O 1
ATOM 2273 N N . PHE A 1 302 ? -0.25 -44.094 -11.117 1 98 302 PHE A N 1
ATOM 2274 C CA . PHE A 1 302 ? -1.363 -44.094 -10.18 1 98 302 PHE A CA 1
ATOM 2275 C C . PHE A 1 302 ? -1.175 -45.156 -9.109 1 98 302 PHE A C 1
ATOM 2277 O O . PHE A 1 302 ? -1.579 -44.969 -7.957 1 98 302 PHE A O 1
ATOM 2284 N N . ASP A 1 303 ? -0.497 -46.25 -9.484 1 97.06 303 ASP A N 1
ATOM 2285 C CA . ASP A 1 303 ? -0.256 -47.344 -8.555 1 97.06 303 ASP A CA 1
ATOM 2286 C C . ASP A 1 303 ? 0.694 -46.938 -7.438 1 97.06 303 ASP A C 1
ATOM 2288 O O . ASP A 1 303 ? 0.741 -47.562 -6.383 1 97.06 303 ASP A O 1
ATOM 2292 N N . GLU A 1 304 ? 1.384 -45.844 -7.684 1 98 304 GLU A N 1
ATOM 2293 C CA . GLU A 1 304 ? 2.398 -45.375 -6.746 1 98 304 GLU A CA 1
ATOM 2294 C C . GLU A 1 304 ? 1.929 -44.125 -5.992 1 98 304 GLU A C 1
ATOM 2296 O O . GLU A 1 304 ? 2.746 -43.312 -5.543 1 98 304 GLU A O 1
ATOM 2301 N N . ILE A 1 305 ? 0.669 -43.969 -5.859 1 97.94 305 ILE A N 1
ATOM 2302 C CA . ILE A 1 305 ? 0.11 -42.719 -5.355 1 97.94 305 ILE A CA 1
ATOM 2303 C C . ILE A 1 305 ? 0.603 -42.469 -3.93 1 97.94 305 ILE A C 1
ATOM 2305 O O . ILE A 1 305 ? 0.831 -41.344 -3.537 1 97.94 305 ILE A O 1
ATOM 2309 N N . LYS A 1 306 ? 0.85 -43.469 -3.137 1 96.88 306 LYS A N 1
ATOM 2310 C CA . LYS A 1 306 ? 1.327 -43.281 -1.769 1 96.88 306 LYS A CA 1
ATOM 2311 C C . LYS A 1 306 ? 2.729 -42.688 -1.753 1 96.88 306 LYS A C 1
ATOM 2313 O O . LYS A 1 306 ? 2.992 -41.75 -1.012 1 96.88 306 LYS A O 1
ATOM 2318 N N . THR A 1 307 ? 3.533 -43.25 -2.58 1 96.88 307 THR A N 1
ATOM 2319 C CA . THR A 1 307 ? 4.887 -42.719 -2.705 1 96.88 307 THR A CA 1
ATOM 2320 C C . THR A 1 307 ? 4.863 -41.312 -3.26 1 96.88 307 THR A C 1
ATOM 2322 O O . THR A 1 307 ? 5.59 -40.438 -2.779 1 96.88 307 THR A O 1
ATOM 2325 N N . ALA A 1 308 ? 4.039 -41.125 -4.266 1 97.31 308 ALA A N 1
ATOM 2326 C CA . ALA A 1 308 ? 3.91 -39.781 -4.867 1 97.31 308 ALA A CA 1
ATOM 2327 C C . ALA A 1 308 ? 3.438 -38.75 -3.838 1 97.31 308 ALA A C 1
ATOM 2329 O O . ALA A 1 308 ? 3.973 -37.656 -3.766 1 97.31 308 ALA A O 1
ATOM 2330 N N . ALA A 1 309 ? 2.475 -39.125 -3.082 1 96.38 309 ALA A N 1
ATOM 2331 C CA . ALA A 1 309 ? 1.917 -38.25 -2.061 1 96.38 309 ALA A CA 1
ATOM 2332 C C . ALA A 1 309 ? 2.963 -37.906 -1.003 1 96.38 309 ALA A C 1
ATOM 2334 O O . ALA A 1 309 ? 3.047 -36.781 -0.556 1 96.38 309 ALA A O 1
ATOM 2335 N N . GLN A 1 310 ? 3.736 -38.844 -0.605 1 94.94 310 GLN A N 1
ATOM 2336 C CA . GLN A 1 310 ? 4.809 -38.625 0.358 1 94.94 310 GLN A CA 1
ATOM 2337 C C . GLN A 1 310 ? 5.828 -37.625 -0.178 1 94.94 310 GLN A C 1
ATOM 2339 O O . GLN A 1 310 ? 6.227 -36.688 0.53 1 94.94 310 GLN A O 1
ATOM 2344 N N . ARG A 1 311 ? 6.148 -37.812 -1.363 1 93 311 ARG A N 1
ATOM 2345 C CA . ARG A 1 311 ? 7.129 -36.938 -1.981 1 93 311 ARG A CA 1
ATOM 2346 C C . ARG A 1 311 ? 6.566 -35.531 -2.156 1 93 311 ARG A C 1
ATOM 2348 O O . ARG A 1 311 ? 7.285 -34.531 -1.976 1 93 311 ARG A O 1
ATOM 2355 N N . ALA A 1 312 ? 5.332 -35.438 -2.492 1 92.25 312 ALA A N 1
ATOM 2356 C CA . ALA A 1 312 ? 4.691 -34.156 -2.777 1 92.25 312 ALA A CA 1
ATOM 2357 C C . ALA A 1 312 ? 4.516 -33.344 -1.503 1 92.25 312 ALA A C 1
ATOM 2359 O O . ALA A 1 312 ? 4.402 -32.125 -1.558 1 92.25 312 ALA A O 1
ATOM 2360 N N . THR A 1 313 ? 4.457 -33.969 -0.351 1 88.75 313 THR A N 1
ATOM 2361 C CA . THR A 1 313 ? 4.176 -33.25 0.895 1 88.75 313 THR A CA 1
ATOM 2362 C C . THR A 1 313 ? 5.449 -33.094 1.717 1 88.75 313 THR A C 1
ATOM 2364 O O . THR A 1 313 ? 5.418 -32.5 2.803 1 88.75 313 THR A O 1
ATOM 2367 N N . GLN A 1 314 ? 6.477 -33.656 1.147 1 80.75 314 GLN A N 1
ATOM 2368 C CA . GLN A 1 314 ? 7.758 -33.5 1.829 1 80.75 314 GLN A CA 1
ATOM 2369 C C . GLN A 1 314 ? 8.352 -32.125 1.553 1 80.75 314 GLN A C 1
ATOM 2371 O O . GLN A 1 314 ? 8.195 -31.578 0.456 1 80.75 314 GLN A O 1
ATOM 2376 N N . GLY A 1 315 ? 8.914 -31.406 2.508 1 69.5 315 GLY A N 1
ATOM 2377 C CA . GLY A 1 315 ? 9.609 -30.141 2.311 1 69.5 315 GLY A CA 1
ATOM 2378 C C . GLY A 1 315 ? 10.867 -30.281 1.472 1 69.5 315 GLY A C 1
ATOM 2379 O O . GLY A 1 315 ? 11.297 -31.391 1.169 1 69.5 315 GLY A O 1
ATOM 2380 N N . ALA A 1 316 ? 11.492 -29.141 0.898 1 62.72 316 ALA A N 1
ATOM 2381 C CA . ALA A 1 316 ? 12.773 -29.016 0.208 1 62.72 316 ALA A CA 1
ATOM 2382 C C . ALA A 1 316 ? 12.75 -29.734 -1.134 1 62.72 316 ALA A C 1
ATOM 2384 O O . ALA A 1 316 ? 13.742 -30.328 -1.547 1 62.72 316 ALA A O 1
ATOM 2385 N N . ARG A 1 317 ? 11.555 -29.875 -1.779 1 73.31 317 ARG A N 1
ATOM 2386 C CA . ARG A 1 317 ? 11.492 -30.469 -3.111 1 73.31 317 ARG A CA 1
ATOM 2387 C C . ARG A 1 317 ? 12.18 -29.578 -4.141 1 73.31 317 ARG A C 1
ATOM 2389 O O . ARG A 1 317 ? 12.164 -28.359 -4.02 1 73.31 317 ARG A O 1
ATOM 2396 N N . GLN A 1 318 ? 12.75 -30.344 -5.129 1 75.88 318 GLN A N 1
ATOM 2397 C CA . GLN A 1 318 ? 13.461 -29.625 -6.18 1 75.88 318 GLN A CA 1
ATOM 2398 C C . GLN A 1 318 ? 12.547 -29.328 -7.363 1 75.88 318 GLN A C 1
ATOM 2400 O O . GLN A 1 318 ? 12.883 -28.531 -8.234 1 75.88 318 GLN A O 1
ATOM 2405 N N . GLY A 1 319 ? 11.43 -30.047 -7.422 1 85.38 319 GLY A N 1
ATOM 2406 C CA . GLY A 1 319 ? 10.5 -29.875 -8.531 1 85.38 319 GLY A CA 1
ATOM 2407 C C . GLY A 1 319 ? 9.117 -30.438 -8.234 1 85.38 319 GLY A C 1
ATOM 2408 O O . GLY A 1 319 ? 8.812 -30.781 -7.09 1 85.38 319 GLY A O 1
ATOM 2409 N N . LYS A 1 320 ? 8.352 -30.531 -9.242 1 90.88 320 LYS A N 1
ATOM 2410 C CA . LYS A 1 320 ? 6.977 -31 -9.109 1 90.88 320 LYS A CA 1
ATOM 2411 C C . LYS A 1 320 ? 6.898 -32.531 -9.195 1 90.88 320 LYS A C 1
ATOM 2413 O O . LYS A 1 320 ? 7.664 -33.156 -9.922 1 90.88 320 LYS A O 1
ATOM 2418 N N . VAL A 1 321 ? 5.961 -33.062 -8.391 1 95.38 321 VAL A N 1
ATOM 2419 C CA . VAL A 1 321 ? 5.605 -34.469 -8.523 1 95.38 321 VAL A CA 1
ATOM 2420 C C . VAL A 1 321 ? 4.504 -34.625 -9.57 1 95.38 321 VAL A C 1
ATOM 2422 O O . VAL A 1 321 ? 3.486 -33.906 -9.516 1 95.38 321 VAL A O 1
ATOM 2425 N N . LEU A 1 322 ? 4.727 -35.469 -10.523 1 97.75 322 LEU A N 1
ATOM 2426 C CA . LEU A 1 322 ? 3.771 -35.719 -11.609 1 97.75 322 LEU A CA 1
ATOM 2427 C C . LEU A 1 322 ? 3.182 -37.125 -11.523 1 97.75 322 LEU A C 1
ATOM 2429 O O . LEU A 1 322 ? 3.875 -38.062 -11.148 1 97.75 322 LEU A O 1
ATOM 2433 N N . LEU A 1 323 ? 1.927 -37.188 -11.914 1 98.5 323 LEU A N 1
ATOM 2434 C CA . LEU A 1 323 ? 1.212 -38.469 -11.953 1 98.5 323 LEU A CA 1
ATOM 2435 C C . LEU A 1 323 ? 0.891 -38.875 -13.391 1 98.5 323 LEU A C 1
ATOM 2437 O O . LEU A 1 323 ? 0.532 -38.031 -14.211 1 98.5 323 LEU A O 1
ATOM 2441 N N . LYS A 1 324 ? 1.014 -40.062 -13.625 1 97.88 324 LYS A N 1
ATOM 2442 C CA . LYS A 1 324 ? 0.582 -40.688 -14.883 1 97.88 324 LYS A CA 1
ATOM 2443 C C . LYS A 1 324 ? -0.413 -41.812 -14.648 1 97.88 324 LYS A C 1
ATOM 2445 O O . LYS A 1 324 ? -0.228 -42.625 -13.734 1 97.88 324 LYS A O 1
ATOM 2450 N N . PRO A 1 325 ? -1.434 -41.812 -15.438 1 97.31 325 PRO A N 1
ATOM 2451 C CA . PRO A 1 325 ? -2.387 -42.906 -15.258 1 97.31 325 PRO A CA 1
ATOM 2452 C C . PRO A 1 325 ? -1.776 -44.281 -15.555 1 97.31 325 PRO A C 1
ATOM 2454 O O . PRO A 1 325 ? -0.818 -44.375 -16.328 1 97.31 325 PRO A O 1
ATOM 2457 N N . MET B 1 1 ? 14.102 43.688 17.25 1 96.5 1 MET B N 1
ATOM 2458 C CA . MET B 1 1 ? 12.68 43.375 17.391 1 96.5 1 MET B CA 1
ATOM 2459 C C . MET B 1 1 ? 12.477 42.25 18.391 1 96.5 1 MET B C 1
ATOM 2461 O O . MET B 1 1 ? 13.359 41.406 18.562 1 96.5 1 MET B O 1
ATOM 2465 N N . ARG B 1 2 ? 11.352 42.25 19.031 1 97.44 2 ARG B N 1
ATOM 2466 C CA . ARG B 1 2 ? 11.047 41.188 19.969 1 97.44 2 ARG B CA 1
ATOM 2467 C C . ARG B 1 2 ? 10.844 39.875 19.25 1 97.44 2 ARG B C 1
ATOM 2469 O O . ARG B 1 2 ? 10.148 39.812 18.219 1 97.44 2 ARG B O 1
ATOM 2476 N N . SER B 1 3 ? 11.516 38.875 19.797 1 98.38 3 SER B N 1
ATOM 2477 C CA . SER B 1 3 ? 11.453 37.531 19.203 1 98.38 3 SER B CA 1
ATOM 2478 C C . SER B 1 3 ? 11.547 36.438 20.266 1 98.38 3 SER B C 1
ATOM 2480 O O . SER B 1 3 ? 12.008 36.688 21.375 1 98.38 3 SER B O 1
ATOM 2482 N N . ILE B 1 4 ? 11.016 35.344 19.953 1 98.69 4 ILE B N 1
ATOM 2483 C CA . ILE B 1 4 ? 11.227 34.156 20.75 1 98.69 4 ILE B CA 1
ATOM 2484 C C . ILE B 1 4 ? 12.336 33.312 20.141 1 98.69 4 ILE B C 1
ATOM 2486 O O . ILE B 1 4 ? 12.188 32.812 19.016 1 98.69 4 ILE B O 1
ATOM 2490 N N . ILE B 1 5 ? 13.406 33.156 20.906 1 98.25 5 ILE B N 1
ATOM 2491 C CA . ILE B 1 5 ? 14.578 32.5 20.359 1 98.25 5 ILE B CA 1
ATOM 2492 C C . ILE B 1 5 ? 14.984 31.328 21.25 1 98.25 5 ILE B C 1
ATOM 2494 O O . ILE B 1 5 ? 14.453 31.172 22.359 1 98.25 5 ILE B O 1
ATOM 2498 N N . HIS B 1 6 ? 15.805 30.5 20.766 1 97.62 6 HIS B N 1
ATOM 2499 C CA . HIS B 1 6 ? 16.547 29.516 21.547 1 97.62 6 HIS B CA 1
ATOM 2500 C C . HIS B 1 6 ? 18.016 29.484 21.125 1 97.62 6 HIS B C 1
ATOM 2502 O O . HIS B 1 6 ? 18.328 29.594 19.938 1 97.62 6 HIS B O 1
ATOM 2508 N N . ARG B 1 7 ? 18.844 29.391 22.078 1 97.06 7 ARG B N 1
ATOM 2509 C CA . ARG B 1 7 ? 20.281 29.422 21.844 1 97.06 7 ARG B CA 1
ATOM 2510 C C . ARG B 1 7 ? 20.859 28 21.844 1 97.06 7 ARG B C 1
ATOM 2512 O O . ARG B 1 7 ? 21.969 27.781 21.359 1 97.06 7 ARG B O 1
ATOM 2519 N N . ASN B 1 8 ? 20.125 27.094 22.438 1 95.88 8 ASN B N 1
ATOM 2520 C CA . ASN B 1 8 ? 20.438 25.656 22.484 1 95.88 8 ASN B CA 1
ATOM 2521 C C . ASN B 1 8 ? 19.203 24.812 22.156 1 95.88 8 ASN B C 1
ATOM 2523 O O . ASN B 1 8 ? 18.078 25.25 22.375 1 95.88 8 ASN B O 1
ATOM 2527 N N . PHE B 1 9 ? 19.578 23.703 21.625 1 95.5 9 PHE B N 1
ATOM 2528 C CA . PHE B 1 9 ? 18.484 22.75 21.484 1 95.5 9 PHE B CA 1
ATOM 2529 C C . PHE B 1 9 ? 18.078 22.188 22.844 1 95.5 9 PHE B C 1
ATOM 2531 O O . PHE B 1 9 ? 18.922 22.031 23.734 1 95.5 9 PHE B O 1
ATOM 2538 N N . GLY B 1 10 ? 16.859 21.859 23.016 1 93.62 10 GLY B N 1
ATOM 2539 C CA . GLY B 1 10 ? 16.344 21.312 24.266 1 93.62 10 GLY B CA 1
ATOM 2540 C C . GLY B 1 10 ? 14.836 21.422 24.375 1 93.62 10 GLY B C 1
ATOM 2541 O O . GLY B 1 10 ? 14.148 21.75 23.406 1 93.62 10 GLY B O 1
ATOM 2542 N N . GLU B 1 11 ? 14.383 21.109 25.562 1 94.69 11 GLU B N 1
ATOM 2543 C CA . GLU B 1 11 ? 12.953 21.25 25.797 1 94.69 11 GLU B CA 1
ATOM 2544 C C . GLU B 1 11 ? 12.516 22.703 25.688 1 94.69 11 GLU B C 1
ATOM 2546 O O . GLU B 1 11 ? 13.148 23.594 26.266 1 94.69 11 GLU B O 1
ATOM 2551 N N . PRO B 1 12 ? 11.461 22.969 25.016 1 96.19 12 PRO B N 1
ATOM 2552 C CA . PRO B 1 12 ? 11.023 24.344 24.781 1 96.19 12 PRO B CA 1
ATOM 2553 C C . PRO B 1 12 ? 10.891 25.156 26.078 1 96.19 12 PRO B C 1
ATOM 2555 O O . PRO B 1 12 ? 11.32 26.312 26.125 1 96.19 12 PRO B O 1
ATOM 2558 N N . VAL B 1 13 ? 10.383 24.578 27.094 1 95.75 13 VAL B N 1
ATOM 2559 C CA . VAL B 1 13 ? 10.156 25.281 28.344 1 95.75 13 VAL B CA 1
ATOM 2560 C C . VAL B 1 13 ? 11.484 25.766 28.922 1 95.75 13 VAL B C 1
ATOM 2562 O O . VAL B 1 13 ? 11.547 26.797 29.594 1 95.75 13 VAL B O 1
ATOM 2565 N N . ASP B 1 14 ? 12.523 25.094 28.578 1 97.12 14 ASP B N 1
ATOM 2566 C CA . ASP B 1 14 ? 13.828 25.391 29.156 1 97.12 14 ASP B CA 1
ATOM 2567 C C . ASP B 1 14 ? 14.617 26.359 28.266 1 97.12 14 ASP B C 1
ATOM 2569 O O . ASP B 1 14 ? 15.445 27.125 28.766 1 97.12 14 ASP B O 1
ATOM 2573 N N . VAL B 1 15 ? 14.375 26.297 27.016 1 97.88 15 VAL B N 1
ATOM 2574 C CA . VAL B 1 15 ? 15.375 26.922 26.156 1 97.88 15 VAL B CA 1
ATOM 2575 C C . VAL B 1 15 ? 14.758 28.141 25.453 1 97.88 15 VAL B C 1
ATOM 2577 O O . VAL B 1 15 ? 15.477 29 24.938 1 97.88 15 VAL B O 1
ATOM 2580 N N . LEU B 1 16 ? 13.492 28.219 25.344 1 98.31 16 LEU B N 1
ATOM 2581 C CA . LEU B 1 16 ? 12.875 29.359 24.672 1 98.31 16 LEU B CA 1
ATOM 2582 C C . LEU B 1 16 ? 12.922 30.609 25.547 1 98.31 16 LEU B C 1
ATOM 2584 O O . LEU B 1 16 ? 12.664 30.516 26.75 1 98.31 16 LEU B O 1
ATOM 2588 N N . GLU B 1 17 ? 13.227 31.688 24.922 1 97.94 17 GLU B N 1
ATOM 2589 C CA . GLU B 1 17 ? 13.281 32.969 25.641 1 97.94 17 GLU B CA 1
ATOM 2590 C C . GLU B 1 17 ? 12.984 34.125 24.719 1 97.94 17 GLU B C 1
ATOM 2592 O O . GLU B 1 17 ? 13.18 34.031 23.5 1 97.94 17 GLU B O 1
ATOM 2597 N N . GLN B 1 18 ? 12.539 35.188 25.312 1 97.62 18 GLN B N 1
ATOM 2598 C CA . GLN B 1 18 ? 12.367 36.438 24.562 1 97.62 18 GLN B CA 1
ATOM 2599 C C . GLN B 1 18 ? 13.688 37.188 24.438 1 97.62 18 GLN B C 1
ATOM 2601 O O . GLN B 1 18 ? 14.461 37.25 25.391 1 97.62 18 GLN B O 1
ATOM 2606 N N . ALA B 1 19 ? 13.938 37.656 23.281 1 97.44 19 ALA B N 1
ATOM 2607 C CA . ALA B 1 19 ? 15.133 38.469 23.031 1 97.44 19 ALA B CA 1
ATOM 2608 C C . ALA B 1 19 ? 14.906 39.469 21.922 1 97.44 19 ALA B C 1
ATOM 2610 O O . ALA B 1 19 ? 13.969 39.312 21.125 1 97.44 19 ALA B O 1
ATOM 2611 N N . ASP B 1 20 ? 15.766 40.438 21.938 1 97.38 20 ASP B N 1
ATOM 2612 C CA . ASP B 1 20 ? 15.766 41.406 20.828 1 97.38 20 ASP B CA 1
ATOM 2613 C C . ASP B 1 20 ? 16.672 40.938 19.703 1 97.38 20 ASP B C 1
ATOM 2615 O O . ASP B 1 20 ? 17.859 40.656 19.922 1 97.38 20 ASP B O 1
ATOM 2619 N N . MET B 1 21 ? 16.078 40.844 18.578 1 97.19 21 MET B N 1
ATOM 2620 C CA . MET B 1 21 ? 16.812 40.438 17.375 1 97.19 21 MET B CA 1
ATOM 2621 C C . MET B 1 21 ? 16.703 41.531 16.297 1 97.19 21 MET B C 1
ATOM 2623 O O . MET B 1 21 ? 15.812 42.375 16.344 1 97.19 21 MET B O 1
ATOM 2627 N N . PRO B 1 22 ? 17.656 41.5 15.352 1 96.88 22 PRO B N 1
ATOM 2628 C CA . PRO B 1 22 ? 17.547 42.5 14.273 1 96.88 22 PRO B CA 1
ATOM 2629 C C . PRO B 1 22 ? 16.297 42.312 13.43 1 96.88 22 PRO B C 1
ATOM 2631 O O . PRO B 1 22 ? 15.898 41.188 13.133 1 96.88 22 PRO B O 1
ATOM 2634 N N . LYS B 1 23 ? 15.672 43.438 13.102 1 97.62 23 LYS B N 1
ATOM 2635 C CA . LYS B 1 23 ? 14.562 43.406 12.156 1 97.62 23 LYS B CA 1
ATOM 2636 C C . LYS B 1 23 ? 15.039 43 10.766 1 97.62 23 LYS B C 1
ATOM 2638 O O . LYS B 1 23 ? 15.938 43.625 10.203 1 97.62 23 LYS B O 1
ATOM 2643 N N . PRO B 1 24 ? 14.453 42 10.18 1 97.62 24 PRO B N 1
ATOM 2644 C CA . PRO B 1 24 ? 14.938 41.562 8.875 1 97.62 24 PRO B CA 1
ATOM 2645 C C . PRO B 1 24 ? 14.477 42.469 7.734 1 97.62 24 PRO B C 1
ATOM 2647 O O . PRO B 1 24 ? 13.422 43.094 7.824 1 97.62 24 PRO B O 1
ATOM 2650 N N . GLU B 1 25 ? 15.281 42.625 6.707 1 97.81 25 GLU B N 1
ATOM 2651 C CA . GLU B 1 25 ? 14.945 43.312 5.469 1 97.81 25 GLU B CA 1
ATOM 2652 C C . GLU B 1 25 ? 14.648 42.312 4.34 1 97.81 25 GLU B C 1
ATOM 2654 O O . GLU B 1 25 ? 15.422 41.375 4.117 1 97.81 25 GLU B O 1
ATOM 2659 N N . PRO B 1 26 ? 13.523 42.469 3.633 1 98 26 PRO B N 1
ATOM 2660 C CA . PRO B 1 26 ? 13.188 41.531 2.582 1 98 26 PRO B CA 1
ATOM 2661 C C . PRO B 1 26 ? 14.102 41.625 1.366 1 98 26 PRO B C 1
ATOM 2663 O O . PRO B 1 26 ? 14.398 42.75 0.908 1 98 26 PRO B O 1
ATOM 2666 N N . LYS B 1 27 ? 14.57 40.5 0.916 1 97.75 27 LYS B N 1
ATOM 2667 C CA . LYS B 1 27 ? 15.32 40.406 -0.333 1 97.75 27 LYS B CA 1
ATOM 2668 C C . LYS B 1 27 ? 14.391 40.312 -1.533 1 97.75 27 LYS B C 1
ATOM 2670 O O . LYS B 1 27 ? 13.172 40.438 -1.389 1 97.75 27 LYS B O 1
ATOM 2675 N N . ALA B 1 28 ? 15.047 40.25 -2.771 1 97.5 28 ALA B N 1
ATOM 2676 C CA . ALA B 1 28 ? 14.25 40.094 -3.988 1 97.5 28 ALA B CA 1
ATOM 2677 C C . ALA B 1 28 ? 13.305 38.906 -3.887 1 97.5 28 ALA B C 1
ATOM 2679 O O . ALA B 1 28 ? 13.719 37.812 -3.506 1 97.5 28 ALA B O 1
ATOM 2680 N N . GLY B 1 29 ? 12.016 39.188 -4.184 1 97.12 29 GLY B N 1
ATOM 2681 C CA . GLY B 1 29 ? 11.016 38.125 -4.184 1 97.12 29 GLY B CA 1
ATOM 2682 C C . GLY B 1 29 ? 10.469 37.812 -2.803 1 97.12 29 GLY B C 1
ATOM 2683 O O . GLY B 1 29 ? 9.625 36.938 -2.645 1 97.12 29 GLY B O 1
ATOM 2684 N N . GLU B 1 30 ? 10.859 38.594 -1.811 1 98 30 GLU B N 1
ATOM 2685 C CA . GLU B 1 30 ? 10.453 38.344 -0.429 1 98 30 GLU B CA 1
ATOM 2686 C C . GLU B 1 30 ? 9.594 39.5 0.099 1 98 30 GLU B C 1
ATOM 2688 O O . GLU B 1 30 ? 9.555 40.594 -0.496 1 98 30 GLU B O 1
ATOM 2693 N N . VAL B 1 31 ? 8.875 39.25 1.17 1 98.31 31 VAL B N 1
ATOM 2694 C CA . VAL B 1 31 ? 8.102 40.281 1.876 1 98.31 31 VAL B CA 1
ATOM 2695 C C . VAL B 1 31 ? 8.391 40.188 3.373 1 98.31 31 VAL B C 1
ATOM 2697 O O . VAL B 1 31 ? 8.68 39.125 3.9 1 98.31 31 VAL B O 1
ATOM 2700 N N . ARG B 1 32 ? 8.383 41.281 3.967 1 98.69 32 ARG B N 1
ATOM 2701 C CA . ARG B 1 32 ? 8.414 41.312 5.426 1 98.69 32 ARG B CA 1
ATOM 2702 C C . ARG B 1 32 ? 7.004 41.438 6 1 98.69 32 ARG B C 1
ATOM 2704 O O . ARG B 1 32 ? 6.188 42.219 5.52 1 98.69 32 ARG B O 1
ATOM 2711 N N . ILE B 1 33 ? 6.715 40.625 6.953 1 98.69 33 ILE B N 1
ATOM 2712 C CA . ILE B 1 33 ? 5.383 40.531 7.547 1 98.69 33 ILE B CA 1
ATOM 2713 C C . ILE B 1 33 ? 5.43 41 9 1 98.69 33 ILE B C 1
ATOM 2715 O O . ILE B 1 33 ? 6.324 40.625 9.758 1 98.69 33 ILE B O 1
ATOM 2719 N N . LYS B 1 34 ? 4.586 41.906 9.375 1 98.81 34 LYS B N 1
ATOM 2720 C CA . LYS B 1 34 ? 4.336 42.188 10.781 1 98.81 34 LYS B CA 1
ATOM 2721 C C . LYS B 1 34 ? 3.402 41.156 11.406 1 98.81 34 LYS B C 1
ATOM 2723 O O . LYS B 1 34 ? 2.23 41.062 11.031 1 98.81 34 LYS B O 1
ATOM 2728 N N . THR B 1 35 ? 3.885 40.438 12.398 1 98.81 35 THR B N 1
ATOM 2729 C CA . THR B 1 35 ? 3.158 39.281 12.961 1 98.81 35 THR B CA 1
ATOM 2730 C C . THR B 1 35 ? 1.983 39.781 13.812 1 98.81 35 THR B C 1
ATOM 2732 O O . THR B 1 35 ? 2.141 40.656 14.656 1 98.81 35 THR B O 1
ATOM 2735 N N . ILE B 1 36 ? 0.816 39.25 13.555 1 98.5 36 ILE B N 1
ATOM 2736 C CA . ILE B 1 36 ? -0.324 39.438 14.445 1 98.5 36 ILE B CA 1
ATOM 2737 C C . ILE B 1 36 ? -0.374 38.312 15.461 1 98.5 36 ILE B C 1
ATOM 2739 O O . ILE B 1 36 ? -0.456 38.562 16.672 1 98.5 36 ILE B O 1
ATOM 2743 N N . MET B 1 37 ? -0.332 37.062 14.891 1 98.12 37 MET B N 1
ATOM 2744 C CA . MET B 1 37 ? -0.375 35.844 15.719 1 98.12 37 MET B CA 1
ATOM 2745 C C . MET B 1 37 ? 0.324 34.688 15.031 1 98.12 37 MET B C 1
ATOM 2747 O O . MET B 1 37 ? 0.301 34.594 13.805 1 98.12 37 MET B O 1
ATOM 2751 N N . SER B 1 38 ? 0.968 33.844 15.828 1 98.5 38 SER B N 1
ATOM 2752 C CA . SER B 1 38 ? 1.655 32.656 15.32 1 98.5 38 SER B CA 1
ATOM 2753 C C . SER B 1 38 ? 1.439 31.453 16.234 1 98.5 38 SER B C 1
ATOM 2755 O O . SER B 1 38 ? 1.529 31.578 17.469 1 98.5 38 SER B O 1
ATOM 2757 N N . PRO B 1 39 ? 1.131 30.328 15.633 1 96.94 39 PRO B N 1
ATOM 2758 C CA . PRO B 1 39 ? 0.92 29.125 16.453 1 96.94 39 PRO B CA 1
ATOM 2759 C C . PRO B 1 39 ? 2.223 28.406 16.797 1 96.94 39 PRO B C 1
ATOM 2761 O O . PRO B 1 39 ? 3.258 28.672 16.172 1 96.94 39 PRO B O 1
ATOM 2764 N N . ILE B 1 40 ? 2.158 27.547 17.844 1 94.94 40 ILE B N 1
ATOM 2765 C CA . ILE B 1 40 ? 3.203 26.578 18.125 1 94.94 40 ILE B CA 1
ATOM 2766 C C . ILE B 1 40 ? 2.758 25.188 17.641 1 94.94 40 ILE B C 1
ATOM 2768 O O . ILE B 1 40 ? 1.865 24.578 18.234 1 94.94 40 ILE B O 1
ATOM 2772 N N . HIS B 1 41 ? 3.377 24.766 16.531 1 88.38 41 HIS B N 1
ATOM 2773 C CA . HIS B 1 41 ? 3.092 23.438 16.016 1 88.38 41 HIS B CA 1
ATOM 2774 C C . HIS B 1 41 ? 3.979 22.391 16.688 1 88.38 41 HIS B C 1
ATOM 2776 O O . HIS B 1 41 ? 5.02 22.719 17.25 1 88.38 41 HIS B O 1
ATOM 2782 N N . ASN B 1 42 ? 3.551 21.125 16.562 1 79.88 42 ASN B N 1
ATOM 2783 C CA . ASN B 1 42 ? 4.383 20.031 17.062 1 79.88 42 ASN B CA 1
ATOM 2784 C C . ASN B 1 42 ? 5.742 20 16.375 1 79.88 42 ASN B C 1
ATOM 2786 O O . ASN B 1 42 ? 6.762 19.75 17.016 1 79.88 42 ASN B O 1
ATOM 2790 N N . HIS B 1 43 ? 5.746 20.203 15.078 1 79.44 43 HIS B N 1
ATOM 2791 C CA . HIS B 1 43 ? 7.023 20.188 14.375 1 79.44 43 HIS B CA 1
ATOM 2792 C C . HIS B 1 43 ? 7.918 21.344 14.82 1 79.44 43 HIS B C 1
ATOM 2794 O O . HIS B 1 43 ? 9.148 21.234 14.773 1 79.44 43 HIS B O 1
ATOM 2800 N N . ASP B 1 44 ? 7.379 22.438 15.281 1 89.81 44 ASP B N 1
ATOM 2801 C CA . ASP B 1 44 ? 8.172 23.516 15.867 1 89.81 44 ASP B CA 1
ATOM 2802 C C . ASP B 1 44 ? 8.875 23.062 17.141 1 89.81 44 ASP B C 1
ATOM 2804 O O . ASP B 1 44 ? 10.039 23.375 17.359 1 89.81 44 ASP B O 1
ATOM 2808 N N . VAL B 1 45 ? 8.102 22.328 17.938 1 88.75 45 VAL B N 1
ATOM 2809 C CA . VAL B 1 45 ? 8.641 21.797 19.188 1 88.75 45 VAL B CA 1
ATOM 2810 C C . VAL B 1 45 ? 9.828 20.891 18.891 1 88.75 45 VAL B C 1
ATOM 2812 O O . VAL B 1 45 ? 10.883 21 19.516 1 88.75 45 VAL B O 1
ATOM 2815 N N . TRP B 1 46 ? 9.711 20.094 17.906 1 82 46 TRP B N 1
ATOM 2816 C CA . TRP B 1 46 ? 10.781 19.172 17.547 1 82 46 TRP B CA 1
ATOM 2817 C C . TRP B 1 46 ? 11.977 19.938 16.984 1 82 46 TRP B C 1
ATOM 2819 O O . TRP B 1 46 ? 13.133 19.547 17.203 1 82 46 TRP B O 1
ATOM 2829 N N . THR B 1 47 ? 11.758 20.938 16.234 1 87.5 47 THR B N 1
ATOM 2830 C CA . THR B 1 47 ? 12.82 21.781 15.734 1 87.5 47 THR B CA 1
ATOM 2831 C C . THR B 1 47 ? 13.602 22.422 16.875 1 87.5 47 THR B C 1
ATOM 2833 O O . THR B 1 47 ? 14.836 22.422 16.859 1 87.5 47 THR B O 1
ATOM 2836 N N . VAL B 1 48 ? 12.938 22.844 17.891 1 93.44 48 VAL B N 1
ATOM 2837 C CA . VAL B 1 48 ? 13.57 23.438 19.062 1 93.44 48 VAL B CA 1
ATOM 2838 C C . VAL B 1 48 ? 14.375 22.391 19.812 1 93.44 48 VAL B C 1
ATOM 2840 O O . VAL B 1 48 ? 15.445 22.688 20.344 1 93.44 48 VAL B O 1
ATOM 2843 N N . ARG B 1 49 ? 13.812 21.203 19.781 1 89.69 49 ARG B N 1
ATOM 2844 C CA . ARG B 1 49 ? 14.492 20.094 20.438 1 89.69 49 ARG B CA 1
ATOM 2845 C C . ARG B 1 49 ? 15.711 19.641 19.641 1 89.69 49 ARG B C 1
ATOM 2847 O O . ARG B 1 49 ? 16.578 18.953 20.172 1 89.69 49 ARG B O 1
ATOM 2854 N N . GLY B 1 50 ? 15.812 19.922 18.406 1 85.81 50 GLY B N 1
ATOM 2855 C CA . GLY B 1 50 ? 16.906 19.531 17.531 1 85.81 50 GLY B CA 1
ATOM 2856 C C . GLY B 1 50 ? 16.719 18.156 16.906 1 85.81 50 GLY B C 1
ATOM 2857 O O . GLY B 1 50 ? 17.672 17.516 16.5 1 85.81 50 GLY B O 1
ATOM 2858 N N . SER B 1 51 ? 15.617 17.625 16.922 1 67.06 51 SER B N 1
ATOM 2859 C CA . SER B 1 51 ? 15.359 16.266 16.484 1 67.06 51 SER B CA 1
ATOM 2860 C C . SER B 1 51 ? 14.516 16.234 15.211 1 67.06 51 SER B C 1
ATOM 2862 O O . SER B 1 51 ? 14.07 15.18 14.773 1 67.06 51 SER B O 1
ATOM 2864 N N . TYR B 1 52 ? 14.266 17.297 14.68 1 61.56 52 TYR B N 1
ATOM 2865 C CA . TYR B 1 52 ? 13.5 17.344 13.438 1 61.56 52 TYR B CA 1
ATOM 2866 C C . TYR B 1 52 ? 14.43 17.391 12.227 1 61.56 52 TYR B C 1
ATOM 2868 O O . TYR B 1 52 ? 15.641 17.594 12.375 1 61.56 52 TYR B O 1
ATOM 2876 N N . GLY B 1 53 ? 14.172 17.031 11.008 1 57.25 53 GLY B N 1
ATOM 2877 C CA . GLY B 1 53 ? 14.945 17.062 9.781 1 57.25 53 GLY B CA 1
ATOM 2878 C C . GLY B 1 53 ? 15.625 18.406 9.547 1 57.25 53 GLY B C 1
ATOM 2879 O O . GLY B 1 53 ? 16.812 18.453 9.219 1 57.25 53 GLY B O 1
ATOM 2880 N N . TYR B 1 54 ? 14.984 19.578 9.812 1 66.12 54 TYR B N 1
ATOM 2881 C CA . TYR B 1 54 ? 15.547 20.922 9.695 1 66.12 54 TYR B CA 1
ATOM 2882 C C . TYR B 1 54 ? 16.203 21.359 11 1 66.12 54 TYR B C 1
ATOM 2884 O O . TYR B 1 54 ? 15.562 21.328 12.062 1 66.12 54 TYR B O 1
ATOM 2892 N N . LYS B 1 55 ? 17.547 21.625 11.016 1 76.69 55 LYS B N 1
ATOM 2893 C CA . LYS B 1 55 ? 18.281 22.172 12.164 1 76.69 55 LYS B CA 1
ATOM 2894 C C . LYS B 1 55 ? 18.734 23.594 11.898 1 76.69 55 LYS B C 1
ATOM 2896 O O . LYS B 1 55 ? 19.688 23.812 11.156 1 76.69 55 LYS B O 1
ATOM 2901 N N . PRO B 1 56 ? 18.062 24.562 12.562 1 87.81 56 PRO B N 1
ATOM 2902 C CA . PRO B 1 56 ? 18.438 25.969 12.344 1 87.81 56 PRO B CA 1
ATOM 2903 C C . PRO B 1 56 ? 19.797 26.312 12.953 1 87.81 56 PRO B C 1
ATOM 2905 O O . PRO B 1 56 ? 20.25 25.641 13.875 1 87.81 56 PRO B O 1
ATOM 2908 N N . THR B 1 57 ? 20.453 27.266 12.367 1 91.19 57 THR B N 1
ATOM 2909 C CA . THR B 1 57 ? 21.641 27.828 12.984 1 91.19 57 THR B CA 1
ATOM 2910 C C . THR B 1 57 ? 21.281 28.609 14.25 1 91.19 57 THR B C 1
ATOM 2912 O O . THR B 1 57 ? 20.391 29.469 14.219 1 91.19 57 THR B O 1
ATOM 2915 N N . LEU B 1 58 ? 21.953 28.359 15.312 1 93.06 58 LEU B N 1
ATOM 2916 C CA . LEU B 1 58 ? 21.609 28.969 16.594 1 93.06 58 LEU B CA 1
ATOM 2917 C C . LEU B 1 58 ? 22.438 30.219 16.844 1 93.06 58 LEU B C 1
ATOM 2919 O O . LEU B 1 58 ? 23.578 30.312 16.391 1 93.06 58 LEU B O 1
ATOM 2923 N N . PRO B 1 59 ? 21.969 31.25 17.594 1 95.69 59 PRO B N 1
ATOM 2924 C CA . PRO B 1 59 ? 20.594 31.328 18.094 1 95.69 59 PRO B CA 1
ATOM 2925 C C . PRO B 1 59 ? 19.562 31.484 16.984 1 95.69 59 PRO B C 1
ATOM 2927 O O . PRO B 1 59 ? 19.844 32.125 15.961 1 95.69 59 PRO B O 1
ATOM 2930 N N . ALA B 1 60 ? 18.391 30.906 17.141 1 96.88 60 ALA B N 1
ATOM 2931 C CA . ALA B 1 60 ? 17.375 30.922 16.109 1 96.88 60 ALA B CA 1
ATOM 2932 C C . ALA B 1 60 ? 16.031 31.406 16.641 1 96.88 60 ALA B C 1
ATOM 2934 O O . ALA B 1 60 ? 15.703 31.156 17.797 1 96.88 60 ALA B O 1
ATOM 2935 N N . ILE B 1 61 ? 15.312 32.156 15.773 1 97.81 61 ILE B N 1
ATOM 2936 C CA . ILE B 1 61 ? 13.922 32.469 16.062 1 97.81 61 ILE B CA 1
ATOM 2937 C C . ILE B 1 61 ? 13.023 31.297 15.672 1 97.81 61 ILE B C 1
ATOM 2939 O O . ILE B 1 61 ? 13.164 30.734 14.594 1 97.81 61 ILE B O 1
ATOM 2943 N N . GLY B 1 62 ? 12.062 30.875 16.547 1 96.88 62 GLY B N 1
ATOM 2944 C CA . GLY B 1 62 ? 11.18 29.75 16.266 1 96.88 62 GLY B CA 1
ATOM 2945 C C . GLY B 1 62 ? 9.945 30.156 15.477 1 96.88 62 GLY B C 1
ATOM 2946 O O . GLY B 1 62 ? 9.766 31.328 15.148 1 96.88 62 GLY B O 1
ATOM 2947 N N . GLY B 1 63 ? 9.164 29.047 15.133 1 95.94 63 GLY B N 1
ATOM 2948 C CA . GLY B 1 63 ? 7.883 29.266 14.484 1 95.94 63 GLY B CA 1
ATOM 2949 C C . GLY B 1 63 ? 7.926 29.047 12.984 1 95.94 63 GLY B C 1
ATOM 2950 O O . GLY B 1 63 ? 8.961 29.266 12.344 1 95.94 63 GLY B O 1
ATOM 2951 N N . SER B 1 64 ? 6.723 28.656 12.422 1 94.88 64 SER B N 1
ATOM 2952 C CA . SER B 1 64 ? 6.727 28.266 11.023 1 94.88 64 SER B CA 1
ATOM 2953 C C . SER B 1 64 ? 5.441 28.688 10.32 1 94.88 64 SER B C 1
ATOM 2955 O O . SER B 1 64 ? 5.238 28.391 9.141 1 94.88 64 SER B O 1
ATOM 2957 N N . GLU B 1 65 ? 4.559 29.344 10.969 1 96 65 GLU B N 1
ATOM 2958 C CA . GLU B 1 65 ? 3.273 29.797 10.445 1 96 65 GLU B CA 1
ATOM 2959 C C . GLU B 1 65 ? 2.779 31.031 11.188 1 96 65 GLU B C 1
ATOM 2961 O O . GLU B 1 65 ? 3.119 31.234 12.352 1 96 65 GLU B O 1
ATOM 2966 N N . ALA B 1 66 ? 2.031 31.922 10.406 1 98.06 66 ALA B N 1
ATOM 2967 C CA . ALA B 1 66 ? 1.513 33.094 11.07 1 98.06 66 ALA B CA 1
ATOM 2968 C C . ALA B 1 66 ? 0.424 33.781 10.234 1 98.06 66 ALA B C 1
ATOM 2970 O O . ALA B 1 66 ? 0.303 33.5 9.039 1 98.06 66 ALA B O 1
ATOM 2971 N N . VAL B 1 67 ? -0.374 34.531 10.969 1 98.31 67 VAL B N 1
ATOM 2972 C CA . VAL B 1 67 ? -1.155 35.594 10.352 1 98.31 67 VAL B CA 1
ATOM 2973 C C . VAL B 1 67 ? -0.499 36.938 10.633 1 98.31 67 VAL B C 1
ATOM 2975 O O . VAL B 1 67 ? 0.061 37.156 11.703 1 98.31 67 VAL B O 1
ATOM 2978 N N . GLY B 1 68 ? -0.557 37.812 9.609 1 98.38 68 GLY B N 1
ATOM 2979 C CA . GLY B 1 68 ? 0.084 39.094 9.773 1 98.38 68 GLY B CA 1
ATOM 2980 C C . GLY B 1 68 ? -0.289 40.094 8.688 1 98.38 68 GLY B C 1
ATOM 2981 O O . GLY B 1 68 ? -1.252 39.875 7.949 1 98.38 68 GLY B O 1
ATOM 2982 N N . ILE B 1 69 ? 0.443 41.219 8.773 1 98.31 69 ILE B N 1
ATOM 2983 C CA . ILE B 1 69 ? 0.273 42.312 7.812 1 98.31 69 ILE B CA 1
ATOM 2984 C C . ILE B 1 69 ? 1.562 42.5 7.016 1 98.31 69 ILE B C 1
ATOM 2986 O O . ILE B 1 69 ? 2.652 42.531 7.59 1 98.31 69 ILE B O 1
ATOM 2990 N N . VAL B 1 70 ? 1.356 42.594 5.703 1 98.44 70 VAL B N 1
ATOM 2991 C CA . VAL B 1 70 ? 2.529 42.906 4.891 1 98.44 70 VAL B CA 1
ATOM 2992 C C . VAL B 1 70 ? 3.094 44.281 5.289 1 98.44 70 VAL B C 1
ATOM 2994 O O . VAL B 1 70 ? 2.379 45.281 5.262 1 98.44 70 VAL B O 1
ATOM 2997 N N . ASP B 1 71 ? 4.359 44.281 5.613 1 98.56 71 ASP B N 1
ATOM 2998 C CA . ASP B 1 71 ? 4.996 45.469 6.133 1 98.56 71 ASP B CA 1
ATOM 2999 C C . ASP B 1 71 ? 5.914 46.094 5.086 1 98.56 71 ASP B C 1
ATOM 3001 O O . ASP B 1 71 ? 6.043 47.312 5.02 1 98.56 71 ASP B O 1
ATOM 3005 N N . ALA B 1 72 ? 6.668 45.281 4.34 1 98.31 72 ALA B N 1
ATOM 3006 C CA . ALA B 1 72 ? 7.598 45.75 3.314 1 98.31 72 ALA B CA 1
ATOM 3007 C C . ALA B 1 72 ? 7.738 44.719 2.195 1 98.31 72 ALA B C 1
ATOM 3009 O O . ALA B 1 72 ? 7.496 43.531 2.404 1 98.31 72 ALA B O 1
ATOM 3010 N N . LEU B 1 73 ? 8.117 45.281 1.02 1 97.94 73 LEU B N 1
ATOM 3011 C CA . LEU B 1 73 ? 8.289 44.438 -0.163 1 97.94 73 LEU B CA 1
ATOM 3012 C C . LEU B 1 73 ? 9.742 44.438 -0.627 1 97.94 73 LEU B C 1
ATOM 3014 O O . LEU B 1 73 ? 10.406 45.469 -0.606 1 97.94 73 LEU B O 1
ATOM 3018 N N . GLY B 1 74 ? 10.188 43.281 -0.938 1 97.19 74 GLY B N 1
ATOM 3019 C CA . GLY B 1 74 ? 11.469 43.219 -1.627 1 97.19 74 GLY B CA 1
ATOM 3020 C C . GLY B 1 74 ? 11.367 43.562 -3.102 1 97.19 74 GLY B C 1
ATOM 3021 O O . GLY B 1 74 ? 10.273 43.75 -3.623 1 97.19 74 GLY B O 1
ATOM 3022 N N . GLU B 1 75 ? 12.547 43.594 -3.689 1 96.44 75 GLU B N 1
ATOM 3023 C CA . GLU B 1 75 ? 12.609 43.938 -5.105 1 96.44 75 GLU B CA 1
ATOM 3024 C C . GLU B 1 75 ? 11.82 42.938 -5.949 1 96.44 75 GLU B C 1
ATOM 3026 O O . GLU B 1 75 ? 11.867 41.719 -5.711 1 96.44 75 GLU B O 1
ATOM 3031 N N . GLY B 1 76 ? 10.953 43.438 -6.91 1 95.44 76 GLY B N 1
ATOM 3032 C CA . GLY B 1 76 ? 10.281 42.594 -7.898 1 95.44 76 GLY B CA 1
ATOM 3033 C C . GLY B 1 76 ? 8.938 42.094 -7.434 1 95.44 76 GLY B C 1
ATOM 3034 O O . GLY B 1 76 ? 8.242 41.375 -8.172 1 95.44 76 GLY B O 1
ATOM 3035 N N . VAL B 1 77 ? 8.555 42.312 -6.184 1 95.25 77 VAL B N 1
ATOM 3036 C CA . VAL B 1 77 ? 7.266 41.844 -5.68 1 95.25 77 VAL B CA 1
ATOM 3037 C C . VAL B 1 77 ? 6.168 42.844 -6.102 1 95.25 77 VAL B C 1
ATOM 3039 O O . VAL B 1 77 ? 6.16 44 -5.68 1 95.25 77 VAL B O 1
ATOM 3042 N N . GLU B 1 78 ? 5.223 42.406 -7.012 1 90.94 78 GLU B N 1
ATOM 3043 C CA . GLU B 1 78 ? 4.227 43.312 -7.555 1 90.94 78 GLU B CA 1
ATOM 3044 C C . GLU B 1 78 ? 2.812 42.875 -7.219 1 90.94 78 GLU B C 1
ATOM 3046 O O . GLU B 1 78 ? 1.87 43.656 -7.262 1 90.94 78 GLU B O 1
ATOM 3051 N N . HIS B 1 79 ? 2.531 41.688 -6.836 1 90.56 79 HIS B N 1
ATOM 3052 C CA . HIS B 1 79 ? 1.188 41.156 -6.672 1 90.56 79 HIS B CA 1
ATOM 3053 C C . HIS B 1 79 ? 0.739 41.219 -5.219 1 90.56 79 HIS B C 1
ATOM 3055 O O . HIS B 1 79 ? -0.29 40.656 -4.855 1 90.56 79 HIS B O 1
ATOM 3061 N N . VAL B 1 80 ? 1.475 41.844 -4.355 1 92.62 80 VAL B N 1
ATOM 3062 C CA . VAL B 1 80 ? 1.22 42 -2.928 1 92.62 80 VAL B CA 1
ATOM 3063 C C . VAL B 1 80 ? 1.292 43.469 -2.557 1 92.62 80 VAL B C 1
ATOM 3065 O O . VAL B 1 80 ? 2.049 44.25 -3.162 1 92.62 80 VAL B O 1
ATOM 3068 N N . GLN B 1 81 ? 0.523 43.938 -1.58 1 95.5 81 GLN B N 1
ATOM 3069 C CA . GLN B 1 81 ? 0.511 45.312 -1.164 1 95.5 81 GLN B CA 1
ATOM 3070 C C . GLN B 1 81 ? 0.851 45.469 0.317 1 95.5 81 GLN B C 1
ATOM 3072 O O . GLN B 1 81 ? 0.404 44.656 1.139 1 95.5 81 GLN B O 1
ATOM 3077 N N . VAL B 1 82 ? 1.58 46.5 0.601 1 97.44 82 VAL B N 1
ATOM 3078 C CA . VAL B 1 82 ? 1.828 46.844 1.996 1 97.44 82 VAL B CA 1
ATOM 3079 C C . VAL B 1 82 ? 0.505 47.156 2.695 1 97.44 82 VAL B C 1
ATOM 3081 O O . VAL B 1 82 ? -0.354 47.844 2.143 1 97.44 82 VAL B O 1
ATOM 3084 N N . GLY B 1 83 ? 0.329 46.594 3.869 1 97.25 83 GLY B N 1
ATOM 3085 C CA . GLY B 1 83 ? -0.903 46.812 4.613 1 97.25 83 GLY B CA 1
ATOM 3086 C C . GLY B 1 83 ? -1.892 45.656 4.449 1 97.25 83 GLY B C 1
ATOM 3087 O O . GLY B 1 83 ? -2.854 45.562 5.215 1 97.25 83 GLY B O 1
ATOM 3088 N N . GLN B 1 84 ? -1.612 44.781 3.568 1 96.38 84 GLN B N 1
ATOM 3089 C CA . GLN B 1 84 ? -2.5 43.656 3.291 1 96.38 84 GLN B CA 1
ATOM 3090 C C . GLN B 1 84 ? -2.424 42.594 4.398 1 96.38 84 GLN B C 1
ATOM 3092 O O . GLN B 1 84 ? -1.334 42.25 4.871 1 96.38 84 GLN B O 1
ATOM 3097 N N . ARG B 1 85 ? -3.623 42.094 4.855 1 97.62 85 ARG B N 1
ATOM 3098 C CA . ARG B 1 85 ? -3.684 41 5.812 1 97.62 85 ARG B CA 1
ATOM 3099 C C . ARG B 1 85 ? -3.488 39.656 5.121 1 97.62 85 ARG B C 1
ATOM 3101 O O . ARG B 1 85 ? -4.137 39.375 4.113 1 97.62 85 ARG B O 1
ATOM 3108 N N . ILE B 1 86 ? -2.568 38.812 5.672 1 97.69 86 ILE B N 1
ATOM 3109 C CA . ILE B 1 86 ? -2.215 37.562 4.984 1 97.69 86 ILE B CA 1
ATOM 3110 C C . ILE B 1 86 ? -2.027 36.469 6.004 1 97.69 86 ILE B C 1
ATOM 3112 O O . ILE B 1 86 ? -1.883 36.719 7.203 1 97.69 86 ILE B O 1
ATOM 3116 N N . ALA B 1 87 ? -2.16 35.281 5.578 1 97 87 ALA B N 1
ATOM 3117 C CA . ALA B 1 87 ? -1.696 34.094 6.273 1 97 87 ALA B CA 1
ATOM 3118 C C . ALA B 1 87 ? -0.566 33.406 5.504 1 97 87 ALA B C 1
ATOM 3120 O O . ALA B 1 87 ? -0.516 33.469 4.273 1 97 87 ALA B O 1
ATOM 3121 N N . VAL B 1 88 ? 0.362 32.781 6.234 1 95.56 88 VAL B N 1
ATOM 3122 C CA . VAL B 1 88 ? 1.483 32.125 5.578 1 95.56 88 VAL B CA 1
ATOM 3123 C C . VAL B 1 88 ? 1.971 30.969 6.438 1 95.56 88 VAL B C 1
ATOM 3125 O O . VAL B 1 88 ? 1.902 31.016 7.668 1 95.56 88 VAL B O 1
ATOM 3128 N N . ALA B 1 89 ? 2.355 29.891 5.75 1 92.62 89 ALA B N 1
ATOM 3129 C CA . ALA B 1 89 ? 2.961 28.719 6.395 1 92.62 89 ALA B CA 1
ATOM 3130 C C . ALA B 1 89 ? 4.277 28.344 5.723 1 92.62 89 ALA B C 1
ATOM 3132 O O . ALA B 1 89 ? 4.73 29.031 4.805 1 92.62 89 ALA B O 1
ATOM 3133 N N . ALA B 1 90 ? 4.93 27.344 6.25 1 87.62 90 ALA B N 1
ATOM 3134 C CA . ALA B 1 90 ? 6.191 26.844 5.719 1 87.62 90 ALA B CA 1
ATOM 3135 C C . ALA B 1 90 ? 7.262 27.922 5.711 1 87.62 90 ALA B C 1
ATOM 3137 O O . ALA B 1 90 ? 8.016 28.062 4.746 1 87.62 90 ALA B O 1
ATOM 3138 N N . VAL B 1 91 ? 7.324 28.703 6.645 1 92.56 91 VAL B N 1
ATOM 3139 C CA . VAL B 1 91 ? 8.328 29.75 6.824 1 92.56 91 VAL B CA 1
ATOM 3140 C C . VAL B 1 91 ? 9.148 29.453 8.078 1 92.56 91 VAL B C 1
ATOM 3142 O O . VAL B 1 91 ? 8.93 28.453 8.758 1 92.56 91 VAL B O 1
ATOM 3145 N N . HIS B 1 92 ? 10.109 30.297 8.289 1 93.5 92 HIS B N 1
ATOM 3146 C CA . HIS B 1 92 ? 10.914 30.219 9.508 1 93.5 92 HIS B CA 1
ATOM 3147 C C . HIS B 1 92 ? 10.906 31.531 10.266 1 93.5 92 HIS B C 1
ATOM 3149 O O . HIS B 1 92 ? 10.82 32.594 9.656 1 93.5 92 HIS B O 1
ATOM 3155 N N . GLY B 1 93 ? 10.945 31.438 11.586 1 96.62 93 GLY B N 1
ATOM 3156 C CA . GLY B 1 93 ? 11.148 32.625 12.414 1 96.62 93 GLY B CA 1
ATOM 3157 C C . GLY B 1 93 ? 9.883 33.438 12.602 1 96.62 93 GLY B C 1
ATOM 3158 O O . GLY B 1 93 ? 9.953 34.656 12.734 1 96.62 93 GLY B O 1
ATOM 3159 N N . SER B 1 94 ? 8.742 32.812 12.609 1 98.06 94 SER B N 1
ATOM 3160 C CA . SER B 1 94 ? 7.48 33.531 12.688 1 98.06 94 SER B CA 1
ATOM 3161 C C . SER B 1 94 ? 7.18 33.969 14.117 1 98.06 94 SER B C 1
ATOM 3163 O O . SER B 1 94 ? 6.289 34.781 14.352 1 98.06 94 SER B O 1
ATOM 3165 N N . TRP B 1 95 ? 7.941 33.406 15.102 1 98.69 95 TRP B N 1
ATOM 3166 C CA . TRP B 1 95 ? 7.777 33.875 16.469 1 98.69 95 TRP B CA 1
ATOM 3167 C C . TRP B 1 95 ? 8.562 35.156 16.719 1 98.69 95 TRP B C 1
ATOM 3169 O O . TRP B 1 95 ? 9.438 35.188 17.594 1 98.69 95 TRP B O 1
ATOM 3179 N N . ALA B 1 96 ? 8.234 36.156 16 1 98.69 96 ALA B N 1
ATOM 3180 C CA . ALA B 1 96 ? 8.875 37.469 16.031 1 98.69 96 ALA B CA 1
ATOM 3181 C C . ALA B 1 96 ? 7.902 38.562 15.617 1 98.69 96 ALA B C 1
ATOM 3183 O O . ALA B 1 96 ? 6.887 38.281 14.977 1 98.69 96 ALA B O 1
ATOM 3184 N N . GLU B 1 97 ? 8.219 39.781 16.016 1 98.75 97 GLU B N 1
ATOM 3185 C CA . GLU B 1 97 ? 7.383 40.906 15.609 1 98.75 97 GLU B CA 1
ATOM 3186 C C . GLU B 1 97 ? 7.32 41.031 14.086 1 98.75 97 GLU B C 1
ATOM 3188 O O . GLU B 1 97 ? 6.293 41.406 13.531 1 98.75 97 GLU B O 1
ATOM 3193 N N . TYR B 1 98 ? 8.461 40.75 13.484 1 98.69 98 TYR B N 1
ATOM 3194 C CA . TYR B 1 98 ? 8.578 40.75 12.031 1 98.69 98 TYR B CA 1
ATOM 3195 C C . TYR B 1 98 ? 9.32 39.5 11.539 1 98.69 98 TYR B C 1
ATOM 3197 O O . TYR B 1 98 ? 10.242 39.031 12.195 1 98.69 98 TYR B O 1
ATOM 3205 N N . PHE B 1 99 ? 8.945 39.031 10.383 1 98.5 99 PHE B N 1
ATOM 3206 C CA . PHE B 1 99 ? 9.656 37.938 9.758 1 98.5 99 PHE B CA 1
ATOM 3207 C C . PHE B 1 99 ? 9.516 38 8.242 1 98.5 99 PHE B C 1
ATOM 3209 O O . PHE B 1 99 ? 8.773 38.812 7.711 1 98.5 99 PHE B O 1
ATOM 3216 N N . ILE B 1 100 ? 10.328 37.156 7.574 1 98.25 100 ILE B N 1
ATOM 3217 C CA . ILE B 1 100 ? 10.383 37.188 6.117 1 98.25 100 ILE B CA 1
ATOM 3218 C C . ILE B 1 100 ? 9.656 35.938 5.566 1 98.25 100 ILE B C 1
ATOM 3220 O O . ILE B 1 100 ? 9.734 34.875 6.137 1 98.25 100 ILE B O 1
ATOM 3224 N N . ALA B 1 101 ? 8.93 36.125 4.469 1 97.56 101 ALA B N 1
ATOM 3225 C CA . ALA B 1 101 ? 8.312 35.062 3.705 1 97.56 101 ALA B CA 1
ATOM 3226 C C . ALA B 1 101 ? 8.484 35.281 2.205 1 97.56 101 ALA B C 1
ATOM 3228 O O . ALA B 1 101 ? 8.602 36.406 1.745 1 97.56 101 ALA B O 1
ATOM 3229 N N . PRO B 1 102 ? 8.555 34.188 1.46 1 96.19 102 PRO B N 1
ATOM 3230 C CA . PRO B 1 102 ? 8.469 34.375 0.009 1 96.19 102 PRO B CA 1
ATOM 3231 C C . PRO B 1 102 ? 7.125 34.938 -0.437 1 96.19 102 PRO B C 1
ATOM 3233 O O . PRO B 1 102 ? 6.074 34.5 0.041 1 96.19 102 PRO B O 1
ATOM 3236 N N . ALA B 1 103 ? 7.18 35.875 -1.435 1 95.5 103 ALA B N 1
ATOM 3237 C CA . ALA B 1 103 ? 5.965 36.531 -1.893 1 95.5 103 ALA B CA 1
ATOM 3238 C C . ALA B 1 103 ? 4.973 35.531 -2.482 1 95.5 103 ALA B C 1
ATOM 3240 O O . ALA B 1 103 ? 3.76 35.719 -2.352 1 95.5 103 ALA B O 1
ATOM 3241 N N . HIS B 1 104 ? 5.465 34.5 -3.053 1 89.69 104 HIS B N 1
ATOM 3242 C CA . HIS B 1 104 ? 4.605 33.531 -3.736 1 89.69 104 HIS B CA 1
ATOM 3243 C C . HIS B 1 104 ? 3.881 32.625 -2.74 1 89.69 104 HIS B C 1
ATOM 3245 O O . HIS B 1 104 ? 2.918 31.953 -3.1 1 89.69 104 HIS B O 1
ATOM 3251 N N . GLY B 1 105 ? 4.25 32.656 -1.485 1 89.69 105 GLY B N 1
ATOM 3252 C CA . GLY B 1 105 ? 3.67 31.75 -0.5 1 89.69 105 GLY B CA 1
ATOM 3253 C C . GLY B 1 105 ? 2.631 32.406 0.38 1 89.69 105 GLY B C 1
ATOM 3254 O O . GLY B 1 105 ? 2.018 31.766 1.229 1 89.69 105 GLY B O 1
ATOM 3255 N N . ILE B 1 106 ? 2.381 33.688 0.195 1 93.94 106 ILE B N 1
ATOM 3256 C CA . ILE B 1 106 ? 1.466 34.406 1.064 1 93.94 106 ILE B CA 1
ATOM 3257 C C . ILE B 1 106 ? 0.035 34.25 0.555 1 93.94 106 ILE B C 1
ATOM 3259 O O . ILE B 1 106 ? -0.203 34.25 -0.655 1 93.94 106 ILE B O 1
ATOM 3263 N N . ILE B 1 107 ? -0.92 34.094 1.462 1 94.19 107 ILE B N 1
ATOM 3264 C CA . ILE B 1 107 ? -2.334 33.938 1.142 1 94.19 107 ILE B CA 1
ATOM 3265 C C . ILE B 1 107 ? -3.115 35.156 1.663 1 94.19 107 ILE B C 1
ATOM 3267 O O . ILE B 1 107 ? -3.229 35.344 2.875 1 94.19 107 ILE B O 1
ATOM 3271 N N . PRO B 1 108 ? -3.648 35.875 0.743 1 94.75 108 PRO B N 1
ATOM 3272 C CA . PRO B 1 108 ? -4.473 37 1.188 1 94.75 108 PRO B CA 1
ATOM 3273 C C . PRO B 1 108 ? -5.711 36.562 1.962 1 94.75 108 PRO B C 1
ATOM 3275 O O . PRO B 1 108 ? -6.336 35.562 1.611 1 94.75 108 PRO B O 1
ATOM 3278 N N . LEU B 1 109 ? -6.055 37.281 2.977 1 95.19 109 LEU B N 1
ATOM 3279 C CA . LEU B 1 109 ? -7.191 36.938 3.826 1 95.19 109 LEU B CA 1
ATOM 3280 C C . LEU B 1 109 ? -8.305 37.969 3.695 1 95.19 109 LEU B C 1
ATOM 3282 O O . LEU B 1 109 ? -8.039 39.156 3.562 1 95.19 109 LEU B O 1
ATOM 3286 N N . ASN B 1 110 ? -9.5 37.469 3.75 1 87.88 110 ASN B N 1
ATOM 3287 C CA . ASN B 1 110 ? -10.633 38.375 3.906 1 87.88 110 ASN B CA 1
ATOM 3288 C C . ASN B 1 110 ? -10.859 38.75 5.371 1 87.88 110 ASN B C 1
ATOM 3290 O O . ASN B 1 110 ? -10.383 38.062 6.27 1 87.88 110 ASN B O 1
ATOM 3294 N N . ASN B 1 111 ? -11.586 39.812 5.605 1 87.81 111 ASN B N 1
ATOM 3295 C CA . ASN B 1 111 ? -11.75 40.375 6.945 1 87.81 111 ASN B CA 1
ATOM 3296 C C . ASN B 1 111 ? -12.719 39.562 7.785 1 87.81 111 ASN B C 1
ATOM 3298 O O . ASN B 1 111 ? -12.781 39.719 9.008 1 87.81 111 ASN B O 1
ATOM 3302 N N . GLU B 1 112 ? -13.328 38.625 7.199 1 92.31 112 GLU B N 1
ATOM 3303 C CA . GLU B 1 112 ? -14.32 37.812 7.918 1 92.31 112 GLU B CA 1
ATOM 3304 C C . GLU B 1 112 ? -13.672 36.719 8.727 1 92.31 112 GLU B C 1
ATOM 3306 O O . GLU B 1 112 ? -14.289 36.156 9.625 1 92.31 112 GLU B O 1
ATOM 3311 N N . ILE B 1 113 ? -12.453 36.406 8.43 1 94.88 113 ILE B N 1
ATOM 3312 C CA . ILE B 1 113 ? -11.742 35.344 9.164 1 94.88 113 ILE B CA 1
ATOM 3313 C C . ILE B 1 113 ? -11.008 35.969 10.352 1 94.88 113 ILE B C 1
ATOM 3315 O O . ILE B 1 113 ? -10.148 36.812 10.172 1 94.88 113 ILE B O 1
ATOM 3319 N N . ASP B 1 114 ? -11.367 35.469 11.539 1 95.69 114 ASP B N 1
ATOM 3320 C CA . ASP B 1 114 ? -10.734 36.031 12.727 1 95.69 114 ASP B CA 1
ATOM 3321 C C . ASP B 1 114 ? -9.258 35.656 12.805 1 95.69 114 ASP B C 1
ATOM 3323 O O . ASP B 1 114 ? -8.836 34.688 12.156 1 95.69 114 ASP B O 1
ATOM 3327 N N . ASP B 1 115 ? -8.453 36.312 13.562 1 96.56 115 ASP B N 1
ATOM 3328 C CA . ASP B 1 115 ? -7.008 36.156 13.633 1 96.56 115 ASP B CA 1
ATOM 3329 C C . ASP B 1 115 ? -6.645 34.781 14.18 1 96.56 115 ASP B C 1
ATOM 3331 O O . ASP B 1 115 ? -5.68 34.156 13.727 1 96.56 115 ASP B O 1
ATOM 3335 N N . GLU B 1 116 ? -7.352 34.344 15.148 1 95.94 116 GLU B N 1
ATOM 3336 C CA . GLU B 1 116 ? -7.055 33.031 15.742 1 95.94 116 GLU B CA 1
ATOM 3337 C C . GLU B 1 116 ? -7.191 31.906 14.727 1 95.94 116 GLU B C 1
ATOM 3339 O O . GLU B 1 116 ? -6.328 31.031 14.633 1 95.94 116 GLU B O 1
ATOM 3344 N N . THR B 1 117 ? -8.219 31.969 13.953 1 94.38 117 THR B N 1
ATOM 3345 C CA . THR B 1 117 ? -8.422 31 12.883 1 94.38 117 THR B CA 1
ATOM 3346 C C . THR B 1 117 ? -7.363 31.172 11.797 1 94.38 117 THR B C 1
ATOM 3348 O O . THR B 1 117 ? -6.746 30.188 11.367 1 94.38 117 THR B O 1
ATOM 3351 N N . ALA B 1 118 ? -7.125 32.375 11.438 1 95.75 118 ALA B N 1
ATOM 3352 C CA . ALA B 1 118 ? -6.199 32.688 10.352 1 95.75 118 ALA B CA 1
ATOM 3353 C C . ALA B 1 118 ? -4.785 32.219 10.688 1 95.75 118 ALA B C 1
ATOM 3355 O O . ALA B 1 118 ? -4.047 31.781 9.805 1 95.75 118 ALA B O 1
ATOM 3356 N N . ALA B 1 119 ? -4.422 32.281 11.938 1 96.38 119 ALA B N 1
ATOM 3357 C CA . ALA B 1 119 ? -3.062 32 12.383 1 96.38 119 ALA B CA 1
ATOM 3358 C C . ALA B 1 119 ? -2.738 30.516 12.195 1 96.38 119 ALA B C 1
ATOM 3360 O O . ALA B 1 119 ? -1.568 30.125 12.148 1 96.38 119 ALA B O 1
ATOM 3361 N N . GLN B 1 120 ? -3.705 29.688 12.141 1 93 120 GLN B N 1
ATOM 3362 C CA . GLN B 1 120 ? -3.484 28.234 12.055 1 93 120 GLN B CA 1
ATOM 3363 C C . GLN B 1 120 ? -4.141 27.656 10.805 1 93 120 GLN B C 1
ATOM 3365 O O . GLN B 1 120 ? -4.336 26.453 10.703 1 93 120 GLN B O 1
ATOM 3370 N N . LEU B 1 121 ? -4.426 28.453 9.805 1 92.31 121 LEU B N 1
ATOM 3371 C CA . LEU B 1 121 ? -5.316 28.078 8.711 1 92.31 121 LEU B CA 1
ATOM 3372 C C . LEU B 1 121 ? -4.551 27.359 7.609 1 92.31 121 LEU B C 1
ATOM 3374 O O . LEU B 1 121 ? -5.121 26.531 6.891 1 92.31 121 LEU B O 1
ATOM 3378 N N . ILE B 1 122 ? -3.303 27.578 7.445 1 89 122 ILE B N 1
ATOM 3379 C CA . ILE B 1 122 ? -2.621 27.141 6.23 1 89 122 ILE B CA 1
ATOM 3380 C C . ILE B 1 122 ? -1.854 25.859 6.508 1 89 122 ILE B C 1
ATOM 3382 O O . ILE B 1 122 ? -2.031 24.859 5.805 1 89 122 ILE B O 1
ATOM 3386 N N . GLY B 1 123 ? -1.188 25.75 7.508 1 85.62 123 GLY B N 1
ATOM 3387 C CA . GLY B 1 123 ? -0.309 24.609 7.777 1 85.62 123 GLY B CA 1
ATOM 3388 C C . GLY B 1 123 ? -1.025 23.281 7.738 1 85.62 123 GLY B C 1
ATOM 3389 O O . GLY B 1 123 ? -0.994 22.578 6.727 1 85.62 123 GLY B O 1
ATOM 3390 N N . MET B 1 124 ? -1.79 22.938 8.688 1 83.94 124 MET B N 1
ATOM 3391 C CA . MET B 1 124 ? -2.389 21.609 8.859 1 83.94 124 MET B CA 1
ATOM 3392 C C . MET B 1 124 ? -3.664 21.484 8.031 1 83.94 124 MET B C 1
ATOM 3394 O O . MET B 1 124 ? -3.863 20.469 7.344 1 83.94 124 MET B O 1
ATOM 3398 N N . PRO B 1 125 ? -4.445 22.531 7.922 1 89.81 125 PRO B N 1
ATOM 3399 C CA . PRO B 1 125 ? -5.695 22.344 7.18 1 89.81 125 PRO B CA 1
ATOM 3400 C 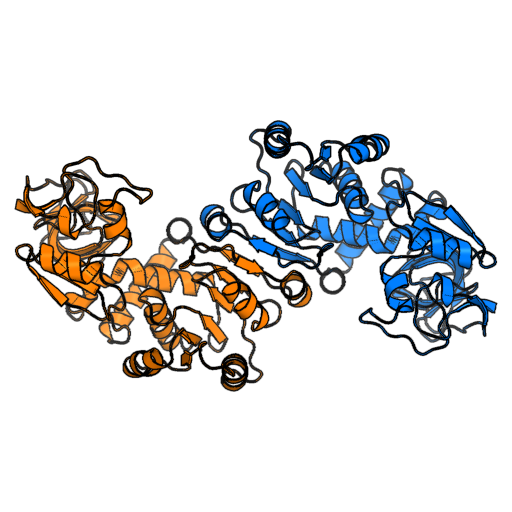C . PRO B 1 125 ? -5.473 22.109 5.691 1 89.81 125 PRO B C 1
ATOM 3402 O O . PRO B 1 125 ? -6.211 21.344 5.066 1 89.81 125 PRO B O 1
ATOM 3405 N N . ILE B 1 126 ? -4.492 22.766 5.145 1 86.06 126 ILE B N 1
ATOM 3406 C CA . ILE B 1 126 ? -4.227 22.516 3.73 1 86.06 126 ILE B CA 1
ATOM 3407 C C . ILE B 1 126 ? -3.775 21.062 3.537 1 86.06 126 ILE B C 1
ATOM 3409 O O . ILE B 1 126 ? -4.102 20.438 2.527 1 86.06 126 ILE B O 1
ATOM 3413 N N . SER B 1 127 ? -2.988 20.578 4.445 1 86.75 127 SER B N 1
ATOM 3414 C CA . SER B 1 127 ? -2.58 19.188 4.387 1 86.75 127 SER B CA 1
ATOM 3415 C C . SER B 1 127 ? -3.785 18.25 4.438 1 86.75 127 SER B C 1
ATOM 3417 O O . SER B 1 127 ? -3.82 17.234 3.742 1 86.75 127 SER B O 1
ATOM 3419 N N . ALA B 1 128 ? -4.711 18.594 5.262 1 90.81 128 ALA B N 1
ATOM 3420 C CA . ALA B 1 128 ? -5.938 17.812 5.355 1 90.81 128 ALA B CA 1
ATOM 3421 C C . ALA B 1 128 ? -6.699 17.828 4.031 1 90.81 128 ALA B C 1
ATOM 3423 O O . ALA B 1 128 ? -7.223 16.797 3.598 1 90.81 128 ALA B O 1
ATOM 3424 N N . LEU B 1 129 ? -6.77 19.016 3.422 1 91.88 129 LEU B N 1
ATOM 3425 C CA . LEU B 1 129 ? -7.434 19.141 2.129 1 91.88 129 LEU B CA 1
ATOM 3426 C C . LEU B 1 129 ? -6.711 18.328 1.066 1 91.88 129 LEU B C 1
ATOM 3428 O O . LEU B 1 129 ? -7.348 17.641 0.26 1 91.88 129 LEU B O 1
ATOM 3432 N N . MET B 1 130 ? -5.453 18.453 1.095 1 90.88 130 MET B N 1
ATOM 3433 C CA . MET B 1 130 ? -4.656 17.703 0.127 1 90.88 130 MET B CA 1
ATOM 3434 C C . MET B 1 130 ? -4.816 16.203 0.34 1 90.88 130 MET B C 1
ATOM 3436 O O . MET B 1 130 ? -4.844 15.43 -0.624 1 90.88 130 MET B O 1
ATOM 3440 N N . LEU B 1 131 ? -4.852 15.797 1.563 1 92.44 131 LEU B N 1
ATOM 3441 C CA . LEU B 1 131 ? -5.07 14.398 1.896 1 92.44 131 LEU B CA 1
ATOM 3442 C C . LEU B 1 131 ? -6.391 13.898 1.32 1 92.44 131 LEU B C 1
ATOM 3444 O O . LEU B 1 131 ? -6.445 12.82 0.723 1 92.44 131 LEU B O 1
ATOM 3448 N N . LEU B 1 132 ? -7.453 14.672 1.513 1 93.19 132 LEU B N 1
ATOM 3449 C CA . LEU B 1 132 ? -8.758 14.289 0.998 1 93.19 132 LEU B CA 1
ATOM 3450 C C . LEU B 1 132 ? -8.758 14.242 -0.526 1 93.19 132 LEU B C 1
ATOM 3452 O O . LEU B 1 132 ? -9.406 13.391 -1.13 1 93.19 132 LEU B O 1
ATOM 3456 N N . ASP B 1 133 ? -8.039 15.195 -1.115 1 91.19 133 ASP B N 1
ATOM 3457 C CA . ASP B 1 133 ? -7.879 15.172 -2.566 1 91.19 133 ASP B CA 1
ATOM 3458 C C . ASP B 1 133 ? -7.094 13.938 -3.01 1 91.19 133 ASP B C 1
ATOM 3460 O O . ASP B 1 133 ? -7.422 13.32 -4.027 1 91.19 133 ASP B O 1
ATOM 3464 N N . PHE B 1 134 ? -6.117 13.602 -2.326 1 91.06 134 PHE B N 1
ATOM 3465 C CA . PHE B 1 134 ? -5.25 12.461 -2.584 1 91.06 134 PHE B CA 1
ATOM 3466 C C . PHE B 1 134 ? -6.043 11.156 -2.521 1 91.06 134 PHE B C 1
ATOM 3468 O O . PHE B 1 134 ? -5.863 10.273 -3.365 1 91.06 134 PHE B O 1
ATOM 3475 N N . VAL B 1 135 ? -6.824 10.977 -1.512 1 92.06 135 VAL B N 1
ATOM 3476 C CA . VAL B 1 135 ? -7.629 9.773 -1.321 1 92.06 135 VAL B CA 1
ATOM 3477 C C . VAL B 1 135 ? -8.711 9.703 -2.396 1 92.06 135 VAL B C 1
ATOM 3479 O O . VAL B 1 135 ? -9.125 8.609 -2.801 1 92.06 135 VAL B O 1
ATOM 3482 N N . ASN B 1 136 ? -9.203 10.844 -2.887 1 89.12 136 ASN B N 1
ATOM 3483 C CA . ASN B 1 136 ? -10.086 10.992 -4.035 1 89.12 136 ASN B CA 1
ATOM 3484 C C . ASN B 1 136 ? -11.391 10.227 -3.844 1 89.12 136 ASN B C 1
ATOM 3486 O O . ASN B 1 136 ? -11.812 9.469 -4.723 1 89.12 136 ASN B O 1
ATOM 3490 N N . VAL B 1 137 ? -11.945 10.305 -2.658 1 88.81 137 VAL B N 1
ATOM 3491 C CA . VAL B 1 137 ? -13.258 9.727 -2.379 1 88.81 137 VAL B CA 1
ATOM 3492 C C . VAL B 1 137 ? -14.352 10.625 -2.951 1 88.81 137 VAL B C 1
ATOM 3494 O O . VAL B 1 137 ? -14.258 11.852 -2.883 1 88.81 137 VAL B O 1
ATOM 3497 N N . GLN B 1 138 ? -15.32 10.023 -3.559 1 88.25 138 GLN B N 1
ATOM 3498 C CA . GLN B 1 138 ? -16.438 10.75 -4.148 1 88.25 138 GLN B CA 1
ATOM 3499 C C . GLN B 1 138 ? -17.547 10.977 -3.127 1 88.25 138 GLN B C 1
ATOM 3501 O O . GLN B 1 138 ? -17.625 10.266 -2.119 1 88.25 138 GLN B O 1
ATOM 3506 N N . PRO B 1 139 ? -18.344 12.094 -3.436 1 87.25 139 PRO B N 1
ATOM 3507 C CA . PRO B 1 139 ? -19.469 12.312 -2.529 1 87.25 139 PRO B CA 1
ATOM 3508 C C . PRO B 1 139 ? -20.312 11.055 -2.316 1 87.25 139 PRO B C 1
ATOM 3510 O O . PRO B 1 139 ? -20.594 10.328 -3.27 1 87.25 139 PRO B O 1
ATOM 3513 N N . GLY B 1 140 ? -20.609 10.758 -1.092 1 88.88 140 GLY B N 1
ATOM 3514 C CA . GLY B 1 140 ? -21.422 9.602 -0.746 1 88.88 140 GLY B CA 1
ATOM 3515 C C . GLY B 1 140 ? -20.609 8.375 -0.397 1 88.88 140 GLY B C 1
ATOM 3516 O O . GLY B 1 140 ? -21.125 7.418 0.184 1 88.88 140 GLY B O 1
ATOM 3517 N N . GLN B 1 141 ? -19.344 8.367 -0.692 1 92.12 141 GLN B N 1
ATOM 3518 C CA . GLN B 1 141 ? -18.469 7.254 -0.34 1 92.12 141 GLN B CA 1
ATOM 3519 C C . GLN B 1 141 ? -17.891 7.426 1.062 1 92.12 141 GLN B C 1
ATOM 3521 O O . GLN B 1 141 ? -17.641 8.547 1.499 1 92.12 141 GLN B O 1
ATOM 3526 N N . TRP B 1 142 ? -17.688 6.336 1.78 1 96.25 142 TRP B N 1
ATOM 3527 C CA . TRP B 1 142 ? -17.312 6.379 3.189 1 96.25 142 TRP B CA 1
ATOM 3528 C C . TRP B 1 142 ? -15.789 6.285 3.354 1 96.25 142 TRP B C 1
ATOM 3530 O O . TRP B 1 142 ? -15.133 5.504 2.664 1 96.25 142 TRP B O 1
ATOM 3540 N N . LEU B 1 143 ? -15.391 7.109 4.25 1 96.56 143 LEU B N 1
ATOM 3541 C CA . LEU B 1 143 ? -14.008 7.113 4.723 1 96.56 143 LEU B CA 1
ATOM 3542 C C . LEU B 1 143 ? -13.938 6.773 6.207 1 96.56 143 LEU B C 1
ATOM 3544 O O . LEU B 1 143 ? -14.906 6.996 6.941 1 96.56 143 LEU B O 1
ATOM 3548 N N . ILE B 1 144 ? -12.789 6.164 6.645 1 98.12 144 ILE B N 1
ATOM 3549 C CA . ILE B 1 144 ? -12.539 5.934 8.062 1 98.12 144 ILE B CA 1
ATOM 3550 C C . ILE B 1 144 ? -11.164 6.477 8.438 1 98.12 144 ILE B C 1
ATOM 3552 O O . ILE B 1 144 ? -10.227 6.418 7.637 1 98.12 144 ILE B O 1
ATOM 3556 N N . GLN B 1 145 ? -11.047 7.09 9.547 1 98 145 GLN B N 1
ATOM 3557 C CA . GLN B 1 145 ? -9.758 7.562 10.039 1 98 145 GLN B CA 1
ATOM 3558 C C . GLN B 1 145 ? -9.586 7.242 11.523 1 98 145 GLN B C 1
ATOM 3560 O O . GLN B 1 145 ? -10.562 7.168 12.266 1 98 145 GLN B O 1
ATOM 3565 N N . ASN B 1 146 ? -8.32 7.055 11.93 1 97 146 ASN B N 1
ATOM 3566 C CA . ASN B 1 146 ? -8.039 6.973 13.359 1 97 146 ASN B CA 1
ATOM 3567 C C . ASN B 1 146 ? -7.328 8.227 13.867 1 97 146 ASN B C 1
ATOM 3569 O O . ASN B 1 146 ? -7.09 9.156 13.094 1 97 146 ASN B O 1
ATOM 3573 N N . THR B 1 147 ? -7.184 8.352 15.203 1 92.38 147 THR B N 1
ATOM 3574 C CA . THR B 1 147 ? -6.684 9.57 15.828 1 92.38 147 THR B CA 1
ATOM 3575 C C . THR B 1 147 ? -7.531 10.773 15.422 1 92.38 147 THR B C 1
ATOM 3577 O O . THR B 1 147 ? -7 11.859 15.172 1 92.38 147 THR B O 1
ATOM 3580 N N . ALA B 1 148 ? -8.812 10.562 15.391 1 94.81 148 ALA B N 1
ATOM 3581 C CA . ALA B 1 148 ? -9.703 11.578 14.836 1 94.81 148 ALA B CA 1
ATOM 3582 C C . ALA B 1 148 ? -9.766 12.812 15.734 1 94.81 148 ALA B C 1
ATOM 3584 O O . ALA B 1 148 ? -10.117 13.906 15.289 1 94.81 148 ALA B O 1
ATOM 3585 N N . ASN B 1 149 ? -9.445 12.688 16.969 1 90.44 149 ASN B N 1
ATOM 3586 C CA . ASN B 1 149 ? -9.562 13.797 17.891 1 90.44 149 ASN B CA 1
ATOM 3587 C C . ASN B 1 149 ? -8.312 14.672 17.891 1 90.44 149 ASN B C 1
ATOM 3589 O O . ASN B 1 149 ? -8.234 15.656 18.625 1 90.44 149 ASN B O 1
ATOM 3593 N N . GLY B 1 150 ? -7.371 14.297 17.078 1 83.81 150 GLY B N 1
ATOM 3594 C CA . GLY B 1 150 ? -6.238 15.18 16.875 1 83.81 150 GLY B CA 1
ATOM 3595 C C . GLY B 1 150 ? -6.543 16.328 15.93 1 83.81 150 GLY B C 1
ATOM 3596 O O . GLY B 1 150 ? -7.609 16.359 15.312 1 83.81 150 GLY B O 1
ATOM 3597 N N . ALA B 1 151 ? -5.574 17.234 15.828 1 79.5 151 ALA B N 1
ATOM 3598 C CA . ALA B 1 151 ? -5.754 18.422 15.008 1 79.5 151 ALA B CA 1
ATOM 3599 C C . ALA B 1 151 ? -6.051 18.047 13.555 1 79.5 151 ALA B C 1
ATOM 3601 O O . ALA B 1 151 ? -6.996 18.578 12.953 1 79.5 151 ALA B O 1
ATOM 3602 N N . VAL B 1 152 ? -5.305 17.141 13.039 1 84 152 VAL B N 1
ATOM 3603 C CA . VAL B 1 152 ? -5.492 16.734 11.648 1 84 152 VAL B CA 1
ATOM 3604 C C . VAL B 1 152 ? -6.812 15.977 11.508 1 84 152 VAL B C 1
ATOM 3606 O O . VAL B 1 152 ? -7.586 16.234 10.586 1 84 152 VAL B O 1
ATOM 3609 N N . GLY B 1 153 ? -7.055 15.086 12.422 1 91.81 153 GLY B N 1
ATOM 3610 C CA . GLY B 1 153 ? -8.273 14.289 12.375 1 91.81 153 GLY B CA 1
ATOM 3611 C C . GLY B 1 153 ? -9.539 15.125 12.422 1 91.81 153 GLY B C 1
ATOM 3612 O O . GLY B 1 153 ? -10.461 14.891 11.641 1 91.81 153 GLY B O 1
ATOM 3613 N N . LYS B 1 154 ? -9.57 16.078 13.336 1 92.31 154 LYS B N 1
ATOM 3614 C CA . LYS B 1 154 ? -10.719 16.984 13.43 1 92.31 154 LYS B CA 1
ATOM 3615 C C . LYS B 1 154 ? -10.898 17.781 12.141 1 92.31 154 LYS B C 1
ATOM 3617 O O . LYS B 1 154 ? -12.016 17.906 11.633 1 92.31 154 LYS B O 1
ATOM 3622 N N . THR B 1 155 ? -9.805 18.25 11.641 1 91.88 155 THR B N 1
ATOM 3623 C CA . THR B 1 155 ? -9.852 19.031 10.414 1 91.88 155 THR B CA 1
ATOM 3624 C C . THR B 1 155 ? -10.352 18.203 9.242 1 91.88 155 THR B C 1
ATOM 3626 O O . THR B 1 155 ? -11.195 18.641 8.469 1 91.88 155 THR B O 1
ATOM 3629 N N . VAL B 1 156 ? -9.859 16.984 9.125 1 94.5 156 VAL B N 1
ATOM 3630 C CA . VAL B 1 156 ? -10.297 16.062 8.078 1 94.5 156 VAL B CA 1
ATOM 3631 C C . VAL B 1 156 ? -11.797 15.812 8.203 1 94.5 156 VAL B C 1
ATOM 3633 O O . VAL B 1 156 ? -12.531 15.883 7.215 1 94.5 156 VAL B O 1
ATOM 3636 N N . ALA B 1 157 ? -12.242 15.594 9.398 1 96 157 ALA B N 1
ATOM 3637 C CA . ALA B 1 157 ? -13.656 15.305 9.641 1 96 157 ALA B CA 1
ATOM 3638 C C . ALA B 1 157 ? -14.539 16.469 9.211 1 96 157 ALA B C 1
ATOM 3640 O O . ALA B 1 157 ? -15.539 16.281 8.523 1 96 157 ALA B O 1
ATOM 3641 N N . MET B 1 158 ? -14.18 17.641 9.578 1 94.81 158 MET B N 1
ATOM 3642 C CA . MET B 1 158 ? -14.992 18.828 9.289 1 94.81 158 MET B CA 1
ATOM 3643 C C . MET B 1 158 ? -15.016 19.125 7.797 1 94.81 158 MET B C 1
ATOM 3645 O O . MET B 1 158 ? -16.062 19.438 7.234 1 94.81 158 MET B O 1
ATOM 3649 N N . ILE B 1 159 ? -13.859 19.016 7.141 1 93.69 159 ILE B N 1
ATOM 3650 C CA . ILE B 1 159 ? -13.789 19.281 5.707 1 93.69 159 ILE B CA 1
ATOM 3651 C C . ILE B 1 159 ? -14.57 18.219 4.941 1 93.69 159 ILE B C 1
ATOM 3653 O O . ILE B 1 159 ? -15.312 18.547 4.008 1 93.69 159 ILE B O 1
ATOM 3657 N N . ALA B 1 160 ? -14.391 16.969 5.34 1 95.12 160 ALA B N 1
ATOM 3658 C CA . ALA B 1 160 ? -15.125 15.891 4.691 1 95.12 160 ALA B CA 1
ATOM 3659 C C . ALA B 1 160 ? -16.625 16.094 4.812 1 95.12 160 ALA B C 1
ATOM 3661 O O . ALA B 1 160 ? -17.359 15.922 3.838 1 95.12 160 ALA B O 1
ATOM 3662 N N . GLN B 1 161 ? -17.047 16.469 5.98 1 92.94 161 GLN B N 1
ATOM 3663 C CA . GLN B 1 161 ? -18.453 16.766 6.211 1 92.94 161 GLN B CA 1
ATOM 3664 C C . GLN B 1 161 ? -18.953 17.875 5.297 1 92.94 161 GLN B C 1
ATOM 3666 O O . GLN B 1 161 ? -20.031 17.781 4.715 1 92.94 161 GLN B O 1
ATOM 3671 N N . ALA B 1 162 ? -18.203 18.875 5.133 1 91.31 162 ALA B N 1
ATOM 3672 C CA . ALA B 1 162 ? -18.547 20 4.27 1 91.31 162 ALA B CA 1
ATOM 3673 C C . ALA B 1 162 ? -18.641 19.562 2.812 1 91.31 162 ALA B C 1
ATOM 3675 O O . ALA B 1 162 ? -19.438 20.109 2.041 1 91.31 162 ALA B O 1
ATOM 3676 N N . ARG B 1 163 ? -17.828 18.562 2.434 1 91.38 163 ARG B N 1
ATOM 3677 C CA . ARG B 1 163 ? -17.828 18.016 1.079 1 91.38 163 ARG B CA 1
ATOM 3678 C C . ARG B 1 163 ? -18.953 17 0.896 1 91.38 163 ARG B C 1
ATOM 3680 O O . ARG B 1 163 ? -19.141 16.469 -0.201 1 91.38 163 ARG B O 1
ATOM 3687 N N . GLY B 1 164 ? -19.656 16.688 1.98 1 91.88 164 GLY B N 1
ATOM 3688 C CA . GLY B 1 164 ? -20.688 15.672 1.922 1 91.88 164 GLY B CA 1
ATOM 3689 C C . GLY B 1 164 ? -20.141 14.258 1.977 1 91.88 164 GLY B C 1
ATOM 3690 O O . GLY B 1 164 ? -20.812 13.312 1.538 1 91.88 164 GLY B O 1
ATOM 3691 N N . LEU B 1 165 ? -18.969 14.086 2.461 1 93.62 165 LEU B N 1
ATOM 3692 C CA . LEU B 1 165 ? -18.328 12.781 2.604 1 93.62 165 LEU B CA 1
ATOM 3693 C C . LEU B 1 165 ? -18.547 12.219 4.004 1 93.62 165 LEU B C 1
ATOM 3695 O O . LEU B 1 165 ? -18.156 12.836 4.996 1 93.62 165 LEU B O 1
ATOM 3699 N N . PRO B 1 166 ? -19.203 11.125 4.062 1 95.75 166 PRO B N 1
ATOM 3700 C CA . PRO B 1 166 ? -19.328 10.539 5.398 1 95.75 166 PRO B CA 1
ATOM 3701 C C . PRO B 1 166 ? -18.016 9.93 5.895 1 95.75 166 PRO B C 1
ATOM 3703 O O . PRO B 1 166 ? -17.328 9.242 5.141 1 95.75 166 PRO B O 1
ATOM 3706 N N . VAL B 1 167 ? -17.688 10.211 7.148 1 97.44 167 VAL B N 1
ATOM 3707 C CA . VAL B 1 167 ? -16.438 9.734 7.738 1 97.44 167 VAL B CA 1
ATOM 3708 C C . VAL B 1 167 ? -16.719 9.039 9.062 1 97.44 167 VAL B C 1
ATOM 3710 O O . VAL B 1 167 ? -17.453 9.57 9.906 1 97.44 167 VAL B O 1
ATOM 3713 N N . ILE B 1 168 ? -16.234 7.863 9.203 1 98.44 168 ILE B N 1
ATOM 3714 C CA . ILE B 1 168 ? -16.188 7.242 10.516 1 98.44 168 ILE B CA 1
ATOM 3715 C C . ILE B 1 168 ? -14.922 7.691 11.25 1 98.44 168 ILE B C 1
ATOM 3717 O O . ILE B 1 168 ? -13.805 7.5 10.75 1 98.44 168 ILE B O 1
ATOM 3721 N N . ASN B 1 169 ? -15.109 8.25 12.383 1 98.44 169 ASN B N 1
ATOM 3722 C CA . ASN B 1 169 ? -14.023 8.844 13.148 1 98.44 169 ASN B CA 1
ATOM 3723 C C . ASN B 1 169 ? -13.688 8.008 14.383 1 98.44 169 ASN B C 1
ATOM 3725 O O . ASN B 1 169 ? -14.445 8 15.359 1 98.44 169 ASN B O 1
ATOM 3729 N N . LEU B 1 170 ? -12.539 7.34 14.359 1 98.12 170 LEU B N 1
ATOM 3730 C CA . LEU B 1 170 ? -12.109 6.523 15.492 1 98.12 170 LEU B CA 1
ATOM 3731 C C . LEU B 1 170 ? -11.297 7.348 16.484 1 98.12 170 LEU B C 1
ATOM 3733 O O . LEU B 1 170 ? -10.391 8.086 16.078 1 98.12 170 LEU B O 1
ATOM 3737 N N . VAL B 1 171 ? -11.633 7.27 17.734 1 96.12 171 VAL B N 1
ATOM 3738 C CA . VAL B 1 171 ? -10.875 7.828 18.844 1 96.12 171 VAL B CA 1
ATOM 3739 C C . VAL B 1 171 ? -10.5 6.719 19.828 1 96.12 171 VAL B C 1
ATOM 3741 O O . VAL B 1 171 ? -11.133 5.656 19.844 1 96.12 171 VAL B O 1
ATOM 3744 N N . ARG B 1 172 ? -9.469 6.957 20.594 1 92.88 172 ARG B N 1
ATOM 3745 C CA . ARG B 1 172 ? -9.008 5.914 21.516 1 92.88 172 ARG B CA 1
ATOM 3746 C C . ARG B 1 172 ? -9.945 5.793 22.719 1 92.88 172 ARG B C 1
ATOM 3748 O O . ARG B 1 172 ? -10.359 4.688 23.078 1 92.88 172 ARG B O 1
ATOM 3755 N N . ARG B 1 173 ? -10.312 6.918 23.281 1 93.25 173 ARG B N 1
ATOM 3756 C CA . ARG B 1 173 ? -11.039 6.938 24.547 1 93.25 173 ARG B CA 1
ATOM 3757 C C . ARG B 1 173 ? -12.469 7.43 24.344 1 93.25 173 ARG B C 1
ATOM 3759 O O . ARG B 1 173 ? -12.711 8.359 23.578 1 93.25 173 ARG B O 1
ATOM 3766 N N . THR B 1 174 ? -13.359 6.906 25.141 1 94.44 174 THR B N 1
ATOM 3767 C CA . THR B 1 174 ? -14.781 7.246 25.094 1 94.44 174 THR B CA 1
ATOM 3768 C C . THR B 1 174 ? -15 8.711 25.453 1 94.44 174 THR B C 1
ATOM 3770 O O . THR B 1 174 ? -15.891 9.367 24.891 1 94.44 174 THR B O 1
ATOM 3773 N N . ASP B 1 175 ? -14.234 9.289 26.234 1 90.94 175 ASP B N 1
ATOM 3774 C CA . ASP B 1 175 ? -14.383 10.672 26.688 1 90.94 175 ASP B CA 1
ATOM 3775 C C . ASP B 1 175 ? -14.172 11.648 25.531 1 90.94 175 ASP B C 1
ATOM 3777 O O . ASP B 1 175 ? -14.609 12.805 25.609 1 90.94 175 ASP B O 1
ATOM 3781 N N . ALA B 1 176 ? -13.547 11.219 24.484 1 91.25 176 ALA B N 1
ATOM 3782 C CA . ALA B 1 176 ? -13.266 12.086 23.344 1 91.25 176 ALA B CA 1
ATOM 3783 C C . ALA B 1 176 ? -14.508 12.242 22.453 1 91.25 176 ALA B C 1
ATOM 3785 O O . ALA B 1 176 ? -14.57 13.141 21.625 1 91.25 176 ALA B O 1
ATOM 3786 N N . ILE B 1 177 ? -15.469 11.375 22.656 1 95.12 177 ILE B N 1
ATOM 3787 C CA . ILE B 1 177 ? -16.672 11.406 21.828 1 95.12 177 ILE B CA 1
ATOM 3788 C C . ILE B 1 177 ? -17.391 12.742 22.031 1 95.12 177 ILE B C 1
ATOM 3790 O O . ILE B 1 177 ? -17.781 13.391 21.047 1 95.12 177 ILE B O 1
ATOM 3794 N N . ALA B 1 178 ? -17.531 13.125 23.234 1 93.12 178 ALA B N 1
ATOM 3795 C CA . ALA B 1 178 ? -18.234 14.367 23.547 1 93.12 178 ALA B CA 1
ATOM 3796 C C . ALA B 1 178 ? -17.531 15.57 22.922 1 93.12 178 ALA B C 1
ATOM 3798 O O . ALA B 1 178 ? -18.188 16.484 22.422 1 93.12 178 ALA B O 1
ATOM 3799 N N . GLU B 1 179 ? -16.266 15.562 22.969 1 87.75 179 GLU B N 1
ATOM 3800 C CA . GLU B 1 179 ? -15.469 16.625 22.375 1 87.75 179 GLU B CA 1
ATOM 3801 C C . GLU B 1 179 ? -15.719 16.734 20.875 1 87.75 179 GLU B C 1
ATOM 3803 O O . GLU B 1 179 ? -15.867 17.828 20.344 1 87.75 179 GLU B O 1
ATOM 3808 N N . MET B 1 180 ? -15.734 15.617 20.234 1 93.75 180 MET B N 1
ATOM 3809 C CA . MET B 1 180 ? -15.961 15.578 18.781 1 93.75 180 MET B CA 1
ATOM 3810 C C . MET B 1 180 ? -17.375 16.031 18.438 1 93.75 180 MET B C 1
ATOM 3812 O O . MET B 1 180 ? -17.578 16.781 17.484 1 93.75 180 MET B O 1
ATOM 3816 N N . GLN B 1 181 ? -18.312 15.633 19.25 1 92.94 181 GLN B N 1
ATOM 3817 C CA . GLN B 1 181 ? -19.703 16 19.031 1 92.94 181 GLN B CA 1
ATOM 3818 C C . GLN B 1 181 ? -19.922 17.5 19.203 1 92.94 181 GLN B C 1
ATOM 3820 O O . GLN B 1 181 ? -20.734 18.109 18.5 1 92.94 181 GLN B O 1
ATOM 3825 N N . ALA B 1 182 ? -19.203 18.078 20.094 1 89.88 182 ALA B N 1
ATOM 3826 C CA . ALA B 1 182 ? -19.281 19.516 20.328 1 89.88 182 ALA B CA 1
ATOM 3827 C C . ALA B 1 182 ? -18.828 20.297 19.094 1 89.88 182 ALA B C 1
ATOM 3829 O O . ALA B 1 182 ? -19.266 21.438 18.891 1 89.88 182 ALA B O 1
ATOM 3830 N N . LEU B 1 183 ? -18.062 19.625 18.281 1 89.62 183 LEU B N 1
ATOM 3831 C CA . LEU B 1 183 ? -17.594 20.25 17.047 1 89.62 183 LEU B CA 1
ATOM 3832 C C . LEU B 1 183 ? -18.516 19.938 15.883 1 89.62 183 LEU B C 1
ATOM 3834 O O . LEU B 1 183 ? -18.234 20.312 14.742 1 89.62 183 LEU B O 1
ATOM 3838 N N . GLY B 1 184 ? -19.578 19.188 16.188 1 92.75 184 GLY B N 1
ATOM 3839 C CA . GLY B 1 184 ? -20.531 18.812 15.156 1 92.75 184 GLY B CA 1
ATOM 3840 C C . GLY B 1 184 ? -20.094 17.609 14.336 1 92.75 184 GLY B C 1
ATOM 3841 O O . GLY B 1 184 ? -20.688 17.297 13.305 1 92.75 184 GLY B O 1
ATOM 3842 N N . ILE B 1 185 ? -19.062 16.953 14.781 1 94.75 185 ILE B N 1
ATOM 3843 C CA . ILE B 1 185 ? -18.531 15.805 14.039 1 94.75 185 ILE B CA 1
ATOM 3844 C C . ILE B 1 185 ? -19.359 14.562 14.359 1 94.75 185 ILE B C 1
ATOM 3846 O O . ILE B 1 185 ? -19.547 14.211 15.531 1 94.75 185 ILE B O 1
ATOM 3850 N N . GLN B 1 186 ? -19.781 13.977 13.289 1 94.56 186 GLN B N 1
ATOM 3851 C CA . GLN B 1 186 ? -20.656 12.812 13.422 1 94.56 186 GLN B CA 1
ATOM 3852 C C . GLN B 1 186 ? -19.859 11.516 13.297 1 94.56 186 GLN B C 1
ATOM 3854 O O . GLN B 1 186 ? -18.672 11.539 12.938 1 94.56 186 GLN B O 1
ATOM 3859 N N . HIS B 1 187 ? -20.484 10.375 13.672 1 97.5 187 HIS B N 1
ATOM 3860 C CA . HIS B 1 187 ? -19.969 9.023 13.477 1 97.5 187 HIS B CA 1
ATOM 3861 C C . HIS B 1 187 ? -18.641 8.828 14.203 1 97.5 187 HIS B C 1
ATOM 3863 O O . HIS B 1 187 ? -17.656 8.391 13.602 1 97.5 187 HIS B O 1
ATOM 3869 N N . VAL B 1 188 ? -18.625 9.156 15.461 1 98.06 188 VAL B N 1
ATOM 3870 C CA . VAL B 1 188 ? -17.438 8.992 16.297 1 98.06 188 VAL B CA 1
ATOM 3871 C C . VAL B 1 188 ? -17.531 7.676 17.078 1 98.06 188 VAL B C 1
ATOM 3873 O O . VAL B 1 188 ? -18.562 7.387 17.703 1 98.06 188 VAL B O 1
ATOM 3876 N N . VAL B 1 189 ? -16.547 6.805 16.984 1 98.31 189 VAL B N 1
ATOM 3877 C CA . VAL B 1 189 ? -16.484 5.508 17.656 1 98.31 189 VAL B CA 1
ATOM 3878 C C . VAL B 1 189 ? -15.211 5.414 18.5 1 98.31 189 VAL B C 1
ATOM 3880 O O . VAL B 1 189 ? -14.125 5.742 18.031 1 98.31 189 VAL B O 1
ATOM 3883 N N . ALA B 1 190 ? -15.328 5.008 19.781 1 98.12 190 ALA B N 1
ATOM 3884 C CA . ALA B 1 190 ? -14.188 4.832 20.672 1 98.12 190 ALA B CA 1
ATOM 3885 C C . ALA B 1 190 ? -13.68 3.393 20.641 1 98.12 190 ALA B C 1
ATOM 3887 O O . ALA B 1 190 ? -14.445 2.455 20.891 1 98.12 190 ALA B O 1
ATOM 3888 N N . THR B 1 191 ? -12.406 3.207 20.375 1 96.88 191 THR B N 1
ATOM 3889 C CA . THR B 1 191 ? -11.852 1.874 20.172 1 96.88 191 THR B CA 1
ATOM 3890 C C . THR B 1 191 ? -11.609 1.172 21.5 1 96.88 191 THR B C 1
ATOM 3892 O O . THR B 1 191 ? -11.297 -0.02 21.531 1 96.88 191 THR B O 1
ATOM 3895 N N . ASP B 1 192 ? -11.672 1.901 22.609 1 96 192 ASP B N 1
ATOM 3896 C CA . ASP B 1 192 ? -11.547 1.258 23.906 1 96 192 ASP B CA 1
ATOM 3897 C C . ASP B 1 192 ? -12.82 0.493 24.266 1 96 192 ASP B C 1
ATOM 3899 O O . ASP B 1 192 ? -12.844 -0.264 25.234 1 96 192 ASP B O 1
ATOM 3903 N N . GLN B 1 193 ? -13.852 0.674 23.547 1 95.94 193 GLN B N 1
ATOM 3904 C CA . GLN B 1 193 ? -15.07 -0.107 23.719 1 95.94 193 GLN B CA 1
ATOM 3905 C C . GLN B 1 193 ? -14.953 -1.474 23.047 1 95.94 193 GLN B C 1
ATOM 3907 O O . GLN B 1 193 ? -14.508 -1.571 21.906 1 95.94 193 GLN B O 1
ATOM 3912 N N . PRO B 1 194 ? -15.32 -2.514 23.688 1 94.44 194 PRO B N 1
ATOM 3913 C CA . PRO B 1 194 ? -15.094 -3.867 23.172 1 94.44 194 PRO B CA 1
ATOM 3914 C C . PRO B 1 194 ? -15.82 -4.137 21.859 1 94.44 194 PRO B C 1
ATOM 3916 O O . PRO B 1 194 ? -15.375 -4.949 21.047 1 94.44 194 PRO B O 1
ATOM 3919 N N . ASN B 1 195 ? -16.953 -3.471 21.578 1 96.5 195 ASN B N 1
ATOM 3920 C CA . ASN B 1 195 ? -17.734 -3.734 20.375 1 96.5 195 ASN B CA 1
ATOM 3921 C C . ASN B 1 195 ? -17.531 -2.658 19.312 1 96.5 195 ASN B C 1
ATOM 3923 O O . ASN B 1 195 ? -18.391 -2.434 18.469 1 96.5 195 ASN B O 1
ATOM 3927 N N . TRP B 1 196 ? -16.453 -1.955 19.359 1 97.38 196 TRP B N 1
ATOM 3928 C CA . TRP B 1 196 ? -16.281 -0.791 18.5 1 97.38 196 TRP B CA 1
ATOM 3929 C C . TRP B 1 196 ? -16.281 -1.192 17.031 1 97.38 196 TRP B C 1
ATOM 3931 O O . TRP B 1 196 ? -16.797 -0.453 16.172 1 97.38 196 TRP B O 1
ATOM 3941 N N . LYS B 1 197 ? -15.836 -2.396 16.656 1 97.19 197 LYS B N 1
ATOM 3942 C CA . LYS B 1 197 ? -15.852 -2.848 15.258 1 97.19 197 LYS B CA 1
ATOM 3943 C C . LYS B 1 197 ? -17.281 -3.066 14.766 1 97.19 197 LYS B C 1
ATOM 3945 O O . LYS B 1 197 ? -17.594 -2.758 13.617 1 97.19 197 LYS B O 1
ATOM 3950 N N . GLU B 1 198 ? -18.047 -3.615 15.602 1 97 198 GLU B N 1
ATOM 3951 C CA . GLU B 1 198 ? -19.469 -3.799 15.281 1 97 198 GLU B CA 1
ATOM 3952 C C . GLU B 1 198 ? -20.172 -2.457 15.086 1 97 198 GLU B C 1
ATOM 3954 O O . GLU B 1 198 ? -21.031 -2.318 14.211 1 97 198 GLU B O 1
ATOM 3959 N N . GLN B 1 199 ? -19.859 -1.489 15.906 1 97.56 199 GLN B N 1
ATOM 3960 C CA . GLN B 1 199 ? -20.422 -0.146 15.766 1 97.56 199 GLN B CA 1
ATOM 3961 C C . GLN B 1 199 ? -20.078 0.451 14.406 1 97.56 199 GLN B C 1
ATOM 3963 O O . GLN B 1 199 ? -20.922 1.053 13.75 1 97.56 199 GLN B O 1
ATOM 3968 N N . VAL B 1 200 ? -18.828 0.27 13.984 1 98.06 200 VAL B N 1
ATOM 3969 C CA . VAL B 1 200 ? -18.391 0.764 12.68 1 98.06 200 VAL B CA 1
ATOM 3970 C C . VAL B 1 200 ? -19.234 0.149 11.578 1 98.06 200 VAL B C 1
ATOM 3972 O O . VAL B 1 200 ? -19.734 0.859 10.695 1 98.06 200 VAL B O 1
ATOM 3975 N N . LYS B 1 201 ? -19.438 -1.124 11.617 1 96.31 201 LYS B N 1
ATOM 3976 C CA . LYS B 1 201 ? -20.234 -1.83 10.617 1 96.31 201 LYS B CA 1
ATOM 3977 C C . LYS B 1 201 ? -21.672 -1.324 10.602 1 96.31 201 LYS B C 1
ATOM 3979 O O . LYS B 1 201 ? -22.266 -1.166 9.539 1 96.31 201 LYS B O 1
ATOM 3984 N N . GLN B 1 202 ? -22.234 -1.05 11.742 1 96.75 202 GLN B N 1
ATOM 3985 C CA . GLN B 1 202 ? -23.609 -0.568 11.859 1 96.75 202 GLN B CA 1
ATOM 3986 C C . GLN B 1 202 ? -23.75 0.831 11.266 1 96.75 202 GLN B C 1
ATOM 3988 O O . GLN B 1 202 ? -24.766 1.147 10.641 1 96.75 202 GLN B O 1
ATOM 3993 N N . ILE B 1 203 ? -22.812 1.617 11.391 1 97 203 ILE B N 1
ATOM 3994 C CA . ILE B 1 203 ? -22.859 3.016 10.977 1 97 203 ILE B CA 1
ATOM 3995 C C . ILE B 1 203 ? -22.922 3.102 9.453 1 97 203 ILE B C 1
ATOM 3997 O O . ILE B 1 203 ? -23.75 3.83 8.898 1 97 203 ILE B O 1
ATOM 4001 N N . HIS B 1 204 ? -22.016 2.322 8.773 1 94.88 204 HIS B N 1
ATOM 4002 C CA . HIS B 1 204 ? -21.969 2.475 7.32 1 94.88 204 HIS B CA 1
ATOM 4003 C C . HIS B 1 204 ? -22.828 1.421 6.633 1 94.88 204 HIS B C 1
ATOM 4005 O O . HIS B 1 204 ? -23.078 1.505 5.426 1 94.88 204 HIS B O 1
ATOM 4011 N N . GLY B 1 205 ? -23.312 0.436 7.43 1 92.69 205 GLY B N 1
ATOM 4012 C CA . GLY B 1 205 ? -24.188 -0.579 6.867 1 92.69 205 GLY B CA 1
ATOM 4013 C C . GLY B 1 205 ? -23.562 -1.34 5.715 1 92.69 205 GLY B C 1
ATOM 4014 O O . GLY B 1 205 ? -22.438 -1.852 5.836 1 92.69 205 GLY B O 1
ATOM 4015 N N . ASP B 1 206 ? -24.266 -1.327 4.566 1 89.94 206 ASP B N 1
ATOM 4016 C CA . ASP B 1 206 ? -23.797 -2.076 3.406 1 89.94 206 ASP B CA 1
ATOM 4017 C C . ASP B 1 206 ? -23.047 -1.167 2.436 1 89.94 206 ASP B C 1
ATOM 4019 O O . ASP B 1 206 ? -22.688 -1.587 1.333 1 89.94 206 ASP B O 1
ATOM 4023 N N . GLN B 1 207 ? -22.891 0.046 2.9 1 94.38 207 GLN B N 1
ATOM 4024 C CA . GLN B 1 207 ? -22.141 0.962 2.043 1 94.38 207 GLN B CA 1
ATOM 4025 C C . GLN B 1 207 ? -20.641 0.696 2.129 1 94.38 207 GLN B C 1
ATOM 4027 O O . GLN B 1 207 ? -20.109 0.442 3.213 1 94.38 207 GLN B O 1
ATOM 4032 N N . PRO B 1 208 ? -19.969 0.69 1.062 1 94.81 208 PRO B N 1
ATOM 4033 C CA . PRO B 1 208 ? -18.531 0.357 1.066 1 94.81 208 PRO B CA 1
ATOM 4034 C C . PRO B 1 208 ? -17.688 1.411 1.771 1 94.81 208 PRO B C 1
ATOM 4036 O O . PRO B 1 208 ? -17.906 2.611 1.588 1 94.81 208 PRO B O 1
ATOM 4039 N N . LEU B 1 209 ? -16.797 0.946 2.609 1 96.12 209 LEU B N 1
ATOM 4040 C CA . LEU B 1 209 ? -15.727 1.759 3.17 1 96.12 209 LEU B CA 1
ATOM 4041 C C . LEU B 1 209 ? -14.5 1.736 2.266 1 96.12 209 LEU B C 1
ATOM 4043 O O . LEU B 1 209 ? -13.672 0.826 2.357 1 96.12 209 LEU B O 1
ATOM 4047 N N . ILE B 1 210 ? -14.281 2.752 1.492 1 95.81 210 ILE B N 1
ATOM 4048 C CA . ILE B 1 210 ? -13.398 2.602 0.339 1 95.81 210 ILE B CA 1
ATOM 4049 C C . ILE B 1 210 ? -12.023 3.193 0.657 1 95.81 210 ILE B C 1
ATOM 4051 O O . ILE B 1 210 ? -11.062 2.973 -0.08 1 95.81 210 ILE B O 1
ATOM 4055 N N . ALA B 1 211 ? -11.93 3.934 1.792 1 97.44 211 ALA B N 1
ATOM 4056 C CA . ALA B 1 211 ? -10.633 4.512 2.115 1 97.44 211 ALA B CA 1
ATOM 4057 C C . ALA B 1 211 ? -10.438 4.621 3.625 1 97.44 211 ALA B C 1
ATOM 4059 O O . ALA B 1 211 ? -11.406 4.797 4.371 1 97.44 211 ALA B O 1
ATOM 4060 N N . GLY B 1 212 ? -9.219 4.48 4.062 1 97.75 212 GLY B N 1
ATOM 4061 C CA . GLY B 1 212 ? -8.805 4.676 5.441 1 97.75 212 GLY B CA 1
ATOM 4062 C C . GLY B 1 212 ? -7.562 5.535 5.578 1 97.75 212 GLY B C 1
ATOM 4063 O O . GLY B 1 212 ? -6.645 5.438 4.758 1 97.75 212 GLY B O 1
ATOM 4064 N N . VAL B 1 213 ? -7.598 6.371 6.574 1 97.25 213 VAL B N 1
ATOM 4065 C CA . VAL B 1 213 ? -6.422 7.164 6.926 1 97.25 213 VAL B CA 1
ATOM 4066 C C . VAL B 1 213 ? -5.883 6.719 8.2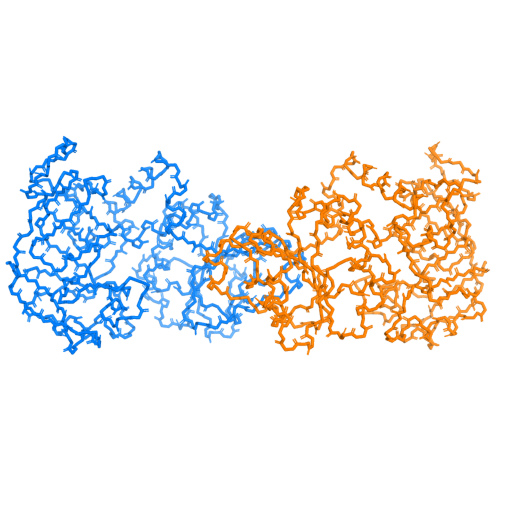81 1 97.25 213 VAL B C 1
ATOM 4068 O O . VAL B 1 213 ? -6.566 6.848 9.305 1 97.25 213 VAL B O 1
ATOM 4071 N N . ASP B 1 214 ? -4.691 6.285 8.266 1 96.94 214 ASP B N 1
ATOM 4072 C CA . ASP B 1 214 ? -4.062 5.758 9.469 1 96.94 214 ASP B CA 1
ATOM 4073 C C . ASP B 1 214 ? -2.963 6.695 9.969 1 96.94 214 ASP B C 1
ATOM 4075 O O . ASP B 1 214 ? -2.045 7.035 9.227 1 96.94 214 ASP B O 1
ATOM 4079 N N . SER B 1 215 ? -3.055 7.039 11.242 1 92.69 215 SER B N 1
ATOM 4080 C CA . SER B 1 215 ? -2.059 7.898 11.867 1 92.69 215 SER B CA 1
ATOM 4081 C C . SER B 1 215 ? -1.455 7.234 13.102 1 92.69 215 SER B C 1
ATOM 4083 O O . SER B 1 215 ? -0.889 7.914 13.961 1 92.69 215 SER B O 1
ATOM 4085 N N . ILE B 1 216 ? -1.613 5.977 13.266 1 92.19 216 ILE B N 1
ATOM 4086 C CA . ILE B 1 216 ? -1.155 5.293 14.469 1 92.19 216 ILE B CA 1
ATOM 4087 C C . ILE B 1 216 ? -0.058 4.293 14.117 1 92.19 216 ILE B C 1
ATOM 4089 O O . ILE B 1 216 ? 1.043 4.348 14.664 1 92.19 216 ILE B O 1
ATOM 4093 N N . GLY B 1 217 ? -0.315 3.387 13.234 1 93.62 217 GLY B N 1
ATOM 4094 C CA . GLY B 1 217 ? 0.566 2.271 12.922 1 93.62 217 GLY B CA 1
ATOM 4095 C C . GLY B 1 217 ? 0.261 1.028 13.742 1 93.62 217 GLY B C 1
ATOM 4096 O O . GLY B 1 217 ? -0.855 0.863 14.234 1 93.62 217 GLY B O 1
ATOM 4097 N N . GLY B 1 218 ? 1.216 0.044 13.719 1 94.81 218 GLY B N 1
ATOM 4098 C CA . GLY B 1 218 ? 1.054 -1.171 14.5 1 94.81 218 GLY B CA 1
ATOM 4099 C C . GLY B 1 218 ? -0.168 -1.978 14.102 1 94.81 218 GLY B C 1
ATOM 4100 O O . GLY B 1 218 ? -0.496 -2.076 12.922 1 94.81 218 GLY B O 1
ATOM 4101 N N . SER B 1 219 ? -0.793 -2.58 15.141 1 95.62 219 SER B N 1
ATOM 4102 C CA . SER B 1 219 ? -1.96 -3.422 14.891 1 95.62 219 SER B CA 1
ATOM 4103 C C . SER B 1 219 ? -3.158 -2.59 14.445 1 95.62 219 SER B C 1
ATOM 4105 O O . SER B 1 219 ? -4.062 -3.102 13.781 1 95.62 219 SER B O 1
ATOM 4107 N N . ALA B 1 220 ? -3.182 -1.299 14.773 1 96.19 220 ALA B N 1
ATOM 4108 C CA . ALA B 1 220 ? -4.289 -0.427 14.383 1 96.19 220 ALA B CA 1
ATOM 4109 C C . ALA B 1 220 ? -4.402 -0.323 12.867 1 96.19 220 ALA B C 1
ATOM 4111 O O . ALA B 1 220 ? -5.508 -0.236 12.328 1 96.19 220 ALA B O 1
ATOM 4112 N N . SER B 1 221 ? -3.285 -0.31 12.195 1 97.12 221 SER B N 1
ATOM 4113 C CA . SER B 1 221 ? -3.289 -0.294 10.734 1 97.12 221 SER B CA 1
ATOM 4114 C C . SER B 1 221 ? -4 -1.52 10.164 1 97.12 221 SER B C 1
ATOM 4116 O O . SER B 1 221 ? -4.793 -1.406 9.234 1 97.12 221 SER B O 1
ATOM 4118 N N . GLY B 1 222 ? -3.654 -2.68 10.719 1 96.94 222 GLY B N 1
ATOM 4119 C CA . GLY B 1 222 ? -4.273 -3.918 10.273 1 96.94 222 GLY B CA 1
ATOM 4120 C C . GLY B 1 222 ? -5.766 -3.971 10.555 1 96.94 222 GLY B C 1
ATOM 4121 O O . GLY B 1 222 ? -6.539 -4.469 9.734 1 96.94 222 GLY B O 1
ATOM 4122 N N . GLU B 1 223 ? -6.125 -3.518 11.727 1 96.75 223 GLU B N 1
ATOM 4123 C CA . GLU B 1 223 ? -7.543 -3.471 12.07 1 96.75 223 GLU B CA 1
ATOM 4124 C C . GLU B 1 223 ? -8.32 -2.584 11.094 1 96.75 223 GLU B C 1
ATOM 4126 O O . GLU B 1 223 ? -9.422 -2.938 10.672 1 96.75 223 GLU B O 1
ATOM 4131 N N . MET B 1 224 ? -7.785 -1.49 10.766 1 97.19 224 MET B N 1
ATOM 4132 C CA . MET B 1 224 ? -8.43 -0.594 9.805 1 97.19 224 MET B CA 1
ATOM 4133 C C . MET B 1 224 ? -8.555 -1.259 8.438 1 97.19 224 MET B C 1
ATOM 4135 O O . MET B 1 224 ? -9.609 -1.212 7.816 1 97.19 224 MET B O 1
ATOM 4139 N N . LEU B 1 225 ? -7.48 -1.847 7.965 1 97.56 225 LEU B N 1
ATOM 4140 C CA . LEU B 1 225 ? -7.512 -2.539 6.684 1 97.56 225 LEU B CA 1
ATOM 4141 C C . LEU B 1 225 ? -8.594 -3.613 6.672 1 97.56 225 LEU B C 1
ATOM 4143 O O . LEU B 1 225 ? -9.297 -3.783 5.672 1 97.56 225 LEU B O 1
ATOM 4147 N N . HIS B 1 226 ? -8.711 -4.305 7.75 1 96.44 226 HIS B N 1
ATOM 4148 C CA . HIS B 1 226 ? -9.695 -5.375 7.859 1 96.44 226 HIS B CA 1
ATOM 4149 C C . HIS B 1 226 ? -11.109 -4.84 7.699 1 96.44 226 HIS B C 1
ATOM 4151 O O . HIS B 1 226 ? -11.984 -5.531 7.168 1 96.44 226 HIS B O 1
ATOM 4157 N N . LEU B 1 227 ? -11.359 -3.641 8.125 1 97.12 227 LEU B N 1
ATOM 4158 C CA . LEU B 1 227 ? -12.688 -3.029 8.07 1 97.12 227 LEU B CA 1
ATOM 4159 C C . LEU B 1 227 ? -12.984 -2.498 6.676 1 97.12 227 LEU B C 1
ATOM 4161 O O . LEU B 1 227 ? -14.148 -2.264 6.336 1 97.12 227 LEU B O 1
ATOM 4165 N N . LEU B 1 228 ? -11.992 -2.215 5.859 1 97.31 228 LEU B N 1
ATOM 4166 C CA . LEU B 1 228 ? -12.172 -1.607 4.547 1 97.31 228 LEU B CA 1
ATOM 4167 C C . LEU B 1 228 ? -12.773 -2.604 3.562 1 97.31 228 LEU B C 1
ATOM 4169 O O . LEU B 1 228 ? -12.703 -3.816 3.781 1 97.31 228 LEU B O 1
ATOM 4173 N N . SER B 1 229 ? -13.406 -2.082 2.537 1 96 229 SER B N 1
ATOM 4174 C CA . SER B 1 229 ? -14.062 -2.891 1.518 1 96 229 SER B CA 1
ATOM 4175 C C . SER B 1 229 ? -13.094 -3.281 0.408 1 96 229 SER B C 1
ATOM 4177 O O . SER B 1 229 ? -11.891 -3.012 0.501 1 96 229 SER B O 1
ATOM 4179 N N . GLU B 1 230 ? -13.617 -4.012 -0.585 1 93.69 230 GLU B N 1
ATOM 4180 C CA . GLU B 1 230 ? -12.82 -4.402 -1.74 1 93.69 230 GLU B CA 1
ATOM 4181 C C . GLU B 1 230 ? -12.352 -3.182 -2.525 1 93.69 230 GLU B C 1
ATOM 4183 O O . GLU B 1 230 ? -13.062 -2.182 -2.611 1 93.69 230 GLU B O 1
ATOM 4188 N N . ASN B 1 231 ? -11.094 -3.244 -3.068 1 94.25 231 ASN B N 1
ATOM 4189 C CA . ASN B 1 231 ? -10.492 -2.199 -3.889 1 94.25 231 ASN B CA 1
ATOM 4190 C C . ASN B 1 231 ? -10.352 -0.891 -3.115 1 94.25 231 ASN B C 1
ATOM 4192 O O . ASN B 1 231 ? -10.555 0.189 -3.676 1 94.25 231 ASN B O 1
ATOM 4196 N N . SER B 1 232 ? -10.102 -1.005 -1.833 1 96.31 232 SER B N 1
ATOM 4197 C CA . SER B 1 232 ? -9.984 0.157 -0.958 1 96.31 232 SER B CA 1
ATOM 4198 C C . SER B 1 232 ? -8.555 0.678 -0.913 1 96.31 232 SER B C 1
ATOM 4200 O O . SER B 1 232 ? -7.633 0.022 -1.403 1 96.31 232 SER B O 1
ATOM 4202 N N . LEU B 1 233 ? -8.414 1.885 -0.355 1 97.75 233 LEU B N 1
ATOM 4203 C CA . LEU B 1 233 ? -7.129 2.551 -0.171 1 97.75 233 LEU B CA 1
ATOM 4204 C C . LEU B 1 233 ? -6.879 2.852 1.303 1 97.75 233 LEU B C 1
ATOM 4206 O O . LEU B 1 233 ? -7.707 3.488 1.96 1 97.75 233 LEU B O 1
ATOM 4210 N N . LEU B 1 234 ? -5.797 2.328 1.862 1 98.31 234 LEU B N 1
ATOM 4211 C CA . LEU B 1 234 ? -5.32 2.705 3.189 1 98.31 234 LEU B CA 1
ATOM 4212 C C . LEU B 1 234 ? -4.125 3.648 3.088 1 98.31 234 LEU B C 1
ATOM 4214 O O . LEU B 1 234 ? -3.092 3.287 2.523 1 98.31 234 LEU B O 1
ATOM 4218 N N . VAL B 1 235 ? -4.266 4.816 3.639 1 97.69 235 VAL B N 1
ATOM 4219 C CA . VAL B 1 235 ? -3.221 5.836 3.559 1 97.69 235 VAL B CA 1
ATOM 4220 C C . VAL B 1 235 ? -2.561 6.008 4.926 1 97.69 235 VAL B C 1
ATOM 4222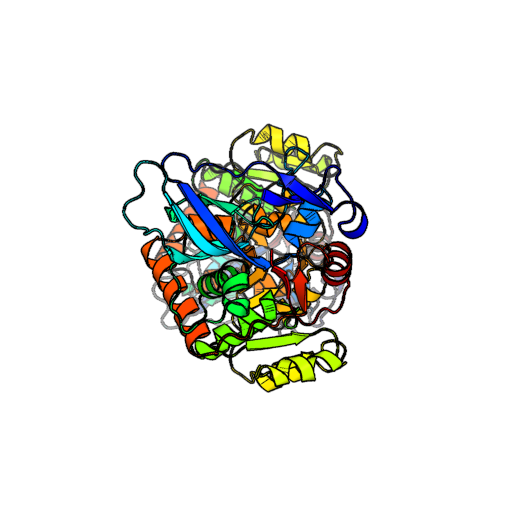 O O . VAL B 1 235 ? -3.238 6.27 5.922 1 97.69 235 VAL B O 1
ATOM 4225 N N . SER B 1 236 ? -1.266 5.855 4.945 1 95.56 236 SER B N 1
ATOM 4226 C CA . SER B 1 236 ? -0.493 6.195 6.141 1 95.56 236 SER B CA 1
ATOM 4227 C C . SER B 1 236 ? -0.136 7.676 6.168 1 95.56 236 SER B C 1
ATOM 4229 O O . SER B 1 236 ? 0.597 8.156 5.301 1 95.56 236 SER B O 1
ATOM 4231 N N . PHE B 1 237 ? -0.628 8.336 7.043 1 88.94 237 PHE B N 1
ATOM 4232 C CA . PHE B 1 237 ? -0.364 9.758 7.211 1 88.94 237 PHE B CA 1
ATOM 4233 C C . PHE B 1 237 ? 0.788 9.984 8.188 1 88.94 237 PHE B C 1
ATOM 4235 O O . PHE B 1 237 ? 1.465 11.008 8.125 1 88.94 237 PHE B O 1
ATOM 4242 N N . GLY B 1 238 ? 1.01 9.039 8.984 1 78.69 238 GLY B N 1
ATOM 4243 C CA . GLY B 1 238 ? 2.037 9.086 10.016 1 78.69 238 GLY B CA 1
ATOM 4244 C C . GLY B 1 238 ? 1.903 7.98 11.039 1 78.69 238 GLY B C 1
ATOM 4245 O O . GLY B 1 238 ? 1.012 7.137 10.938 1 78.69 238 GLY B O 1
ATOM 4246 N N . SER B 1 239 ? 2.912 7.938 11.961 1 76.25 239 SER B N 1
ATOM 4247 C CA . SER B 1 239 ? 2.877 6.949 13.031 1 76.25 239 SER B CA 1
ATOM 4248 C C . SER B 1 239 ? 3.039 7.605 14.398 1 76.25 239 SER B C 1
ATOM 4250 O O . SER B 1 239 ? 4.121 8.078 14.742 1 76.25 239 SER B O 1
ATOM 4252 N N . MET B 1 240 ? 1.951 7.691 15.141 1 67.81 240 MET B N 1
ATOM 4253 C CA . MET B 1 240 ? 1.981 8.234 16.5 1 67.81 240 MET B CA 1
ATOM 4254 C C . MET B 1 240 ? 2.83 7.359 17.406 1 67.81 240 MET B C 1
ATOM 4256 O O . MET B 1 240 ? 3.531 7.871 18.281 1 67.81 240 MET B O 1
ATOM 4260 N N . THR B 1 241 ? 2.844 6.047 17.219 1 68.25 241 THR B N 1
ATOM 4261 C CA . THR B 1 241 ? 3.502 5.105 18.109 1 68.25 241 THR B CA 1
ATOM 4262 C C . THR B 1 241 ? 4.914 4.793 17.625 1 68.25 241 THR B C 1
ATOM 4264 O O . THR B 1 241 ? 5.75 4.316 18.406 1 68.25 241 THR B O 1
ATOM 4267 N N . GLY B 1 242 ? 5.137 5.004 16.375 1 78.12 242 GLY B N 1
ATOM 4268 C CA . GLY B 1 242 ? 6.406 4.617 15.773 1 78.12 242 GLY B CA 1
ATOM 4269 C C . GLY B 1 242 ? 6.469 3.148 15.406 1 78.12 242 GLY B C 1
ATOM 4270 O O . GLY B 1 242 ? 7.398 2.713 14.719 1 78.12 242 GLY B O 1
ATOM 4271 N N . GLU B 1 243 ? 5.5 2.379 15.766 1 87.88 243 GLU B N 1
ATOM 4272 C CA . GLU B 1 243 ? 5.461 0.953 15.453 1 87.88 243 GLU B CA 1
ATOM 4273 C C . GLU B 1 243 ? 5.23 0.724 13.961 1 87.88 243 GLU B C 1
ATOM 4275 O O . GLU B 1 243 ? 4.496 1.477 13.32 1 87.88 243 GLU B O 1
ATOM 4280 N N . THR B 1 244 ? 5.82 -0.376 13.508 1 94.06 244 THR B N 1
ATOM 4281 C CA . THR B 1 244 ? 5.578 -0.741 12.117 1 94.06 244 THR B CA 1
ATOM 4282 C C . THR B 1 244 ? 4.125 -1.167 11.922 1 94.06 244 THR B C 1
ATOM 4284 O O . THR B 1 244 ? 3.545 -1.836 12.781 1 94.06 244 THR B O 1
ATOM 4287 N N . MET B 1 245 ? 3.6 -0.772 10.797 1 96.69 245 MET B N 1
ATOM 4288 C CA . MET B 1 245 ? 2.236 -1.179 10.461 1 96.69 245 MET B CA 1
ATOM 4289 C C . MET B 1 245 ? 2.146 -2.693 10.305 1 96.69 245 MET B C 1
ATOM 4291 O O . MET B 1 245 ? 2.955 -3.297 9.602 1 96.69 245 MET B O 1
ATOM 4295 N N . GLN B 1 246 ? 1.191 -3.299 10.945 1 97 246 GLN B N 1
ATOM 4296 C CA . GLN B 1 246 ? 0.909 -4.719 10.766 1 97 246 GLN B CA 1
ATOM 4297 C C . GLN B 1 246 ? -0.194 -4.938 9.734 1 97 246 GLN B C 1
ATOM 4299 O O . GLN B 1 246 ? -1.374 -4.73 10.023 1 97 246 GLN B O 1
ATOM 4304 N N . ILE B 1 247 ? 0.148 -5.402 8.516 1 97 247 ILE B N 1
ATOM 4305 C CA . ILE B 1 247 ? -0.765 -5.508 7.383 1 97 247 ILE B CA 1
ATOM 4306 C C . ILE B 1 247 ? -0.972 -6.977 7.027 1 97 247 ILE B C 1
ATOM 4308 O O . ILE B 1 247 ? -0.017 -7.68 6.688 1 97 247 ILE B O 1
ATOM 4312 N N . SER B 1 248 ? -2.127 -7.48 7.125 1 94.25 248 SER B N 1
ATOM 4313 C CA . SER B 1 248 ? -2.449 -8.844 6.734 1 94.25 248 SER B CA 1
ATOM 4314 C C . SER B 1 248 ? -2.316 -9.039 5.227 1 94.25 248 SER B C 1
ATOM 4316 O O . SER B 1 248 ? -2.994 -8.367 4.445 1 94.25 248 SER B O 1
ATOM 4318 N N . SER B 1 249 ? -1.495 -10.016 4.836 1 92.06 249 SER B N 1
ATOM 4319 C CA . SER B 1 249 ? -1.398 -10.352 3.42 1 92.06 249 SER B CA 1
ATOM 4320 C C . SER B 1 249 ? -2.748 -10.789 2.863 1 92.06 249 SER B C 1
ATOM 4322 O O . SER B 1 249 ? -3.092 -10.469 1.726 1 92.06 249 SER B O 1
ATOM 4324 N N . GLY B 1 250 ? -3.465 -11.523 3.621 1 89.31 250 GLY B N 1
ATOM 4325 C CA . GLY B 1 250 ? -4.789 -11.961 3.209 1 89.31 250 GLY B CA 1
ATOM 4326 C C . GLY B 1 250 ? -5.719 -10.812 2.869 1 89.31 250 GLY B C 1
ATOM 4327 O O . GLY B 1 250 ? -6.32 -10.797 1.792 1 89.31 250 GLY B O 1
ATOM 4328 N N . ASP B 1 251 ? -5.852 -9.875 3.787 1 92.62 251 ASP B N 1
ATOM 4329 C CA . ASP B 1 251 ? -6.703 -8.711 3.535 1 92.62 251 ASP B CA 1
ATOM 4330 C C . ASP B 1 251 ? -6.242 -7.957 2.291 1 92.62 251 ASP B C 1
ATOM 4332 O O . ASP B 1 251 ? -7.062 -7.555 1.465 1 92.62 251 ASP B O 1
ATOM 4336 N N . LEU B 1 252 ? -4.93 -7.777 2.193 1 94.75 252 LEU B N 1
ATOM 4337 C CA . LEU B 1 252 ? -4.359 -7.047 1.068 1 94.75 252 LEU B CA 1
ATOM 4338 C C . LEU B 1 252 ? -4.711 -7.723 -0.253 1 94.75 252 LEU B C 1
ATOM 4340 O O . LEU B 1 252 ? -5.148 -7.062 -1.198 1 94.75 252 LEU B O 1
ATOM 4344 N N . ILE B 1 253 ? -4.543 -8.992 -0.335 1 91 253 ILE B N 1
ATOM 4345 C CA . ILE B 1 253 ? -4.711 -9.758 -1.564 1 91 253 ILE B CA 1
ATOM 4346 C C . ILE B 1 253 ? -6.199 -9.922 -1.874 1 91 253 ILE B C 1
ATOM 4348 O O . ILE B 1 253 ? -6.656 -9.547 -2.957 1 91 253 ILE B O 1
ATOM 4352 N N . PHE B 1 254 ? -7 -10.312 -0.925 1 88.5 254 PHE B N 1
ATOM 4353 C CA . PHE B 1 254 ? -8.359 -10.734 -1.223 1 88.5 254 PHE B CA 1
ATOM 4354 C C . PHE B 1 254 ? -9.289 -9.531 -1.338 1 88.5 254 PHE B C 1
ATOM 4356 O O . PHE B 1 254 ? -10.328 -9.609 -1.996 1 88.5 254 PHE B O 1
ATOM 4363 N N . LYS B 1 255 ? -8.906 -8.414 -0.771 1 91.88 255 LYS B N 1
ATOM 4364 C CA . LYS B 1 255 ? -9.68 -7.191 -0.94 1 91.88 255 LYS B CA 1
ATOM 4365 C C . LYS B 1 255 ? -9.141 -6.355 -2.096 1 91.88 255 LYS B C 1
ATOM 4367 O O . LYS B 1 255 ? -9.742 -5.344 -2.471 1 91.88 255 LYS B O 1
ATOM 4372 N N . GLN B 1 256 ? -8 -6.816 -2.518 1 93 256 GLN B N 1
ATOM 4373 C CA . GLN B 1 256 ? -7.336 -6 -3.529 1 93 256 GLN B CA 1
ATOM 4374 C C . GLN B 1 256 ? -7.105 -4.578 -3.027 1 93 256 GLN B C 1
ATOM 4376 O O . GLN B 1 256 ? -7.391 -3.611 -3.734 1 93 256 GLN B O 1
ATOM 4381 N N . ALA B 1 257 ? -6.707 -4.492 -1.807 1 95.75 257 ALA B N 1
ATOM 4382 C CA . ALA B 1 257 ? -6.477 -3.191 -1.183 1 95.75 257 ALA B CA 1
ATOM 4383 C C . ALA B 1 257 ? -5.133 -2.609 -1.609 1 95.75 257 ALA B C 1
ATOM 4385 O O . ALA B 1 257 ? -4.234 -3.346 -2.025 1 95.75 257 ALA B O 1
ATOM 4386 N N . THR B 1 258 ? -5.027 -1.324 -1.547 1 97.44 258 THR B N 1
ATOM 4387 C CA . THR B 1 258 ? -3.783 -0.593 -1.77 1 97.44 258 THR B CA 1
ATOM 4388 C C . THR B 1 258 ? -3.377 0.176 -0.516 1 97.44 258 THR B C 1
ATOM 4390 O O . THR B 1 258 ? -4.215 0.804 0.134 1 97.44 258 THR B O 1
ATOM 4393 N N . VAL B 1 259 ? -2.121 0.072 -0.124 1 98.12 259 VAL B N 1
ATOM 4394 C CA . VAL B 1 259 ? -1.568 0.832 0.991 1 98.12 259 VAL B CA 1
ATOM 4395 C C . VAL B 1 259 ? -0.519 1.814 0.477 1 98.12 259 VAL B C 1
ATOM 4397 O O . VAL B 1 259 ? 0.396 1.429 -0.255 1 98.12 259 VAL B O 1
ATOM 4400 N N . LYS B 1 260 ? -0.679 3.094 0.854 1 96.88 260 LYS B N 1
ATOM 4401 C CA . LYS B 1 260 ? 0.225 4.16 0.43 1 96.88 260 LYS B CA 1
ATOM 4402 C C . LYS B 1 260 ? 0.554 5.094 1.589 1 96.88 260 LYS B C 1
ATOM 4404 O O . LYS B 1 260 ? -0.134 5.09 2.611 1 96.88 260 LYS B O 1
ATOM 4409 N N . GLY B 1 261 ? 1.593 5.832 1.322 1 93.75 261 GLY B N 1
ATOM 4410 C CA . GLY B 1 261 ? 1.911 6.918 2.236 1 93.75 261 GLY B CA 1
ATOM 4411 C C . GLY B 1 261 ? 1.552 8.289 1.688 1 93.75 261 GLY B C 1
ATOM 4412 O O . GLY B 1 261 ? 1.499 8.477 0.471 1 93.75 261 GLY B O 1
ATOM 4413 N N . PHE B 1 262 ? 1.207 9.125 2.529 1 92.19 262 PHE B N 1
ATOM 4414 C CA . PHE B 1 262 ? 0.956 10.516 2.166 1 92.19 262 PHE B CA 1
ATOM 4415 C C . PHE B 1 262 ? 2.07 11.422 2.68 1 92.19 262 PHE B C 1
ATOM 4417 O O . PHE B 1 262 ? 2.303 11.508 3.887 1 92.19 262 PHE B O 1
ATOM 4424 N N . TRP B 1 263 ? 2.717 12.039 1.784 1 84.88 263 TRP B N 1
ATOM 4425 C CA . TRP B 1 263 ? 3.725 13.039 2.109 1 84.88 263 TRP B CA 1
ATOM 4426 C C . TRP B 1 263 ? 3.32 14.414 1.578 1 84.88 263 TRP B C 1
ATOM 4428 O O . TRP B 1 263 ? 3.514 14.703 0.397 1 84.88 263 TRP B O 1
ATOM 4438 N N . ALA B 1 264 ? 2.943 15.242 2.467 1 81.38 264 ALA B N 1
ATOM 4439 C CA . ALA B 1 264 ? 2.359 16.531 2.09 1 81.38 264 ALA B CA 1
ATOM 4440 C C . ALA B 1 264 ? 3.314 17.328 1.203 1 81.38 264 ALA B C 1
ATOM 4442 O O . ALA B 1 264 ? 2.889 17.953 0.229 1 81.38 264 ALA B O 1
ATOM 4443 N N . SER B 1 265 ? 4.58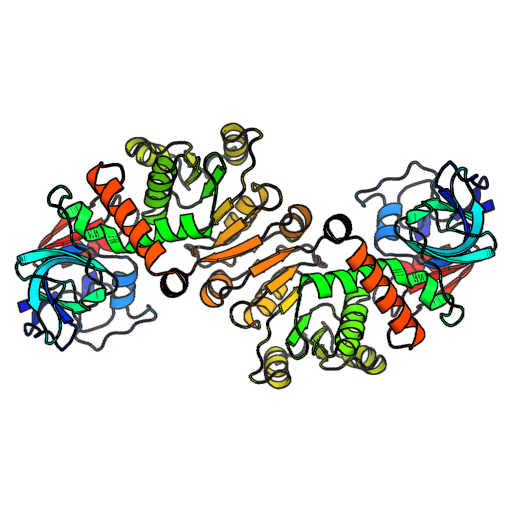2 17.328 1.562 1 75.44 265 SER B N 1
ATOM 4444 C CA . SER B 1 265 ? 5.559 18.125 0.819 1 75.44 265 SER B CA 1
ATOM 4445 C C . SER B 1 265 ? 5.633 17.688 -0.64 1 75.44 265 SER B C 1
ATOM 4447 O O . SER B 1 265 ? 5.707 18.516 -1.542 1 75.44 265 SER B O 1
ATOM 4449 N N . VAL B 1 266 ? 5.617 16.453 -0.89 1 82.19 266 VAL B N 1
ATOM 4450 C CA . VAL B 1 266 ? 5.715 15.914 -2.244 1 82.19 266 VAL B CA 1
ATOM 4451 C C . VAL B 1 266 ? 4.391 16.125 -2.977 1 82.19 266 VAL B C 1
ATOM 4453 O O . VAL B 1 266 ? 4.375 16.562 -4.129 1 82.19 266 VAL B O 1
ATOM 4456 N N . VAL B 1 267 ? 3.342 15.852 -2.287 1 84.5 267 VAL B N 1
ATOM 4457 C CA . VAL B 1 267 ? 2.023 16.016 -2.891 1 84.5 267 VAL B CA 1
ATOM 4458 C C . VAL B 1 267 ? 1.812 17.484 -3.277 1 84.5 267 VAL B C 1
ATOM 4460 O O . VAL B 1 267 ? 1.296 17.781 -4.355 1 84.5 267 VAL B O 1
ATOM 4463 N N . ASN B 1 268 ? 2.229 18.375 -2.408 1 83.44 268 ASN B N 1
ATOM 4464 C CA . ASN B 1 268 ? 2.129 19.812 -2.67 1 83.44 268 ASN B CA 1
ATOM 4465 C C . ASN B 1 268 ? 2.926 20.219 -3.906 1 83.44 268 ASN B C 1
ATOM 4467 O O . ASN B 1 268 ? 2.439 20.969 -4.746 1 83.44 268 ASN B O 1
ATOM 4471 N N . LYS B 1 269 ? 4.102 19.688 -3.994 1 80.94 269 LYS B N 1
ATOM 4472 C CA . LYS B 1 269 ? 4.996 20.031 -5.098 1 80.94 269 LYS B CA 1
ATOM 4473 C C . LYS B 1 269 ? 4.453 19.5 -6.422 1 80.94 269 LYS B C 1
ATOM 4475 O O . LYS B 1 269 ? 4.598 20.141 -7.461 1 80.94 269 LYS B O 1
ATOM 4480 N N . GLU B 1 270 ? 3.84 18.359 -6.383 1 87 270 GLU B N 1
ATOM 4481 C CA . GLU B 1 270 ? 3.381 17.688 -7.598 1 87 270 GLU B CA 1
ATOM 4482 C C . GLU B 1 270 ? 1.999 18.188 -8.008 1 87 270 GLU B C 1
ATOM 4484 O O . GLU B 1 270 ? 1.583 18 -9.156 1 87 270 GLU B O 1
ATOM 4489 N N . MET B 1 271 ? 1.326 18.828 -7.148 1 88.06 271 MET B N 1
ATOM 4490 C CA . MET B 1 271 ? -0.026 19.297 -7.426 1 88.06 271 MET B CA 1
ATOM 4491 C C . MET B 1 271 ? 0.001 20.484 -8.383 1 88.06 271 MET B C 1
ATOM 4493 O O . MET B 1 271 ? 0.762 21.438 -8.18 1 88.06 271 MET B O 1
ATOM 4497 N N . PRO B 1 272 ? -0.823 20.375 -9.43 1 90.69 272 PRO B N 1
ATOM 4498 C CA . PRO B 1 272 ? -0.925 21.531 -10.328 1 90.69 272 PRO B CA 1
ATOM 4499 C C . PRO B 1 272 ? -1.324 22.812 -9.609 1 90.69 272 PRO B C 1
ATOM 4501 O O . PRO B 1 272 ? -2.156 22.781 -8.695 1 90.69 272 PRO B O 1
ATOM 4504 N N . ALA B 1 273 ? -0.791 23.922 -10.047 1 87 273 ALA B N 1
ATOM 4505 C CA . ALA B 1 273 ? -1.011 25.219 -9.414 1 87 273 ALA B CA 1
ATOM 4506 C C . ALA B 1 273 ? -2.494 25.578 -9.398 1 87 273 ALA B C 1
ATOM 4508 O O . ALA B 1 273 ? -2.992 26.125 -8.422 1 87 273 ALA B O 1
ATOM 4509 N N . ALA B 1 274 ? -3.131 25.234 -10.461 1 92.12 274 ALA B N 1
ATOM 4510 C CA . ALA B 1 274 ? -4.555 25.547 -10.547 1 92.12 274 ALA B CA 1
ATOM 4511 C C . ALA B 1 274 ? -5.348 24.797 -9.477 1 92.12 274 ALA B C 1
ATOM 4513 O O . ALA B 1 274 ? -6.266 25.359 -8.875 1 92.12 274 ALA B O 1
ATOM 4514 N N . ARG B 1 275 ? -4.98 23.578 -9.266 1 92.25 275 ARG B N 1
ATOM 4515 C CA . ARG B 1 275 ? -5.676 22.781 -8.258 1 92.25 275 ARG B CA 1
ATOM 4516 C C . ARG B 1 275 ? -5.371 23.281 -6.852 1 92.25 275 ARG B C 1
ATOM 4518 O O . ARG B 1 275 ? -6.258 23.328 -6 1 92.25 275 ARG B O 1
ATOM 4525 N N . LYS B 1 276 ? -4.191 23.641 -6.613 1 88.31 276 LYS B N 1
ATOM 4526 C CA . LYS B 1 276 ? -3.801 24.203 -5.324 1 88.31 276 LYS B CA 1
ATOM 4527 C C . LYS B 1 276 ? -4.613 25.453 -5.004 1 88.31 276 LYS B C 1
ATOM 4529 O O . LYS B 1 276 ? -5.062 25.641 -3.873 1 88.31 276 LYS B O 1
ATOM 4534 N N . LYS B 1 277 ? -4.773 26.25 -5.969 1 89.5 277 LYS B N 1
ATOM 4535 C CA . LYS B 1 277 ? -5.559 27.469 -5.797 1 89.5 277 LYS B CA 1
ATOM 4536 C C . LYS B 1 277 ? -7.004 27.141 -5.422 1 89.5 277 LYS B C 1
ATOM 4538 O O . LYS B 1 277 ? -7.594 27.812 -4.574 1 89.5 277 LYS B O 1
ATOM 4543 N N . GLU B 1 278 ? -7.52 26.109 -6.039 1 93.75 278 GLU B N 1
ATOM 4544 C CA . GLU B 1 278 ? -8.883 25.688 -5.73 1 93.75 278 GLU B CA 1
ATOM 4545 C C . GLU B 1 278 ? -9 25.234 -4.277 1 93.75 278 GLU B C 1
ATOM 4547 O O . GLU B 1 278 ? -9.984 25.547 -3.604 1 93.75 278 GLU B O 1
ATOM 4552 N N . LEU B 1 279 ? -8.023 24.594 -3.854 1 92.06 279 LEU B N 1
ATOM 4553 C CA . LEU B 1 279 ? -8.047 24.078 -2.488 1 92.06 279 LEU B CA 1
ATOM 4554 C C . LEU B 1 279 ? -7.926 25.219 -1.48 1 92.06 279 LEU B C 1
ATOM 4556 O O . LEU B 1 279 ? -8.586 25.203 -0.436 1 92.06 279 LEU B O 1
ATOM 4560 N N . ILE B 1 280 ? -7.16 26.172 -1.828 1 91.19 280 ILE B N 1
ATOM 4561 C CA . ILE B 1 280 ? -6.992 27.328 -0.953 1 91.19 280 ILE B CA 1
ATOM 4562 C C . ILE B 1 280 ? -8.297 28.109 -0.88 1 91.19 280 ILE B C 1
ATOM 4564 O O . ILE B 1 280 ? -8.719 28.531 0.201 1 91.19 280 ILE B O 1
ATOM 4568 N N . VAL B 1 281 ? -8.93 28.266 -1.961 1 93.38 281 VAL B N 1
ATOM 4569 C CA . VAL B 1 281 ? -10.211 28.969 -2.002 1 93.38 281 VAL B CA 1
ATOM 4570 C C . VAL B 1 281 ? -11.242 28.203 -1.162 1 93.38 281 VAL B C 1
ATOM 4572 O O . VAL B 1 281 ? -12.008 28.812 -0.411 1 93.38 281 VAL B O 1
ATOM 4575 N N . GLU B 1 282 ? -11.211 26.953 -1.3 1 94.06 282 GLU B N 1
ATOM 4576 C CA . GLU B 1 282 ? -12.117 26.125 -0.495 1 94.06 282 GLU B CA 1
ATOM 4577 C C . GLU B 1 282 ? -11.836 26.312 0.996 1 94.06 282 GLU B C 1
ATOM 4579 O O . GLU B 1 282 ? -12.766 26.453 1.792 1 94.06 282 GLU B O 1
ATOM 4584 N N . LEU B 1 283 ? -10.625 26.297 1.312 1 93.62 283 LEU B N 1
ATOM 4585 C CA . LEU B 1 283 ? -10.219 26.453 2.703 1 93.62 283 LEU B CA 1
ATOM 4586 C C . LEU B 1 283 ? -10.695 27.781 3.268 1 93.62 283 LEU B C 1
ATOM 4588 O O . LEU B 1 283 ? -11.281 27.828 4.352 1 93.62 283 LEU B O 1
ATOM 4592 N N . LEU B 1 284 ? -10.516 28.812 2.51 1 94.19 284 LEU B N 1
ATOM 4593 C CA . LEU B 1 284 ? -10.922 30.141 2.936 1 94.19 284 LEU B CA 1
ATOM 4594 C C . LEU B 1 284 ? -12.438 30.25 3.043 1 94.19 284 LEU B C 1
ATOM 4596 O O . LEU B 1 284 ? -12.961 30.891 3.951 1 94.19 284 LEU B O 1
ATOM 4600 N N . THR B 1 285 ? -13.086 29.578 2.154 1 94.75 285 THR B N 1
ATOM 4601 C CA . THR B 1 285 ? -14.547 29.578 2.164 1 94.75 285 THR B CA 1
ATOM 4602 C C . THR B 1 285 ? -15.07 28.875 3.408 1 94.75 285 THR B C 1
ATOM 4604 O O . THR B 1 285 ? -15.969 29.391 4.086 1 94.75 285 THR B O 1
ATOM 4607 N N . LEU B 1 286 ? -14.477 27.797 3.705 1 94 286 LEU B N 1
ATOM 4608 C CA . LEU B 1 286 ? -14.891 27.031 4.879 1 94 286 LEU B CA 1
ATOM 4609 C C . LEU B 1 286 ? -14.625 27.828 6.156 1 94 286 LEU B C 1
ATOM 4611 O O . LEU B 1 286 ? -15.453 27.828 7.074 1 94 286 LEU B O 1
ATOM 4615 N N . ALA B 1 287 ? -13.531 28.453 6.203 1 93.19 287 ALA B N 1
ATOM 4616 C CA . ALA B 1 287 ? -13.195 29.281 7.363 1 93.19 287 ALA B CA 1
ATOM 4617 C C . ALA B 1 287 ? -14.164 30.453 7.504 1 93.19 287 ALA B C 1
ATOM 4619 O O . ALA B 1 287 ? -14.625 30.75 8.609 1 93.19 287 ALA B O 1
ATOM 4620 N N . THR B 1 288 ? -14.508 31.016 6.387 1 93.62 288 THR B N 1
ATOM 4621 C CA . THR B 1 288 ? -15.414 32.156 6.363 1 93.62 288 THR B CA 1
ATOM 4622 C C . THR B 1 288 ? -16.812 31.766 6.812 1 93.62 288 THR B C 1
ATOM 4624 O O . THR B 1 288 ? -17.484 32.5 7.531 1 93.62 288 THR B O 1
ATOM 4627 N N . GLN B 1 289 ? -17.203 30.578 6.477 1 92.81 289 GLN B N 1
ATOM 4628 C CA . GLN B 1 289 ? -18.531 30.078 6.777 1 92.81 289 GLN B CA 1
ATOM 4629 C C . GLN B 1 289 ? -18.578 29.422 8.156 1 92.81 289 GLN B C 1
ATOM 4631 O O . GLN B 1 289 ? -19.609 28.875 8.562 1 92.81 289 GLN B O 1
ATOM 4636 N N . LYS B 1 290 ? -17.453 29.359 8.805 1 90.31 290 LYS B N 1
ATOM 4637 C CA . LYS B 1 290 ? -17.297 28.781 10.141 1 90.31 290 LYS B CA 1
ATOM 4638 C C . LYS B 1 290 ? -17.609 27.297 10.133 1 90.31 290 LYS B C 1
ATOM 4640 O O . LYS B 1 290 ? -18.156 26.766 11.102 1 90.31 290 LYS B O 1
ATOM 4645 N N . LYS B 1 291 ? -17.281 26.75 8.992 1 91.56 291 LYS B N 1
ATOM 4646 C CA . LYS B 1 291 ? -17.422 25.312 8.867 1 91.56 291 LYS B CA 1
ATOM 4647 C C . LYS B 1 291 ? -16.125 24.594 9.234 1 91.56 291 LYS B C 1
ATOM 4649 O O . LYS B 1 291 ? -16.094 23.359 9.328 1 91.56 291 LYS B O 1
ATOM 4654 N N . LEU B 1 292 ? -15.156 25.328 9.375 1 91.69 292 LEU B N 1
ATOM 4655 C CA . LEU B 1 292 ? -13.875 24.859 9.906 1 91.69 292 LEU B CA 1
ATOM 4656 C C . LEU B 1 292 ? -13.547 25.531 11.227 1 91.69 292 LEU B C 1
ATOM 4658 O O . LEU B 1 292 ? -13.195 26.719 11.242 1 91.69 292 LEU B O 1
ATOM 4662 N N . ILE B 1 293 ? -13.719 24.766 12.234 1 90 293 ILE B N 1
ATOM 4663 C CA . ILE B 1 293 ? -13.438 25.281 13.57 1 90 293 ILE B CA 1
ATOM 4664 C C . ILE B 1 293 ? -12.047 24.828 14.008 1 90 293 ILE B C 1
ATOM 4666 O O . ILE B 1 293 ? -11.75 23.641 14.039 1 90 293 ILE B O 1
ATOM 4670 N N . LEU B 1 294 ? -11.227 25.75 14.289 1 90.62 294 LEU B N 1
ATOM 4671 C CA . LEU B 1 294 ? -9.867 25.484 14.742 1 90.62 294 LEU B CA 1
ATOM 4672 C C . LEU B 1 294 ? -9.688 25.938 16.188 1 90.62 294 LEU B C 1
ATOM 4674 O O . LEU B 1 294 ? -9.469 27.125 16.453 1 90.62 294 LEU B O 1
ATOM 4678 N N . PRO B 1 295 ? -9.688 24.984 17.062 1 88.5 295 PRO B N 1
ATOM 4679 C CA . PRO B 1 295 ? -9.688 25.344 18.484 1 88.5 295 PRO B CA 1
ATOM 4680 C C . PRO B 1 295 ? -8.375 25.984 18.922 1 88.5 295 PRO B C 1
ATOM 4682 O O . PRO B 1 295 ? -7.309 25.641 18.406 1 88.5 295 PRO B O 1
ATOM 4685 N N . VAL B 1 296 ? -8.508 26.828 19.891 1 92 296 VAL B N 1
ATOM 4686 C CA . VAL B 1 296 ? -7.375 27.516 20.5 1 92 296 VAL B CA 1
ATOM 4687 C C . VAL B 1 296 ? -7.285 27.156 21.984 1 92 296 VAL B C 1
ATOM 4689 O O . VAL B 1 296 ? -8.266 27.281 22.719 1 92 296 VAL B O 1
ATOM 4692 N N . GLU B 1 297 ? -6.164 26.609 22.344 1 91.31 297 GLU B N 1
ATOM 4693 C CA . GLU B 1 297 ? -5.902 26.297 23.734 1 91.31 297 GLU B CA 1
ATOM 4694 C C . GLU B 1 297 ? -5.672 27.562 24.547 1 91.31 297 GLU B C 1
ATOM 4696 O O . GLU B 1 297 ? -6.105 27.672 25.703 1 91.31 297 GLU B O 1
ATOM 4701 N N . GLY B 1 298 ? -4.953 28.453 23.953 1 95 298 GLY B N 1
ATOM 4702 C CA . GLY B 1 298 ? -4.641 29.719 24.594 1 95 298 GLY B CA 1
ATOM 4703 C C . GLY B 1 298 ? -3.83 30.656 23.719 1 95 298 GLY B C 1
ATOM 4704 O O . GLY B 1 298 ? -3.164 30.203 22.781 1 95 298 GLY B O 1
ATOM 4705 N N . VAL B 1 299 ? -4.023 31.922 24.078 1 97.69 299 VAL B N 1
ATOM 4706 C CA . VAL B 1 299 ? -3.246 32.969 23.438 1 97.69 299 VAL B CA 1
ATOM 4707 C C . VAL B 1 299 ? -2.301 33.625 24.438 1 97.69 299 VAL B C 1
ATOM 4709 O O . VAL B 1 299 ? -2.73 34.062 25.516 1 97.69 299 VAL B O 1
ATOM 4712 N N . PHE B 1 300 ? -1.03 33.656 24.109 1 98.38 300 PHE B N 1
ATOM 4713 C CA . PHE B 1 300 ? -0.01 34.125 25.031 1 98.38 300 PHE B CA 1
ATOM 4714 C C . PHE B 1 300 ? 0.852 35.188 24.375 1 98.38 300 PHE B C 1
ATOM 4716 O O . PHE B 1 300 ? 1.136 35.125 23.188 1 98.38 300 PHE B O 1
ATOM 4723 N N . SER B 1 301 ? 1.292 36.156 25.203 1 98.12 301 SER B N 1
ATOM 4724 C CA . SER B 1 301 ? 2.268 37.125 24.719 1 98.12 301 SER B CA 1
ATOM 4725 C C . SER B 1 301 ? 3.678 36.562 24.734 1 98.12 301 SER B C 1
ATOM 4727 O O . SER B 1 301 ? 3.926 35.531 25.359 1 98.12 301 SER B O 1
ATOM 4729 N N . PHE B 1 302 ? 4.555 37.188 24.016 1 98 302 PHE B N 1
ATOM 4730 C CA . PHE B 1 302 ? 5.949 36.75 23.984 1 98 302 PHE B CA 1
ATOM 4731 C C . PHE B 1 302 ? 6.523 36.719 25.406 1 98 302 PHE B C 1
ATOM 4733 O O . PHE B 1 302 ? 7.379 35.875 25.703 1 98 302 PHE B O 1
ATOM 4740 N N . ASP B 1 303 ? 5.996 37.594 26.297 1 97.06 303 ASP B N 1
ATOM 4741 C CA . ASP B 1 303 ? 6.465 37.656 27.672 1 97.06 303 ASP B CA 1
ATOM 4742 C C . ASP B 1 303 ? 6.094 36.375 28.422 1 97.06 303 ASP B C 1
ATOM 4744 O O . ASP B 1 303 ? 6.688 36.062 29.469 1 97.06 303 ASP B O 1
ATOM 4748 N N . GLU B 1 304 ? 5.156 35.656 27.859 1 98 304 GLU B N 1
ATOM 4749 C CA . GLU B 1 304 ? 4.637 34.469 28.531 1 98 304 GLU B CA 1
ATOM 4750 C C . GLU B 1 304 ? 5.137 33.188 27.844 1 98 304 GLU B C 1
ATOM 4752 O O . GLU B 1 304 ? 4.48 32.156 27.922 1 98 304 GLU B O 1
ATOM 4757 N N . ILE B 1 305 ? 6.238 33.25 27.219 1 98 305 ILE B N 1
ATOM 4758 C CA . ILE B 1 305 ? 6.691 32.188 26.359 1 98 305 ILE B CA 1
ATOM 4759 C C . ILE B 1 305 ? 6.898 30.906 27.188 1 98 305 ILE B C 1
ATOM 4761 O O . ILE B 1 305 ? 6.656 29.797 26.719 1 98 305 ILE B O 1
ATOM 4765 N N . LYS B 1 306 ? 7.281 31 28.438 1 96.88 306 LYS B N 1
ATOM 4766 C CA . LYS B 1 306 ? 7.488 29.812 29.266 1 96.88 306 LYS B CA 1
ATOM 4767 C C . LYS B 1 306 ? 6.176 29.078 29.516 1 96.88 306 LYS B C 1
ATOM 4769 O O . LYS B 1 306 ? 6.105 27.859 29.391 1 96.88 306 LYS B O 1
ATOM 4774 N N . THR B 1 307 ? 5.211 29.875 29.859 1 96.88 307 THR B N 1
ATOM 4775 C CA . THR B 1 307 ? 3.887 29.297 30.062 1 96.88 307 THR B CA 1
ATOM 4776 C C . THR B 1 307 ? 3.342 28.703 28.766 1 96.88 307 THR B C 1
ATOM 4778 O O . THR B 1 307 ? 2.766 27.609 28.766 1 96.88 307 THR B O 1
ATOM 4781 N N . ALA B 1 308 ? 3.527 29.453 27.703 1 97.31 308 ALA B N 1
ATOM 4782 C CA . ALA B 1 308 ? 3.072 28.984 26.391 1 97.31 308 ALA B CA 1
ATOM 4783 C C . ALA B 1 308 ? 3.75 27.672 26.016 1 97.31 308 ALA B C 1
ATOM 4785 O O . ALA B 1 308 ? 3.096 26.75 25.531 1 97.31 308 ALA B O 1
ATOM 4786 N N . ALA B 1 309 ? 5.016 27.625 26.219 1 96.38 309 ALA B N 1
ATOM 4787 C CA . ALA B 1 309 ? 5.793 26.422 25.891 1 96.38 309 ALA B CA 1
ATOM 4788 C C . ALA B 1 309 ? 5.332 25.234 26.719 1 96.38 309 ALA B C 1
ATOM 4790 O O . ALA B 1 309 ? 5.238 24.109 26.203 1 96.38 309 ALA B O 1
ATOM 4791 N N . GLN B 1 310 ? 5.059 25.422 27.953 1 94.88 310 GLN B N 1
ATOM 4792 C CA . GLN B 1 310 ? 4.555 24.375 28.828 1 94.88 310 GLN B CA 1
ATOM 4793 C C . GLN B 1 310 ? 3.217 23.828 28.328 1 94.88 310 GLN B C 1
ATOM 4795 O O . GLN B 1 310 ? 3.018 22.625 28.25 1 94.88 310 GLN B O 1
ATOM 4800 N N . ARG B 1 311 ? 2.43 24.734 27.969 1 92.94 311 ARG B N 1
ATOM 4801 C CA . ARG B 1 311 ? 1.107 24.328 27.5 1 92.94 311 ARG B CA 1
ATOM 4802 C C . ARG B 1 311 ? 1.201 23.609 26.156 1 92.94 311 ARG B C 1
ATOM 4804 O O . ARG B 1 311 ? 0.46 22.656 25.906 1 92.94 311 ARG B O 1
ATOM 4811 N N . ALA B 1 312 ? 2.078 24.047 25.328 1 92.25 312 ALA B N 1
ATOM 4812 C CA . ALA B 1 312 ? 2.215 23.5 23.984 1 92.25 312 ALA B CA 1
ATOM 4813 C C . ALA B 1 312 ? 2.795 22.094 24.016 1 92.25 312 ALA B C 1
ATOM 4815 O O . ALA B 1 312 ? 2.602 21.312 23.078 1 92.25 312 ALA B O 1
ATOM 4816 N N . THR B 1 313 ? 3.52 21.734 25.047 1 88.69 313 THR B N 1
ATOM 4817 C CA . THR B 1 313 ? 4.203 20.453 25.094 1 88.69 313 THR B CA 1
ATOM 4818 C C . THR B 1 313 ? 3.473 19.484 26.016 1 88.69 313 THR B C 1
ATOM 4820 O O . THR B 1 313 ? 3.895 18.344 26.188 1 88.69 313 THR B O 1
ATOM 4823 N N . GLN B 1 314 ? 2.451 20.062 26.609 1 80.56 314 GLN B N 1
ATOM 4824 C CA . GLN B 1 314 ? 1.654 19.188 27.469 1 80.56 314 GLN B CA 1
ATOM 4825 C C . GLN B 1 314 ? 0.721 18.312 26.656 1 80.56 314 GLN B C 1
ATOM 4827 O O . GLN B 1 314 ? 0.213 18.719 25.609 1 80.56 314 GLN B O 1
ATOM 4832 N N . GLY B 1 315 ? 0.557 17.016 26.953 1 69.38 315 GLY B N 1
ATOM 4833 C CA . GLY B 1 315 ? -0.401 16.141 26.297 1 69.38 315 GLY B CA 1
ATOM 4834 C C . GLY B 1 315 ? -1.843 16.547 26.547 1 69.38 315 GLY B C 1
ATOM 4835 O O . GLY B 1 315 ? -2.117 17.422 27.359 1 69.38 315 GLY B O 1
ATOM 4836 N N . ALA B 1 316 ? -2.898 16.031 25.734 1 62.31 316 ALA B N 1
ATOM 4837 C CA . ALA B 1 316 ? -4.348 16.141 25.891 1 62.31 316 ALA B CA 1
ATOM 4838 C C . ALA B 1 316 ? -4.805 17.578 25.641 1 62.31 316 ALA B C 1
ATOM 4840 O O . ALA B 1 316 ? -5.73 18.062 26.297 1 62.31 316 ALA B O 1
ATOM 4841 N N . ARG B 1 317 ? -4.066 18.375 24.828 1 73.19 317 ARG B N 1
ATOM 4842 C CA . ARG B 1 317 ? -4.52 19.719 24.469 1 73.19 317 ARG B CA 1
ATOM 4843 C C . ARG B 1 317 ? -5.789 19.672 23.625 1 73.19 317 ARG B C 1
ATOM 4845 O O . ARG B 1 317 ? -5.98 18.734 22.844 1 73.19 317 ARG B O 1
ATOM 4852 N N . GLN B 1 318 ? -6.578 20.75 23.891 1 75.81 318 GLN B N 1
ATOM 4853 C CA . GLN B 1 318 ? -7.836 20.828 23.156 1 75.81 318 GLN B CA 1
ATOM 4854 C C . GLN B 1 318 ? -7.688 21.656 21.891 1 75.81 318 GLN B C 1
ATOM 4856 O O . GLN B 1 318 ? -8.562 21.641 21.016 1 75.81 318 GLN B O 1
ATOM 4861 N N . GLY B 1 319 ? -6.613 22.422 21.797 1 85.38 319 GLY B N 1
ATOM 4862 C CA . GLY B 1 319 ? -6.387 23.281 20.656 1 85.38 319 GLY B CA 1
ATOM 4863 C C . GLY B 1 319 ? -4.953 23.766 20.531 1 85.38 319 GLY B C 1
ATOM 4864 O O . GLY B 1 319 ? -4.07 23.266 21.234 1 85.38 319 GLY B O 1
ATOM 4865 N N . LYS B 1 320 ? -4.766 24.703 19.703 1 90.94 320 LYS B N 1
ATOM 4866 C CA . LYS B 1 320 ? -3.432 25.234 19.438 1 90.94 320 LYS B CA 1
ATOM 4867 C C . LYS B 1 320 ? -3.08 26.344 20.422 1 90.94 320 LYS B C 1
ATOM 4869 O O . LYS B 1 320 ? -3.949 27.125 20.812 1 90.94 320 LYS B O 1
ATOM 4874 N N . VAL B 1 321 ? -1.784 26.359 20.781 1 95.44 321 VAL B N 1
ATOM 4875 C CA . VAL B 1 321 ? -1.246 27.5 21.516 1 95.44 321 VAL B CA 1
ATOM 4876 C C . VAL B 1 321 ? -0.772 28.578 20.531 1 95.44 321 VAL B C 1
ATOM 4878 O O . VAL B 1 321 ? -0.026 28.281 19.594 1 95.44 321 VAL B O 1
ATOM 4881 N N . LEU B 1 322 ? -1.245 29.781 20.719 1 97.75 322 LEU B N 1
ATOM 4882 C CA . LEU B 1 322 ? -0.9 30.891 19.844 1 97.75 322 LEU B CA 1
ATOM 4883 C C . LEU B 1 322 ? -0.061 31.922 20.578 1 97.75 322 LEU B C 1
ATOM 4885 O O . LEU B 1 322 ? -0.272 32.156 21.766 1 97.75 322 LEU B O 1
ATOM 4889 N N . LEU B 1 323 ? 0.85 32.531 19.844 1 98.5 323 LEU B N 1
ATOM 4890 C CA . LEU B 1 323 ? 1.712 33.562 20.359 1 98.5 323 LEU B CA 1
ATOM 4891 C C . LEU B 1 323 ? 1.385 34.906 19.703 1 98.5 323 LEU B C 1
ATOM 4893 O O . LEU B 1 323 ? 1.116 34.969 18.5 1 98.5 323 LEU B O 1
ATOM 4897 N N . LYS B 1 324 ? 1.409 35.875 20.484 1 97.88 324 LYS B N 1
ATOM 4898 C CA . LYS B 1 324 ? 1.3 37.25 20 1 97.88 324 LYS B CA 1
ATOM 4899 C C . LYS B 1 324 ? 2.498 38.094 20.453 1 97.88 324 LYS B C 1
ATOM 4901 O O . LYS B 1 324 ? 2.939 37.969 21.594 1 97.88 324 LYS B O 1
ATOM 4906 N N . PRO B 1 325 ? 3.006 38.844 19.547 1 97.38 325 PRO B N 1
ATOM 4907 C CA . PRO B 1 325 ? 4.133 39.688 19.953 1 97.38 325 PRO B CA 1
ATOM 4908 C C . PRO B 1 325 ? 3.758 40.719 21.031 1 97.38 325 PRO B C 1
ATOM 4910 O O . PRO B 1 325 ? 2.592 41.094 21.125 1 97.38 325 PRO B O 1
#

InterPro domains:
  IPR011032 GroES-like superfamily [SSF50129] (1-144)
  IPR013149 Alcohol dehydrogenase-like, C-terminal [PF00107] (151-273)
  IPR013154 Alcohol dehydrogenase-like, N-terminal [PF08240] (28-110)
  IPR020843 Enoylreductase domain [SM00829] (11-323)
  IPR036291 NAD(P)-binding domain superfamily [SSF51735] (113-287)
  IPR051034 Mitochondrial Enoyl-ACP Reductase [PTHR43981] (3-323)

Nearest PDB structures (foldseek):
  3pi7-assembly1_A-2  TM=8.417E-01  e=1.335E-27  Mesorhizobium loti
  6lhr-assembly2_D  TM=8.318E-01  e=9.841E-28  Homo sapiens
  6lii-assembly1_B  TM=8.312E-01  e=4.814E-27  Homo sapiens
  6lii-assembly2_D  TM=8.279E-01  e=1.065E-26  Homo sapiens
  6k9y-assembly2_D  TM=8.318E-01  e=7.514E-26  Homo sapiens

Sequence (650 aa):
MRSIIHRNFGEPVDVLEQADMPKPEPKAGEVRIKTIMSPIHNHDVWTVRGSYGYKPTLPAIGGSEAVGIVDALGEGVEHVQVGQRIAVAAVHGSWAEYFIAPAHGIIPLNNEIDDETAAQLIGMPISALMLLDFVNVQPGQWLIQNTANGAVGKTVAMIAQARGLPVINLVRRTDAIAEMQALGIQHVVATDQPNWKEQVKQIHGDQPLIAGVDSIGGSASGEMLHLLSENSLLVSFGSMTGETMQISSGDLIFKQATVKGFWASVVNKEMPAARKKELIVELLTLATQKKLILPVEGVFSFDEIKTAAQRATQGARQGKVLLKPMRSIIHRNFGEPVDVLEQADMPKPEPKAGEVRIKTIMSPIHNHDVWTVRGSYGYKPTLPAIGGSEAVGIVDALGEGVEHVQVGQRIAVAAVHGSWAEYFIAPAHGIIPLNNEIDDETAAQLIGMPISALMLLDFVNVQPGQWLIQNTANGAVGKTVAMIAQARGLPVINLVRRTDAIAEMQALGIQHVVATDQPNWKEQVKQIHGDQPLIAGVDSIGGSASGEMLHLLSENSLLVSFGSMTGETMQISSGDLIFKQATVKGFWASVVNKEMPAARKKELIVELLTLATQKKLILPVEGVFSFDEIKTAAQRATQGARQGKVLLKP

Solvent-accessible surface area (backbone atoms only — not comparable to full-atom values): 33211 Å² total; per-residue (Å²): 66,58,27,36,28,28,71,54,66,33,59,54,54,77,34,50,42,69,44,80,41,86,73,77,76,44,48,73,45,19,24,21,31,36,42,57,30,18,38,62,50,72,70,45,53,33,36,41,42,56,74,37,94,62,72,78,69,68,68,31,53,39,32,36,25,23,16,29,28,32,65,43,72,10,55,88,54,76,93,67,56,73,68,40,46,29,28,36,42,89,42,58,25,34,39,22,37,51,32,57,41,55,55,88,58,56,39,81,54,64,88,75,46,52,65,74,47,40,16,59,46,52,59,58,47,47,44,35,52,50,47,53,58,69,69,60,71,51,73,74,40,32,35,37,32,41,60,22,84,39,76,59,29,43,46,37,51,37,51,32,49,75,64,51,25,49,48,40,29,29,29,64,47,66,77,52,46,60,58,40,44,75,72,68,49,62,60,65,42,28,62,71,43,92,58,34,68,58,51,54,45,62,73,52,56,90,53,60,30,41,34,36,40,35,40,41,26,23,65,59,39,25,55,50,56,65,67,39,33,68,66,14,40,40,33,33,65,41,48,74,74,68,41,44,21,28,38,45,50,62,52,27,21,78,25,42,24,36,37,34,28,50,40,61,72,59,52,58,69,70,46,53,68,70,58,52,50,51,51,50,52,49,51,52,48,32,43,56,69,63,55,51,83,67,54,68,59,43,80,32,45,51,91,37,43,48,61,45,33,48,57,60,72,43,82,92,64,84,35,43,35,32,37,26,105,66,58,27,36,28,29,70,52,65,34,58,54,54,76,33,50,41,70,44,78,42,85,74,76,79,44,48,72,45,18,24,20,29,36,44,57,29,18,39,61,49,71,69,45,53,33,35,42,42,56,74,38,96,64,71,78,69,70,68,32,52,40,35,34,26,24,16,29,27,32,64,44,73,11,55,89,55,74,93,69,54,73,69,40,47,31,28,36,42,88,42,58,23,34,36,21,39,52,30,57,41,54,55,88,57,55,38,79,53,64,89,74,48,53,64,74,49,41,18,57,48,52,58,57,48,46,46,34,50,49,48,52,58,69,68,60,71,51,76,73,41,30,34,37,33,41,58,21,83,38,77,58,30,43,46,37,50,37,51,33,49,74,64,51,25,50,47,41,29,29,29,64,47,67,77,52,47,60,60,40,44,75,72,68,49,62,58,66,43,29,63,70,41,91,58,35,69,59,50,54,46,62,74,52,56,89,53,60,31,42,33,36,41,35,41,40,27,22,66,59,39,25,54,52,55,65,68,38,33,68,65,13,39,38,32,34,65,41,47,74,72,66,40,45,22,30,40,45,51,63,54,26,22,78,26,41,25,36,37,35,29,50,40,60,72,60,52,58,70,70,46,53,68,71,58,53,51,52,51,50,51,49,51,52,49,32,41,57,69,62,54,49,82,65,55,67,59,43,80,32,44,51,92,36,45,48,62,45,34,46,57,60,71,42,82,90,64,83,34,40,34,32,38,24,105

Radius of gyration: 31.26 Å; Cα contacts (8 Å, |Δi|>4): 1556; chains: 2; bounding box: 50×94×63 Å